Protein AF-A0A2P6VZ41-F1 (afdb_monomer_lite)

Foldseek 3Di:
DDDDPDDDDDDDDDDDDDDDPDPPVQPPPVPDDPVVSVVPPPPVPVCFPLFPDQADLPDDPLRRLLSNLVSQCQLQVFAQDDFDFDADDWLLRLLVVLCVVVVFDDDPVLVVVSVVRRVDDPLLTVLNRQLSSLLVSLLVLFLVQCVQADPVQQPQCVVVVVVPDDQPPPDDDFDALSNDDHFSLVVRVGHCNSNSNSLSSNVVSLVSNLVSQDPDDDDDDDDWSDGPQRETDDSHQDAEEACGHYQEYEHNHHAYEAQYQQQFFDNDPDDLDPDPDSNGGGHEYRYSYAEEYEWADPVDGGQAGHQQEYRSGGGYYEHAHYQYEHDHEHNRENQEYASTGGHYEYEEHAYEHDYYANYEHQEYENQEGGGYEAEDHAYEHDAEHLYEYQKYERLIEGGYEHQDHAYEAYAEHNYEYQEYENSIHGGYEYNAHAYEADAEAAYEYQKYALYGGGYEHAYYAYEHEAYQAYEYQEYEDDSHHAMGGGYEYEEHAYEAEYENAYEYQEYEPAHGGGYEYEYHAYEHEAYQAYEYQEYANYGGGYEYEDHQYEAEYHNAYEYFKYHQLTEGGYEAAYHAYEHEYPDNYDYKYYPNNIEGEYEYHDHFYWYYDPQQHTDTQDADPDSDPHIGYGYDDDDDD

pLDDT: mean 80.28, std 20.93, range [20.62, 98.81]

Secondary structure (DSSP, 8-state):
------PPP--------------------TTS-HHHHHHH---TTSS-TTSS-SS-TTS-HHHHHHHHHHHHHHHHTPPP---PPP--SSHHHHHHHHHHHTT----TTHHHHHHHHTTS-HHHHHHHHHHHHHHHHHHHHHHHHTTT--TTT---THHHHTT-----TTS-S--BGGG--S-HHHHTT---HHHHHHHHHHHHHHHHHHHHS-S----S----EEETTTEEE--S----EE-S--SEEEE--SS-EE-S-TT-S--STT-----SSS--EEEEEEE---S--EES-SSS--SBS-TT-EESEEEEEE---BS-EEEE-TB--BS-EESSB--EE--SB--EEEE-TT-EES-EETT-EEEEE--SS--EEEE-TT-EES-EETT-EEEEE--SS--EEEE-TT-EES-EETT-B--EEE--SS-EEEE-TT-EES-EESSB--EEE--SS-EEEE-TT-EES-EE-BTTBB-B--EEE-SS--EEEE-TT-EESEEETT-B--EE--SS--EEEE-TT-EES--BEEEEEEE--SSS-EEEE-TT-EES--BTT-EEEEEE-SS--EEEE-TT-EESS-BTT-EEEEEE-SS--EEEETTT--EES------SSS-EEEE------

Structure (mmCIF, N/CA/C/O backbone):
data_AF-A0A2P6VZ41-F1
#
_entry.id   AF-A0A2P6VZ41-F1
#
loop_
_atom_site.group_PDB
_atom_site.id
_atom_site.type_symbol
_atom_site.label_atom_id
_atom_site.label_alt_id
_atom_site.label_comp_id
_atom_site.label_asym_id
_atom_site.label_entity_id
_atom_site.label_seq_id
_atom_site.pdbx_PDB_ins_code
_atom_site.Cartn_x
_atom_site.Cartn_y
_atom_site.Cartn_z
_atom_site.occupancy
_atom_site.B_iso_or_equiv
_atom_site.auth_seq_id
_atom_site.auth_comp_id
_atom_site.auth_asym_id
_atom_site.auth_atom_id
_atom_site.pdbx_PDB_model_num
ATOM 1 N N . MET A 1 1 ? -0.426 -27.200 -3.753 1.00 22.00 1 MET A N 1
ATOM 2 C CA . MET A 1 1 ? 1.022 -26.926 -3.793 1.00 22.00 1 MET A CA 1
ATOM 3 C C . MET A 1 1 ? 1.469 -27.034 -5.249 1.00 22.00 1 MET A C 1
ATOM 5 O O . MET A 1 1 ? 1.393 -28.131 -5.791 1.00 22.00 1 MET A O 1
ATOM 9 N N . ALA A 1 2 ? 1.851 -25.884 -5.820 1.00 20.62 2 ALA A N 1
ATOM 10 C CA . ALA A 1 2 ? 2.373 -25.595 -7.168 1.00 20.62 2 ALA A CA 1
ATOM 11 C C . ALA A 1 2 ? 1.381 -25.418 -8.353 1.00 20.62 2 ALA A C 1
ATOM 13 O O . ALA A 1 2 ? 0.825 -26.390 -8.861 1.00 20.62 2 ALA A O 1
ATOM 14 N N . LEU A 1 3 ? 1.277 -24.141 -8.765 1.00 21.11 3 LEU A N 1
ATOM 15 C CA . LEU A 1 3 ? 1.010 -23.532 -10.083 1.00 21.11 3 LEU A CA 1
ATOM 16 C C . LEU A 1 3 ? -0.203 -23.993 -10.914 1.00 21.11 3 LEU A C 1
ATOM 18 O O . LEU A 1 3 ? -0.190 -25.045 -11.555 1.00 21.11 3 LEU A O 1
ATOM 22 N N . VAL A 1 4 ? -1.203 -23.111 -11.013 1.00 21.39 4 VAL A N 1
ATOM 23 C CA . VAL A 1 4 ? -2.194 -23.103 -12.097 1.00 21.39 4 VAL A CA 1
ATOM 24 C C . VAL A 1 4 ? -1.628 -22.254 -13.237 1.00 21.39 4 VAL A C 1
ATOM 26 O O . VAL A 1 4 ? -1.678 -21.036 -13.196 1.00 21.39 4 VAL A O 1
ATOM 29 N N . LEU A 1 5 ? -1.082 -22.916 -14.256 1.00 24.11 5 LEU A N 1
ATOM 30 C CA . LEU A 1 5 ? -0.966 -22.368 -15.609 1.00 24.11 5 LEU A CA 1
ATOM 31 C C . LEU A 1 5 ? -2.324 -22.585 -16.290 1.00 24.11 5 LEU A C 1
ATOM 33 O O . LEU A 1 5 ? -2.692 -23.727 -16.589 1.00 24.11 5 LEU A O 1
ATOM 37 N N . LEU A 1 6 ? -3.091 -21.516 -16.499 1.00 23.27 6 LEU A N 1
ATOM 38 C CA . LEU A 1 6 ? -4.327 -21.560 -17.279 1.00 23.27 6 LEU A CA 1
ATOM 39 C C . LEU A 1 6 ? -3.984 -21.747 -18.763 1.00 23.27 6 LEU A C 1
ATOM 41 O O . LEU A 1 6 ? -3.571 -20.834 -19.465 1.00 23.27 6 LEU A O 1
ATOM 45 N N . GLY A 1 7 ? -4.145 -22.982 -19.240 1.00 22.44 7 GLY A N 1
ATOM 46 C CA . GLY A 1 7 ? -4.075 -23.318 -20.656 1.00 22.44 7 GLY A CA 1
ATOM 47 C C . GLY A 1 7 ? -5.407 -23.065 -21.358 1.00 22.44 7 GLY A C 1
ATOM 48 O O . GLY A 1 7 ? -6.432 -23.638 -20.978 1.00 22.44 7 GLY A O 1
ATOM 49 N N . LEU A 1 8 ? -5.387 -22.285 -22.439 1.00 24.70 8 LEU A N 1
ATOM 50 C CA . LEU A 1 8 ? -6.488 -22.238 -23.398 1.00 24.70 8 LEU A CA 1
ATOM 51 C C . LEU A 1 8 ? -6.411 -23.427 -24.367 1.00 24.70 8 LEU A C 1
ATOM 53 O O . LEU A 1 8 ? -5.391 -23.733 -24.983 1.00 24.70 8 LEU A O 1
ATOM 57 N N . ALA A 1 9 ? -7.534 -24.131 -24.459 1.00 24.11 9 ALA A N 1
ATOM 58 C CA . ALA A 1 9 ? -7.715 -25.362 -25.205 1.00 24.11 9 ALA A CA 1
ATOM 59 C C . ALA A 1 9 ? -7.843 -25.137 -26.720 1.00 24.11 9 ALA A C 1
ATOM 61 O O . ALA A 1 9 ? -8.661 -24.336 -27.161 1.00 24.11 9 ALA A O 1
ATOM 62 N N . THR A 1 10 ? -7.204 -25.996 -27.522 1.00 24.64 10 THR A N 1
ATOM 63 C CA . THR A 1 10 ? -7.790 -26.450 -28.794 1.00 24.64 10 THR A CA 1
ATOM 64 C C . THR A 1 10 ? -7.644 -27.965 -28.962 1.00 24.64 10 THR A C 1
ATOM 66 O O . THR A 1 10 ? -6.672 -28.603 -28.570 1.00 24.64 10 THR A O 1
ATOM 69 N N . SER A 1 11 ? -8.710 -28.562 -29.482 1.00 26.11 11 SER A N 1
ATOM 70 C CA . SER A 1 11 ? -8.984 -29.993 -29.573 1.00 26.11 11 SER A CA 1
ATOM 71 C C . SER A 1 11 ? -8.235 -30.706 -30.706 1.00 26.11 11 SER A C 1
ATOM 73 O O . SER A 1 11 ? -8.417 -30.333 -31.862 1.00 26.11 11 SER A O 1
ATOM 75 N N . ALA A 1 12 ? -7.571 -31.832 -30.420 1.00 23.84 12 ALA A N 1
ATOM 76 C CA . ALA A 1 12 ? -7.463 -32.967 -31.346 1.00 23.84 12 ALA A CA 1
ATOM 77 C C . ALA A 1 12 ? -7.068 -34.266 -30.615 1.00 23.84 12 ALA A C 1
ATOM 79 O O . ALA A 1 12 ? -6.361 -34.278 -29.616 1.00 23.84 12 ALA A O 1
ATOM 80 N N . THR A 1 13 ? -7.597 -35.377 -31.110 1.00 23.34 13 THR A N 1
ATOM 81 C CA . THR A 1 13 ? -7.748 -36.681 -30.456 1.00 23.34 13 THR A CA 1
ATOM 82 C C . THR A 1 13 ? -6.485 -37.554 -30.378 1.00 23.34 13 THR A C 1
ATOM 84 O O . THR A 1 13 ? -5.859 -37.829 -31.394 1.00 23.34 13 THR A O 1
ATOM 87 N N . ALA A 1 14 ? -6.239 -38.086 -29.176 1.00 23.92 14 ALA A N 1
ATOM 88 C CA . ALA A 1 14 ? -5.703 -39.404 -28.797 1.00 23.92 14 ALA A CA 1
ATOM 89 C C . ALA A 1 14 ? -4.764 -40.187 -29.749 1.00 23.92 14 ALA A C 1
ATOM 91 O O . ALA A 1 14 ? -5.222 -40.840 -30.686 1.00 23.92 14 ALA A O 1
ATOM 92 N N . ALA A 1 15 ? -3.502 -40.337 -29.322 1.00 22.28 15 ALA A N 1
ATOM 93 C CA . ALA A 1 15 ? -2.833 -41.637 -29.159 1.00 22.28 15 ALA A CA 1
ATOM 94 C C . ALA A 1 15 ? -1.600 -41.498 -28.236 1.00 22.28 15 ALA A C 1
ATOM 96 O O . ALA A 1 15 ? -0.722 -40.681 -28.484 1.00 22.28 15 ALA A O 1
ATOM 97 N N . SER A 1 16 ? -1.519 -42.317 -27.186 1.00 23.31 16 SER A N 1
ATOM 98 C CA . SER A 1 16 ? -0.306 -42.579 -26.388 1.00 23.31 16 SER A CA 1
ATOM 99 C C . SER A 1 16 ? 0.030 -44.083 -26.491 1.00 23.31 16 SER A C 1
ATOM 101 O O . SER A 1 16 ? -0.808 -44.819 -27.031 1.00 23.31 16 SER A O 1
ATOM 103 N N . PRO A 1 17 ? 1.156 -44.613 -25.953 1.00 33.91 17 PRO A N 1
ATOM 104 C CA . PRO A 1 17 ? 2.268 -43.953 -25.244 1.00 33.91 17 PRO A CA 1
ATOM 105 C C . PRO A 1 17 ? 3.685 -44.469 -25.629 1.00 33.91 17 PRO A C 1
ATOM 107 O O . PRO A 1 17 ? 3.837 -45.632 -25.987 1.00 33.91 17 PRO A O 1
ATOM 110 N N . SER A 1 18 ? 4.740 -43.663 -25.426 1.00 22.84 18 SER A N 1
ATOM 111 C CA . SER A 1 18 ? 5.984 -44.090 -24.736 1.00 22.84 18 SER A CA 1
ATOM 112 C C . SER A 1 18 ? 7.062 -42.993 -24.712 1.00 22.84 18 SER A C 1
ATOM 114 O O . SER A 1 18 ? 7.512 -42.580 -25.772 1.00 22.84 18 SER A O 1
ATOM 116 N N . ALA A 1 19 ? 7.500 -42.642 -23.495 1.00 24.67 19 ALA A N 1
ATOM 117 C CA . ALA A 1 19 ? 8.823 -42.126 -23.107 1.00 24.67 19 ALA A CA 1
ATOM 118 C C . ALA A 1 19 ? 9.407 -40.920 -23.876 1.00 24.67 19 ALA A C 1
ATOM 120 O O . ALA A 1 19 ? 10.057 -41.094 -24.896 1.00 24.67 19 ALA A O 1
ATOM 121 N N . ASP A 1 20 ? 9.253 -39.710 -23.333 1.00 25.11 20 ASP A N 1
ATOM 122 C CA . ASP A 1 20 ? 10.321 -39.038 -22.569 1.00 25.11 20 ASP A CA 1
ATOM 123 C C . ASP A 1 20 ? 9.783 -37.711 -22.009 1.00 25.11 20 ASP A C 1
ATOM 125 O O . ASP A 1 20 ? 9.464 -36.777 -22.738 1.00 25.11 20 ASP A O 1
ATOM 129 N N . ALA A 1 21 ? 9.635 -37.651 -20.686 1.00 24.62 21 ALA A N 1
ATOM 130 C CA . ALA A 1 21 ? 9.297 -36.438 -19.957 1.00 24.62 21 ALA A CA 1
ATOM 131 C C . ALA A 1 21 ? 10.607 -35.727 -19.596 1.00 24.62 21 ALA A C 1
ATOM 133 O O . ALA A 1 21 ? 11.247 -36.077 -18.610 1.00 24.62 21 ALA A O 1
ATOM 134 N N . ASN A 1 22 ? 11.030 -34.794 -20.447 1.00 25.83 22 ASN A N 1
ATOM 135 C CA . ASN A 1 22 ? 12.050 -33.777 -20.180 1.00 25.83 22 ASN A CA 1
ATOM 136 C C . ASN A 1 22 ? 11.987 -32.733 -21.305 1.00 25.83 22 ASN A C 1
ATOM 138 O O . ASN A 1 22 ? 12.908 -32.607 -22.105 1.00 25.83 22 ASN A O 1
ATOM 142 N N . VAL A 1 23 ? 10.885 -31.990 -21.381 1.00 23.14 23 VAL A N 1
ATOM 143 C CA . VAL A 1 23 ? 10.858 -30.728 -22.130 1.00 23.14 23 VAL A CA 1
ATOM 144 C C . VAL A 1 23 ? 11.062 -29.627 -21.099 1.00 23.14 23 VAL A C 1
ATOM 146 O O . VAL A 1 23 ? 10.125 -29.059 -20.553 1.00 23.14 23 VAL A O 1
ATOM 149 N N . ARG A 1 24 ? 12.331 -29.446 -20.727 1.00 24.80 24 ARG A N 1
ATOM 150 C CA . ARG A 1 24 ? 12.834 -28.142 -20.309 1.00 24.80 24 ARG A CA 1
ATOM 151 C C . ARG A 1 24 ? 13.013 -27.391 -21.620 1.00 24.80 24 ARG A C 1
ATOM 153 O O . ARG A 1 24 ? 13.926 -27.755 -22.362 1.00 24.80 24 ARG A O 1
ATOM 160 N N . ASP A 1 25 ? 12.152 -26.425 -21.913 1.00 27.52 25 ASP A N 1
ATOM 161 C CA . ASP A 1 25 ? 12.386 -25.475 -22.999 1.00 27.52 25 ASP A CA 1
ATOM 162 C C . ASP A 1 25 ? 13.619 -24.648 -22.628 1.00 27.52 25 ASP A C 1
ATOM 164 O O . ASP A 1 25 ? 13.561 -23.623 -21.960 1.00 27.52 25 ASP A O 1
ATOM 168 N N . ARG A 1 26 ? 14.788 -25.188 -22.970 1.00 30.33 26 ARG A N 1
ATOM 169 C CA . ARG A 1 26 ? 16.042 -24.453 -23.013 1.00 30.33 26 ARG A CA 1
ATOM 170 C C . ARG A 1 26 ? 16.114 -23.867 -24.410 1.00 30.33 26 ARG A C 1
ATOM 172 O O . ARG A 1 26 ? 16.152 -24.640 -25.367 1.00 30.33 26 ARG A O 1
ATOM 179 N N . LEU A 1 27 ? 16.186 -22.542 -24.519 1.00 30.03 27 LEU A N 1
ATOM 180 C CA . LEU A 1 27 ? 16.717 -21.893 -25.713 1.00 30.03 27 LEU A CA 1
ATOM 181 C C . LEU A 1 27 ? 18.088 -22.540 -25.983 1.00 30.03 27 LEU A C 1
ATOM 183 O O . LEU A 1 27 ? 19.050 -22.344 -25.235 1.00 30.03 27 LEU A O 1
ATOM 187 N N . HIS A 1 28 ? 18.179 -23.419 -26.981 1.00 30.61 28 HIS A N 1
ATOM 188 C CA . HIS A 1 28 ? 19.470 -23.914 -27.433 1.00 30.61 28 HIS A CA 1
ATOM 189 C C . HIS A 1 28 ? 20.095 -22.775 -28.239 1.00 30.61 28 HIS A C 1
ATOM 191 O O . HIS A 1 28 ? 19.812 -22.634 -29.419 1.00 30.61 28 HIS A O 1
ATOM 197 N N . LEU A 1 29 ? 20.920 -21.963 -27.569 1.00 36.03 29 LEU A N 1
ATOM 198 C CA . LEU A 1 29 ? 21.710 -20.861 -28.128 1.00 36.03 29 LEU A CA 1
ATOM 199 C C . LEU A 1 29 ? 23.154 -21.341 -28.404 1.00 36.03 29 LEU A C 1
ATOM 201 O O . LEU A 1 29 ? 24.048 -21.087 -27.596 1.00 36.03 29 LEU A O 1
ATOM 205 N N . PRO A 1 30 ? 23.439 -22.071 -29.504 1.00 30.53 30 PRO A N 1
ATOM 206 C CA . PRO A 1 30 ? 24.760 -22.654 -29.774 1.00 30.53 30 PRO A CA 1
ATOM 207 C C . PRO A 1 30 ? 25.860 -21.628 -30.113 1.00 30.53 30 PRO A C 1
ATOM 209 O O . PRO A 1 30 ? 26.983 -22.032 -30.418 1.00 30.53 30 PRO A O 1
ATOM 212 N N . LEU A 1 31 ? 25.561 -20.326 -30.080 1.00 35.97 31 LEU A N 1
ATOM 213 C CA . LEU A 1 31 ? 26.479 -19.247 -30.463 1.00 35.97 31 LEU A CA 1
ATOM 214 C C . LEU A 1 31 ? 26.951 -18.373 -29.292 1.00 35.97 31 LEU A C 1
ATOM 216 O O . LEU A 1 31 ? 27.826 -17.531 -29.492 1.00 35.97 31 LEU A O 1
ATOM 220 N N . LEU A 1 32 ? 26.436 -18.581 -28.076 1.00 35.75 32 LEU A N 1
ATOM 221 C CA . LEU A 1 32 ? 26.846 -17.800 -26.910 1.00 35.75 32 LEU A CA 1
ATOM 222 C C . LEU A 1 32 ? 27.984 -18.488 -26.139 1.00 35.75 32 LEU A C 1
ATOM 224 O O . LEU A 1 32 ? 27.971 -19.709 -25.980 1.00 35.75 32 LEU A O 1
ATOM 228 N N . PRO A 1 33 ? 28.976 -17.737 -25.626 1.00 39.44 33 PRO A N 1
ATOM 229 C CA . PRO A 1 33 ? 29.939 -18.273 -24.669 1.00 39.44 33 PRO A CA 1
ATOM 230 C C . PRO A 1 33 ? 29.212 -18.862 -23.446 1.00 39.44 33 PRO A C 1
ATOM 232 O O . PRO A 1 33 ? 28.296 -18.227 -22.927 1.00 39.44 33 PRO A O 1
ATOM 235 N N . ASP A 1 34 ? 29.654 -20.021 -22.940 1.00 41.50 34 ASP A N 1
ATOM 236 C CA . ASP A 1 34 ? 29.060 -20.707 -21.770 1.00 41.50 34 ASP A CA 1
ATOM 237 C C . ASP A 1 34 ? 28.720 -19.791 -20.562 1.00 41.50 34 ASP A C 1
ATOM 239 O O . ASP A 1 34 ? 27.680 -20.016 -19.940 1.00 41.50 34 ASP A O 1
ATOM 243 N N . PRO A 1 35 ? 29.512 -18.747 -20.217 1.00 36.78 35 PRO A N 1
ATOM 244 C CA . PRO A 1 35 ? 29.160 -17.818 -19.137 1.00 36.78 35 PRO A CA 1
ATOM 245 C C . PRO A 1 35 ? 27.918 -16.960 -19.423 1.00 36.78 35 PRO A C 1
ATOM 247 O O . PRO A 1 35 ? 27.158 -16.674 -18.508 1.00 36.78 35 PRO A O 1
ATOM 250 N N . VAL A 1 36 ? 27.695 -16.567 -20.681 1.00 35.88 36 VAL A N 1
ATOM 251 C CA . VAL A 1 36 ? 26.550 -15.741 -21.108 1.00 35.88 36 VAL A CA 1
ATOM 252 C C . VAL A 1 36 ? 25.282 -16.595 -21.163 1.00 35.88 36 VAL A C 1
ATOM 254 O O . VAL A 1 36 ? 24.234 -16.186 -20.677 1.00 35.88 36 VAL A O 1
ATOM 257 N N . ALA A 1 37 ? 25.389 -17.836 -21.649 1.00 37.56 37 ALA A N 1
ATOM 258 C CA . ALA A 1 37 ? 24.275 -18.787 -21.666 1.00 37.56 37 ALA A CA 1
ATOM 259 C C . ALA A 1 37 ? 23.811 -19.219 -20.256 1.00 37.56 37 ALA A C 1
ATOM 261 O O . ALA A 1 37 ? 22.632 -19.503 -20.068 1.00 37.56 37 ALA A O 1
ATOM 262 N N . GLN A 1 38 ? 24.713 -19.261 -19.263 1.00 39.38 38 GLN A N 1
ATOM 263 C CA . GLN A 1 38 ? 24.351 -19.483 -17.851 1.00 39.38 38 GLN A CA 1
ATOM 264 C C . GLN A 1 38 ? 23.681 -18.270 -17.191 1.00 39.38 38 GLN A C 1
ATOM 266 O O . GLN A 1 38 ? 22.933 -18.453 -16.238 1.00 39.38 38 GLN A O 1
ATOM 271 N N . ARG A 1 39 ? 23.949 -17.051 -17.672 1.00 41.09 39 ARG A N 1
ATOM 272 C CA . ARG A 1 39 ? 23.350 -15.810 -17.151 1.00 41.09 39 ARG A CA 1
ATOM 273 C C . ARG A 1 39 ? 21.993 -15.493 -17.783 1.00 41.09 39 ARG A C 1
ATOM 275 O O . ARG A 1 39 ? 21.122 -14.968 -17.112 1.00 41.09 39 ARG A O 1
ATOM 282 N N . LEU A 1 40 ? 21.787 -15.915 -19.031 1.00 36.03 40 LEU A N 1
ATOM 283 C CA . LEU A 1 40 ? 20.493 -15.878 -19.727 1.00 36.03 40 LEU A CA 1
ATOM 284 C C . LEU A 1 40 ? 19.536 -17.001 -19.315 1.00 36.03 40 LEU A C 1
ATOM 286 O O . LEU A 1 40 ? 18.345 -16.936 -19.614 1.00 36.03 40 LEU A O 1
ATOM 290 N N . SER A 1 41 ? 20.027 -18.069 -18.675 1.00 33.62 41 SER A N 1
ATOM 291 C CA . SER A 1 41 ? 19.122 -19.063 -18.109 1.00 33.62 41 SER A CA 1
ATOM 292 C C . SER A 1 41 ? 18.441 -18.456 -16.892 1.00 33.62 41 SER A C 1
ATOM 294 O O . SER A 1 41 ? 19.015 -18.451 -15.805 1.00 33.62 41 SER A O 1
ATOM 296 N N . VAL A 1 42 ? 17.216 -17.969 -17.089 1.00 34.41 42 VAL A N 1
ATOM 297 C CA . VAL A 1 42 ? 16.283 -17.654 -16.009 1.00 34.41 42 VAL A CA 1
ATOM 298 C C . VAL A 1 42 ? 15.980 -18.969 -15.295 1.00 34.41 42 VAL A C 1
ATOM 300 O O . VAL A 1 42 ? 15.092 -19.730 -15.682 1.00 34.41 42 VAL A O 1
ATOM 303 N N . ASP A 1 43 ? 16.794 -19.319 -14.301 1.00 31.17 43 ASP A N 1
ATOM 304 C CA . ASP A 1 43 ? 16.409 -20.360 -13.362 1.00 31.17 43 ASP A CA 1
ATOM 305 C C . ASP A 1 43 ? 15.286 -19.735 -12.541 1.00 31.17 43 ASP A C 1
ATOM 307 O O . ASP A 1 43 ? 15.506 -18.750 -11.843 1.00 31.17 43 ASP A O 1
ATOM 311 N N . ALA A 1 44 ? 14.072 -20.276 -12.625 1.00 29.88 44 ALA A N 1
ATOM 312 C CA . ALA A 1 44 ? 12.946 -19.806 -11.815 1.00 29.88 44 ALA A CA 1
ATOM 313 C C . ALA A 1 44 ? 13.259 -19.843 -10.300 1.00 29.88 44 ALA A C 1
ATOM 315 O O . ALA A 1 44 ? 12.548 -19.243 -9.511 1.00 29.88 44 ALA A O 1
ATOM 316 N N . SER A 1 45 ? 14.341 -20.520 -9.889 1.00 29.72 45 SER A N 1
ATOM 317 C CA . SER A 1 45 ? 14.889 -20.493 -8.530 1.00 29.72 45 SER A CA 1
ATOM 318 C C . SER A 1 45 ? 15.739 -19.261 -8.178 1.00 29.72 45 SER A C 1
ATOM 320 O O . SER A 1 45 ? 16.166 -19.157 -7.032 1.00 29.72 45 SER A O 1
ATOM 322 N N . ALA A 1 46 ? 16.069 -18.394 -9.142 1.00 29.66 46 ALA A N 1
ATOM 323 C CA . ALA A 1 46 ? 16.764 -17.119 -8.921 1.00 29.66 46 ALA A CA 1
ATOM 324 C C . ALA A 1 46 ? 15.795 -15.987 -8.530 1.00 29.66 46 ALA A C 1
ATOM 326 O O . ALA A 1 46 ? 16.223 -14.984 -7.973 1.00 29.66 46 ALA A O 1
ATOM 327 N N . ILE A 1 47 ? 14.494 -16.185 -8.765 1.00 36.16 47 ILE A N 1
ATOM 328 C CA . ILE A 1 47 ? 13.408 -15.446 -8.121 1.00 36.16 47 ILE A CA 1
ATOM 329 C C . ILE A 1 47 ? 13.332 -16.031 -6.704 1.00 36.16 47 ILE A C 1
ATOM 331 O O . ILE A 1 47 ? 12.884 -17.163 -6.511 1.00 36.16 47 ILE A O 1
ATOM 335 N N . GLY A 1 48 ? 13.940 -15.352 -5.730 1.00 37.00 48 GLY A N 1
ATOM 336 C CA . GLY A 1 48 ? 13.955 -15.812 -4.342 1.00 37.00 48 GLY A CA 1
ATOM 337 C C . GLY A 1 48 ? 12.535 -16.014 -3.798 1.00 37.00 48 GLY A C 1
ATOM 338 O O . GLY A 1 48 ? 11.572 -15.441 -4.284 1.00 37.00 48 GLY A O 1
ATOM 339 N N . SER A 1 49 ? 12.372 -16.779 -2.718 1.00 40.25 49 SER A N 1
ATOM 340 C CA . SER A 1 49 ? 11.051 -17.021 -2.102 1.00 40.25 49 SER A CA 1
ATOM 341 C C . SER A 1 49 ? 10.342 -15.761 -1.567 1.00 40.25 49 SER A C 1
ATOM 343 O O . SER A 1 49 ? 9.239 -15.861 -1.036 1.00 40.25 49 SER A O 1
ATOM 345 N N . ARG A 1 50 ? 10.993 -14.591 -1.631 1.00 45.34 50 ARG A N 1
ATOM 346 C CA . ARG A 1 50 ? 10.441 -13.281 -1.257 1.00 45.34 50 ARG A CA 1
ATOM 347 C C . ARG A 1 50 ? 9.931 -12.461 -2.449 1.00 45.34 50 ARG A C 1
ATOM 349 O O . ARG A 1 50 ? 9.363 -11.405 -2.220 1.00 45.34 50 ARG A O 1
ATOM 356 N N . THR A 1 51 ? 10.113 -12.945 -3.677 1.00 47.91 51 THR A N 1
ATOM 357 C CA . THR A 1 51 ? 9.687 -12.288 -4.924 1.00 47.91 51 THR A CA 1
ATOM 358 C C . THR A 1 51 ? 8.593 -13.076 -5.662 1.00 47.91 51 THR A C 1
ATOM 360 O O . THR A 1 51 ? 8.354 -12.858 -6.844 1.00 47.91 51 THR A O 1
ATOM 363 N N . GLU A 1 52 ? 7.915 -14.008 -4.976 1.00 55.25 52 GLU A N 1
ATOM 364 C CA . GLU A 1 52 ? 6.678 -14.629 -5.472 1.00 55.25 52 GLU A CA 1
ATOM 365 C C . GLU A 1 52 ? 5.471 -13.736 -5.144 1.00 55.25 52 GLU A C 1
ATOM 367 O O . GLU A 1 52 ? 5.401 -13.178 -4.043 1.00 55.25 52 GLU A O 1
ATOM 372 N N . ALA A 1 53 ? 4.510 -13.649 -6.072 1.00 58.44 53 ALA A N 1
ATOM 373 C CA . ALA A 1 53 ? 3.272 -12.899 -5.875 1.00 58.44 53 ALA A CA 1
ATOM 374 C C . ALA A 1 53 ? 2.573 -13.330 -4.563 1.00 58.44 53 ALA A C 1
ATOM 376 O O . ALA A 1 53 ? 2.361 -14.531 -4.349 1.00 58.44 53 ALA A O 1
ATOM 377 N N . PRO A 1 54 ? 2.223 -12.384 -3.669 1.00 57.03 54 PRO A N 1
ATOM 378 C CA . PRO A 1 54 ? 1.759 -12.697 -2.319 1.00 57.03 54 PRO A CA 1
ATOM 379 C C . PRO A 1 54 ? 0.390 -13.382 -2.270 1.00 57.03 54 PRO A C 1
ATOM 381 O O . PRO A 1 54 ? 0.110 -14.112 -1.316 1.00 57.03 54 PRO A O 1
ATOM 384 N N . VAL A 1 55 ? -0.469 -13.165 -3.270 1.00 66.94 55 VAL A N 1
ATOM 385 C CA . VAL A 1 55 ? -1.856 -13.651 -3.289 1.00 66.94 55 VAL A CA 1
ATOM 386 C C . VAL A 1 55 ? -2.330 -13.971 -4.714 1.00 66.94 55 VAL A C 1
ATOM 388 O O . VAL A 1 55 ? -1.701 -13.592 -5.694 1.00 66.94 55 VAL A O 1
ATOM 391 N N . THR A 1 56 ? -3.455 -14.682 -4.829 1.00 71.50 56 THR A N 1
ATOM 392 C CA . THR A 1 56 ? -4.185 -14.878 -6.098 1.00 71.50 56 THR A CA 1
ATOM 393 C C . THR A 1 56 ? -5.321 -13.854 -6.218 1.00 71.50 56 THR A C 1
ATOM 395 O O . THR A 1 56 ? -6.223 -13.881 -5.377 1.00 71.50 56 THR A O 1
ATOM 398 N N . LEU A 1 57 ? -5.314 -13.020 -7.265 1.00 67.19 57 LEU A N 1
ATOM 399 C CA . LEU A 1 57 ? -6.224 -11.871 -7.472 1.00 67.19 57 LEU A CA 1
ATOM 400 C C . LEU A 1 57 ? -7.721 -12.248 -7.630 1.00 67.19 57 LEU A C 1
ATOM 402 O O . LEU A 1 57 ? -8.628 -11.485 -7.292 1.00 67.19 57 LEU A O 1
ATOM 406 N N . GLU A 1 58 ? -8.009 -13.492 -8.020 1.00 66.50 58 GLU A N 1
ATOM 407 C CA . GLU A 1 58 ? -9.371 -14.042 -8.185 1.00 66.50 58 GLU A CA 1
ATOM 408 C C . GLU A 1 58 ? -10.060 -14.490 -6.874 1.00 66.50 58 GLU A C 1
ATOM 410 O O . GLU A 1 58 ? -11.168 -15.037 -6.884 1.00 66.50 58 GLU A O 1
ATOM 415 N N . ALA A 1 59 ? -9.406 -14.338 -5.723 1.00 72.44 59 ALA A N 1
ATOM 416 C CA . ALA A 1 59 ? -9.926 -14.830 -4.451 1.00 72.44 59 ALA A CA 1
ATOM 417 C C . ALA A 1 59 ? -10.961 -13.877 -3.813 1.00 72.44 59 ALA A C 1
ATOM 419 O O . ALA A 1 59 ? -10.923 -12.666 -4.003 1.00 72.44 59 ALA A O 1
ATOM 420 N N . ASP A 1 60 ? -11.888 -14.417 -3.009 1.00 85.25 60 ASP A N 1
ATOM 421 C CA . ASP A 1 60 ? -12.767 -13.580 -2.179 1.00 85.25 60 ASP A CA 1
ATOM 422 C C . ASP A 1 60 ? -11.972 -12.845 -1.084 1.00 85.25 60 ASP A C 1
ATOM 424 O O . ASP A 1 60 ? -10.908 -13.313 -0.673 1.00 85.25 60 ASP A O 1
ATOM 428 N N . ARG A 1 61 ? -12.510 -11.737 -0.558 1.00 86.12 61 ARG A N 1
ATOM 429 C CA . ARG A 1 61 ? -11.855 -10.892 0.462 1.00 86.12 61 ARG A CA 1
ATOM 430 C C . ARG A 1 61 ? -11.297 -11.649 1.668 1.00 86.12 61 ARG A C 1
ATOM 432 O O . ARG A 1 61 ? -10.167 -11.411 2.080 1.00 86.12 61 ARG A O 1
ATOM 439 N N . VAL A 1 62 ? -12.019 -12.639 2.200 1.00 87.25 62 VAL A N 1
ATOM 440 C CA . VAL A 1 62 ? -11.538 -13.427 3.350 1.00 87.25 62 VAL A CA 1
ATOM 441 C C . VAL A 1 62 ? -10.371 -14.325 2.938 1.00 87.25 62 VAL A C 1
ATOM 443 O O . VAL A 1 62 ? -9.438 -14.547 3.716 1.00 87.25 62 VAL A O 1
ATOM 446 N N . SER A 1 63 ? -10.419 -14.876 1.728 1.00 86.25 63 SER A N 1
ATOM 447 C CA . SER A 1 63 ? -9.325 -15.659 1.164 1.00 86.25 63 SER A CA 1
ATOM 448 C C . SER A 1 63 ? -8.106 -14.795 0.819 1.00 86.25 63 SER A C 1
ATOM 450 O O . SER A 1 63 ? -6.984 -15.241 1.061 1.00 86.25 63 SER A O 1
ATOM 452 N N . LEU A 1 64 ? -8.289 -13.575 0.309 1.00 84.19 64 LEU A N 1
ATOM 453 C CA . LEU A 1 64 ? -7.207 -12.611 0.072 1.00 84.19 64 LEU A CA 1
ATOM 454 C C . LEU A 1 64 ? -6.503 -12.248 1.382 1.00 84.19 64 LEU A C 1
ATOM 456 O O . LEU A 1 64 ? -5.297 -12.447 1.503 1.00 84.19 64 LEU A O 1
ATOM 460 N N . THR A 1 65 ? -7.247 -11.856 2.418 1.00 87.12 65 THR A N 1
ATOM 461 C CA . THR A 1 65 ? -6.670 -11.510 3.729 1.00 87.12 65 THR A CA 1
ATOM 462 C C . THR A 1 65 ? -5.943 -12.677 4.399 1.00 87.12 65 THR A C 1
ATOM 464 O O . THR A 1 65 ? -4.958 -12.467 5.114 1.00 87.12 65 THR A O 1
ATOM 467 N N . ARG A 1 66 ? -6.387 -13.920 4.167 1.00 88.12 66 ARG A N 1
ATOM 468 C CA . ARG A 1 66 ? -5.664 -15.107 4.644 1.00 88.12 66 ARG A CA 1
ATOM 469 C C . ARG A 1 66 ? -4.338 -15.290 3.911 1.00 88.12 66 ARG A C 1
ATOM 471 O O . ARG A 1 66 ? -3.327 -15.496 4.569 1.00 88.12 66 ARG A O 1
ATOM 478 N N . GLN A 1 67 ? -4.338 -15.211 2.581 1.00 86.00 67 GLN A N 1
ATOM 479 C CA . GLN A 1 67 ? -3.108 -15.329 1.789 1.00 86.00 67 GLN A CA 1
ATOM 480 C C . GLN A 1 67 ? -2.115 -14.216 2.157 1.00 86.00 67 GLN A C 1
ATOM 482 O O . GLN A 1 67 ? -0.943 -14.491 2.392 1.00 86.00 67 GLN A O 1
ATOM 487 N N . ALA A 1 68 ? -2.611 -12.993 2.356 1.00 85.50 68 ALA A N 1
ATOM 488 C CA . ALA A 1 68 ? -1.843 -11.872 2.884 1.00 85.50 68 ALA A CA 1
ATOM 489 C C . ALA A 1 68 ? -1.181 -12.188 4.236 1.00 85.50 68 ALA A C 1
ATOM 491 O O . ALA A 1 68 ? 0.010 -11.950 4.423 1.00 85.50 68 ALA A O 1
ATOM 492 N N . ALA A 1 69 ? -1.941 -12.760 5.178 1.00 89.94 69 ALA A N 1
ATOM 493 C CA . ALA A 1 69 ? -1.421 -13.172 6.481 1.00 89.94 69 ALA A CA 1
ATOM 494 C C . ALA A 1 69 ? -0.346 -14.263 6.355 1.00 89.94 69 ALA A C 1
ATOM 496 O O . ALA A 1 69 ? 0.669 -14.206 7.046 1.00 89.94 69 ALA A O 1
ATOM 497 N N . GLU A 1 70 ? -0.554 -15.245 5.476 1.00 88.00 70 GLU A N 1
ATOM 498 C CA . GLU A 1 70 ? 0.403 -16.326 5.215 1.00 88.00 70 GLU A CA 1
ATOM 499 C C . GLU A 1 70 ? 1.707 -15.792 4.612 1.00 88.00 70 GLU A C 1
ATOM 501 O O . GLU A 1 70 ? 2.792 -16.170 5.064 1.00 88.00 70 GLU A O 1
ATOM 506 N N . TRP A 1 71 ? 1.616 -14.878 3.644 1.00 85.50 71 TRP A N 1
ATOM 507 C CA . TRP A 1 71 ? 2.783 -14.250 3.036 1.00 85.50 71 TRP A CA 1
ATOM 508 C C . TRP A 1 71 ? 3.547 -13.388 4.045 1.00 85.50 71 TRP A C 1
ATOM 510 O O . TRP A 1 71 ? 4.741 -13.614 4.236 1.00 85.50 71 TRP A O 1
ATOM 520 N N . GLN A 1 72 ? 2.873 -12.486 4.770 1.00 87.12 72 GLN A N 1
ATOM 521 C CA . GLN A 1 72 ? 3.501 -11.653 5.808 1.00 87.12 72 GLN A CA 1
ATOM 522 C C . GLN A 1 72 ? 4.172 -12.517 6.888 1.00 87.12 72 GLN A C 1
ATOM 524 O O . GLN A 1 72 ? 5.323 -12.275 7.254 1.00 87.12 72 GLN A O 1
ATOM 529 N N . ALA A 1 73 ? 3.505 -13.575 7.362 1.00 85.94 73 ALA A N 1
ATOM 530 C CA . ALA A 1 73 ? 4.085 -14.494 8.338 1.00 85.94 73 ALA A CA 1
ATOM 531 C C . ALA A 1 73 ? 5.362 -15.163 7.804 1.00 85.94 73 ALA A C 1
ATOM 533 O O . ALA A 1 73 ? 6.372 -15.198 8.509 1.00 85.94 73 ALA A O 1
ATOM 534 N N . ASN A 1 74 ? 5.359 -15.616 6.545 1.00 83.19 74 ASN A N 1
ATOM 535 C CA . ASN A 1 74 ? 6.545 -16.171 5.891 1.00 83.19 74 ASN A CA 1
ATOM 536 C C . ASN A 1 74 ? 7.683 -15.138 5.811 1.00 83.19 74 ASN A C 1
ATOM 538 O O . ASN A 1 74 ? 8.803 -15.434 6.232 1.00 83.19 74 ASN A O 1
ATOM 542 N N . GLN A 1 75 ? 7.391 -13.903 5.384 1.00 79.19 75 GLN A N 1
ATOM 543 C CA . GLN A 1 75 ? 8.393 -12.834 5.311 1.00 79.19 75 GLN A CA 1
ATOM 544 C C . GLN A 1 75 ? 9.025 -12.524 6.672 1.00 79.19 75 GLN A C 1
ATOM 546 O O . GLN A 1 75 ? 10.229 -12.260 6.744 1.00 79.19 75 GLN A O 1
ATOM 551 N N . HIS A 1 76 ? 8.243 -12.596 7.751 1.00 79.44 76 HIS A N 1
ATOM 552 C CA . HIS A 1 76 ? 8.722 -12.357 9.111 1.00 79.44 76 HIS A CA 1
ATOM 553 C C . HIS A 1 76 ? 9.353 -13.580 9.788 1.00 79.44 76 HIS A C 1
ATOM 555 O O . HIS A 1 76 ? 10.014 -13.420 10.819 1.00 79.44 76 HIS A O 1
ATOM 561 N N . GLY A 1 77 ? 9.205 -14.779 9.213 1.00 79.19 77 GLY A N 1
ATOM 562 C CA . GLY A 1 77 ? 9.566 -16.039 9.863 1.00 79.19 77 GLY A CA 1
ATOM 563 C C . GLY A 1 77 ? 8.663 -16.377 11.056 1.00 79.19 77 GLY A C 1
ATOM 564 O O . GLY A 1 77 ? 9.107 -17.053 11.984 1.00 79.19 77 GLY A O 1
ATOM 565 N N . ALA A 1 78 ? 7.427 -15.875 11.052 1.00 85.00 78 ALA A N 1
ATOM 566 C CA . ALA A 1 78 ? 6.410 -16.133 12.062 1.00 85.00 78 ALA A CA 1
ATOM 567 C C . ALA A 1 78 ? 5.552 -17.350 11.682 1.00 85.00 78 ALA A C 1
ATOM 569 O O . ALA A 1 78 ? 5.346 -17.651 10.505 1.00 85.00 78 ALA A O 1
ATOM 570 N N . GLU A 1 79 ? 5.012 -18.038 12.686 1.00 88.06 79 GLU A N 1
ATOM 571 C CA . GLU A 1 79 ? 4.010 -19.084 12.478 1.00 88.06 79 GLU A CA 1
ATOM 572 C C . GLU A 1 79 ? 2.622 -18.524 12.789 1.00 88.06 79 GLU A C 1
ATOM 574 O O . GLU A 1 79 ? 2.394 -17.940 13.849 1.00 88.06 79 GLU A O 1
ATOM 579 N N . LEU A 1 80 ? 1.668 -18.734 11.882 1.00 90.50 80 LEU A N 1
ATOM 580 C CA . LEU A 1 80 ? 0.269 -18.452 12.182 1.00 90.50 80 LEU A CA 1
ATOM 581 C C . LEU A 1 80 ? -0.213 -19.436 13.255 1.00 90.50 80 LEU A C 1
ATOM 583 O O . LEU A 1 80 ? -0.200 -20.653 13.056 1.00 90.50 80 LEU A O 1
ATOM 587 N N . ALA A 1 81 ? -0.629 -18.901 14.399 1.00 83.12 81 ALA A N 1
ATOM 588 C CA . ALA A 1 81 ? -1.118 -19.673 15.534 1.00 83.12 81 ALA A CA 1
ATOM 589 C C . ALA A 1 81 ? -2.632 -19.513 15.684 1.00 83.12 81 ALA A C 1
ATOM 591 O O . ALA A 1 81 ? -3.166 -18.439 15.410 1.00 83.12 81 ALA A O 1
ATOM 592 N N . ASP A 1 82 ? -3.311 -20.551 16.176 1.00 88.38 82 ASP A N 1
ATOM 593 C CA . ASP A 1 82 ? -4.726 -20.461 16.539 1.00 88.38 82 ASP A CA 1
ATOM 594 C C . ASP A 1 82 ? -4.921 -19.430 17.661 1.00 88.38 82 ASP A C 1
ATOM 596 O O . ASP A 1 82 ? -4.265 -19.490 18.707 1.00 88.38 82 ASP A O 1
ATOM 600 N N . VAL A 1 83 ? -5.863 -18.507 17.465 1.00 94.31 83 VAL A N 1
ATOM 601 C CA . VAL A 1 83 ? -6.255 -17.520 18.474 1.00 94.31 83 VAL A CA 1
ATOM 602 C C . VAL A 1 83 ? -7.668 -17.831 18.949 1.00 94.31 83 VAL A C 1
ATOM 604 O O . VAL A 1 83 ? -8.611 -17.877 18.165 1.00 94.31 83 VAL A O 1
ATOM 607 N N . GLU A 1 84 ? -7.825 -18.052 20.254 1.00 96.12 84 GLU A N 1
ATOM 608 C CA . GLU A 1 84 ? -9.141 -18.277 20.849 1.00 96.12 84 GLU A CA 1
ATOM 609 C C . GLU A 1 84 ? -9.945 -16.972 20.863 1.00 96.12 84 GLU A C 1
ATOM 611 O O . GLU A 1 84 ? -9.511 -15.963 21.422 1.00 96.12 84 GLU A O 1
ATOM 616 N N . VAL A 1 85 ? -11.130 -17.015 20.255 1.00 97.88 85 VAL A N 1
ATOM 617 C CA . VAL A 1 85 ? -12.086 -15.908 20.255 1.00 97.88 85 VAL A CA 1
ATOM 618 C C . VAL A 1 85 ? -13.034 -16.088 21.445 1.00 97.88 85 VAL A C 1
ATOM 620 O O . VAL A 1 85 ? -13.640 -17.157 21.568 1.00 97.88 85 VAL A O 1
ATOM 623 N N . PRO A 1 86 ? -13.177 -15.091 22.341 1.00 97.94 86 PRO A N 1
ATOM 624 C CA . PRO A 1 86 ? -14.138 -15.165 23.433 1.00 97.94 86 PRO A CA 1
ATOM 625 C C . PRO A 1 86 ? -15.573 -15.281 22.902 1.00 97.94 86 PRO A C 1
ATOM 627 O O . PRO A 1 86 ? -15.861 -15.032 21.734 1.00 97.94 86 PRO A O 1
ATOM 630 N N . HIS A 1 87 ? -16.489 -15.698 23.772 1.00 97.31 87 HIS A N 1
ATOM 631 C CA . HIS A 1 87 ? -17.892 -15.873 23.414 1.00 97.31 87 HIS A CA 1
ATOM 632 C C . HIS A 1 87 ? -18.790 -15.244 24.472 1.00 97.31 87 HIS A C 1
ATOM 634 O O . HIS A 1 87 ? -19.120 -15.887 25.475 1.00 97.31 87 HIS A O 1
ATOM 640 N N . HIS A 1 88 ? -19.199 -14.001 24.235 1.00 98.50 88 HIS A N 1
ATOM 641 C CA . HIS A 1 88 ? -20.168 -13.315 25.086 1.00 98.50 88 HIS A CA 1
ATOM 642 C C . HIS A 1 88 ? -21.613 -13.620 24.667 1.00 98.50 88 HIS A C 1
ATOM 644 O O . HIS A 1 88 ? -21.883 -14.178 23.600 1.00 98.50 88 HIS A O 1
ATOM 650 N N . GLY A 1 89 ? -22.550 -13.331 25.575 1.00 97.88 89 GLY A N 1
ATOM 651 C CA . GLY A 1 89 ? -23.973 -13.603 25.379 1.00 97.88 89 GLY A CA 1
ATOM 652 C C . GLY A 1 89 ? -24.730 -12.489 24.661 1.00 97.88 89 GLY A C 1
ATOM 653 O O . GLY A 1 89 ? -25.796 -12.769 24.116 1.00 97.88 89 GLY A O 1
ATOM 654 N N . SER A 1 90 ? -24.204 -11.263 24.675 1.00 98.38 90 SER A N 1
ATOM 655 C CA . SER A 1 90 ? -24.830 -10.081 24.082 1.00 98.38 90 SER A CA 1
ATOM 656 C C . SER A 1 90 ? -23.806 -8.987 23.747 1.00 98.38 90 SER A C 1
ATOM 658 O O . SER A 1 90 ? -22.675 -9.039 24.254 1.00 98.38 90 SER A O 1
ATOM 660 N N . PRO A 1 91 ? -24.193 -7.967 22.952 1.00 98.19 91 PRO A N 1
ATOM 661 C CA . PRO A 1 91 ? -23.326 -6.833 22.660 1.00 98.19 91 PRO A CA 1
ATOM 662 C C . PRO A 1 91 ? -22.895 -6.081 23.921 1.00 98.19 91 PRO A C 1
ATOM 664 O O . PRO A 1 91 ? -21.721 -5.741 24.059 1.00 98.19 91 PRO A O 1
ATOM 667 N N . SER A 1 92 ? -23.812 -5.847 24.869 1.00 97.88 92 SER A N 1
ATOM 668 C CA . SER A 1 92 ? -23.486 -5.089 26.082 1.00 97.88 92 SER A CA 1
ATOM 669 C C . SER A 1 92 ? -22.490 -5.819 26.990 1.00 97.88 92 SER A C 1
ATOM 671 O O . SER A 1 92 ? -21.616 -5.172 27.572 1.00 97.88 92 SER A O 1
ATOM 673 N N . ASP A 1 93 ? -22.564 -7.153 27.067 1.00 98.00 93 ASP A N 1
ATOM 674 C CA . ASP A 1 93 ? -21.605 -7.980 27.805 1.00 98.00 93 ASP A CA 1
ATOM 675 C C . ASP A 1 93 ? -20.203 -7.882 27.178 1.00 98.00 93 ASP A C 1
ATOM 677 O O . ASP A 1 93 ? -19.222 -7.651 27.889 1.00 98.00 93 ASP A O 1
ATOM 681 N N . ALA A 1 94 ? -20.104 -7.999 25.848 1.00 98.50 94 ALA A N 1
ATOM 682 C CA . ALA A 1 94 ? -18.832 -7.909 25.127 1.00 98.50 94 ALA A CA 1
ATOM 683 C C . ALA A 1 94 ? -18.198 -6.509 25.245 1.00 98.50 94 ALA A C 1
ATOM 685 O O . ALA A 1 94 ? -17.017 -6.383 25.579 1.00 98.50 94 ALA A O 1
ATOM 686 N N . LEU A 1 95 ? -18.992 -5.448 25.054 1.00 98.38 95 LEU A N 1
ATOM 687 C CA . LEU A 1 95 ? -18.544 -4.057 25.197 1.00 98.38 95 LEU A CA 1
ATOM 688 C C . LEU A 1 95 ? -18.167 -3.714 26.644 1.00 98.38 95 LEU A C 1
ATOM 690 O O . LEU A 1 95 ? -17.272 -2.904 26.871 1.00 98.38 95 LEU A O 1
ATOM 694 N N . THR A 1 96 ? -18.797 -4.348 27.638 1.00 97.69 96 THR A N 1
ATOM 695 C CA . THR A 1 96 ? -18.385 -4.202 29.043 1.00 97.69 96 THR A CA 1
ATOM 696 C C . THR A 1 96 ? -17.004 -4.796 29.280 1.00 97.69 96 THR A C 1
ATOM 698 O O . THR A 1 96 ? -16.159 -4.133 29.881 1.00 97.69 96 THR A O 1
ATOM 701 N N . THR A 1 97 ? -16.733 -5.989 28.745 1.00 97.88 97 THR A N 1
ATOM 702 C CA . THR A 1 97 ? -15.388 -6.580 28.777 1.00 97.88 97 THR A CA 1
ATOM 703 C C . THR A 1 97 ? -14.364 -5.673 28.090 1.00 97.88 97 THR A C 1
ATOM 705 O O . THR A 1 97 ? -13.260 -5.505 28.608 1.00 97.88 97 THR A O 1
ATOM 708 N N . LEU A 1 98 ? -14.721 -5.047 26.964 1.00 96.50 98 LEU A N 1
ATOM 709 C CA . LEU A 1 98 ? -13.855 -4.081 26.284 1.00 96.50 98 LEU A CA 1
ATOM 710 C C . LEU A 1 98 ? -13.575 -2.848 27.161 1.00 96.50 98 LEU A C 1
ATOM 712 O O . LEU A 1 98 ? -12.416 -2.505 27.382 1.00 96.50 98 LEU A O 1
ATOM 716 N N . MET A 1 99 ? -14.603 -2.224 27.741 1.00 96.44 99 MET A N 1
ATOM 717 C CA . MET A 1 99 ? -14.431 -1.086 28.657 1.00 96.44 99 MET A CA 1
ATOM 718 C C . MET A 1 99 ? -13.532 -1.421 29.853 1.00 96.44 99 MET A C 1
ATOM 720 O O . MET A 1 99 ? -12.683 -0.606 30.221 1.00 96.44 99 MET A O 1
ATOM 724 N N . ASP A 1 100 ? -13.677 -2.617 30.431 1.00 95.38 100 ASP A N 1
ATOM 725 C CA . ASP A 1 100 ? -12.839 -3.080 31.540 1.00 95.38 100 ASP A CA 1
ATOM 726 C C . ASP A 1 100 ? -11.360 -3.188 31.128 1.00 95.38 100 ASP A C 1
ATOM 728 O O . ASP A 1 100 ? -10.480 -2.796 31.897 1.00 95.38 100 ASP A O 1
ATOM 732 N N . ARG A 1 101 ? -11.067 -3.659 29.905 1.00 91.25 101 ARG A N 1
ATOM 733 C CA . ARG A 1 101 ? -9.693 -3.720 29.366 1.00 91.25 101 ARG A CA 1
ATOM 734 C C . ARG A 1 101 ? -9.081 -2.337 29.168 1.00 91.25 101 ARG A C 1
ATOM 736 O O . ARG A 1 101 ? -7.901 -2.154 29.452 1.00 91.25 101 ARG A O 1
ATOM 743 N N . HIS A 1 102 ? -9.893 -1.365 28.761 1.00 89.56 102 HIS A N 1
ATOM 744 C CA . HIS A 1 102 ? -9.479 0.027 28.574 1.00 89.56 102 HIS A CA 1
ATOM 745 C C . HIS A 1 102 ? -9.696 0.897 29.825 1.00 89.56 102 HIS A C 1
ATOM 747 O O . HIS A 1 102 ? -9.700 2.124 29.734 1.00 89.56 102 HIS A O 1
ATOM 753 N N . ASN A 1 103 ? -9.881 0.291 31.008 1.00 91.44 103 ASN A N 1
ATOM 754 C CA . ASN A 1 103 ? -10.044 0.978 32.297 1.00 91.44 103 ASN A CA 1
ATOM 755 C C . ASN A 1 103 ? -11.087 2.117 32.282 1.00 91.44 103 ASN A C 1
ATOM 757 O O . ASN A 1 103 ? -10.925 3.138 32.957 1.00 91.44 103 ASN A O 1
ATOM 761 N N . THR A 1 104 ? -12.165 1.943 31.521 1.00 91.50 104 THR A N 1
ATOM 762 C CA . THR A 1 104 ? -13.177 2.977 31.281 1.00 91.50 104 THR A CA 1
ATOM 763 C C . THR A 1 104 ? -14.480 2.624 31.982 1.00 91.50 104 THR A C 1
ATOM 765 O O . THR A 1 104 ? -14.874 1.466 32.062 1.00 91.50 104 THR A O 1
ATOM 768 N N . THR A 1 105 ? -15.160 3.623 32.552 1.00 92.06 105 THR A N 1
ATOM 769 C CA . THR A 1 105 ? -16.438 3.417 33.249 1.00 92.06 105 THR A CA 1
ATOM 770 C C . THR A 1 105 ? -17.548 4.210 32.564 1.00 92.06 105 THR A C 1
ATOM 772 O O . THR A 1 105 ? -17.461 5.438 32.535 1.00 92.06 105 THR A O 1
ATOM 775 N N . PRO A 1 106 ? -18.632 3.556 32.109 1.00 94.06 106 PRO A N 1
ATOM 776 C CA . PRO A 1 106 ? -19.714 4.237 31.412 1.00 94.06 106 PRO A CA 1
ATOM 777 C C . PRO A 1 106 ? -20.535 5.130 32.351 1.00 94.06 106 PRO A C 1
ATOM 779 O O . PRO A 1 106 ? -20.780 4.816 33.536 1.00 94.06 106 PRO A O 1
ATOM 782 N N . SER A 1 107 ? -21.043 6.224 31.792 1.00 95.50 107 SER A N 1
ATOM 783 C CA . SER A 1 107 ? -22.024 7.102 32.413 1.00 95.50 107 SER A CA 1
ATOM 784 C C . SER A 1 107 ? -23.351 6.364 32.670 1.00 95.50 107 SER A C 1
ATOM 786 O O . SER A 1 107 ? -23.554 5.195 32.334 1.00 95.50 107 SER A O 1
ATOM 788 N N . SER A 1 108 ? -24.289 7.023 33.358 1.00 94.75 108 SER A N 1
ATOM 789 C CA . SER A 1 108 ? -25.617 6.419 33.569 1.00 94.75 108 SER A CA 1
ATOM 790 C C . SER A 1 108 ? -26.497 6.451 32.322 1.00 94.75 108 SER A C 1
ATOM 792 O O . SER A 1 108 ? -27.494 5.732 32.287 1.00 94.75 108 SER A O 1
ATOM 794 N N . GLU A 1 109 ? -26.158 7.296 31.356 1.00 93.88 109 GLU A N 1
ATOM 795 C CA . GLU A 1 109 ? -26.808 7.381 30.054 1.00 93.88 109 GLU A CA 1
ATOM 796 C C . GLU A 1 109 ? -26.270 6.288 29.132 1.00 93.88 109 GLU A C 1
ATOM 798 O O . GLU A 1 109 ? -27.058 5.467 28.669 1.00 93.88 109 GLU A O 1
ATOM 803 N N . ASP A 1 110 ? -24.947 6.144 29.048 1.00 94.50 110 ASP A N 1
ATOM 804 C CA . ASP A 1 110 ? -24.273 5.116 28.246 1.00 94.50 110 ASP A CA 1
ATOM 805 C C . ASP A 1 110 ? -24.708 3.715 28.687 1.00 94.50 110 ASP A C 1
ATOM 807 O O . ASP A 1 110 ? -25.031 2.863 27.869 1.00 94.50 110 ASP A O 1
ATOM 811 N N . ARG A 1 111 ? -24.850 3.479 30.002 1.00 94.56 111 ARG A N 1
ATOM 812 C CA . ARG A 1 111 ? -25.393 2.210 30.525 1.00 94.56 111 ARG A CA 1
ATOM 813 C C . ARG A 1 111 ? -26.807 1.896 30.042 1.00 94.56 111 ARG A C 1
ATOM 815 O O . ARG A 1 111 ? -27.167 0.725 29.978 1.00 94.56 111 ARG A O 1
ATOM 822 N N . ARG A 1 112 ? -27.635 2.907 29.769 1.00 93.88 112 ARG A N 1
ATOM 823 C CA . ARG A 1 112 ? -28.973 2.692 29.195 1.00 93.88 112 ARG A CA 1
ATOM 824 C C . ARG A 1 112 ? -28.883 2.444 27.698 1.00 93.88 112 ARG A C 1
ATOM 826 O O . ARG A 1 112 ? -29.589 1.567 27.224 1.00 93.88 112 ARG A O 1
ATOM 833 N N . ALA A 1 113 ? -28.031 3.180 26.989 1.00 92.69 113 ALA A N 1
ATOM 834 C CA . ALA A 1 113 ? -27.807 2.988 25.560 1.00 92.69 113 ALA A CA 1
ATOM 835 C C . ALA A 1 113 ? -27.226 1.594 25.254 1.00 92.69 113 ALA A C 1
ATOM 837 O O . ALA A 1 113 ? -27.747 0.896 24.393 1.00 92.69 113 ALA A O 1
ATOM 838 N N . LEU A 1 114 ? -26.273 1.110 26.058 1.00 94.75 114 LEU A N 1
ATOM 839 C CA . LEU A 1 114 ? -25.749 -0.260 25.985 1.00 94.75 114 LEU A CA 1
ATOM 840 C C . LEU A 1 114 ? -26.854 -1.323 26.075 1.00 94.75 114 LEU A C 1
ATOM 842 O O . LEU A 1 114 ? -26.854 -2.285 25.318 1.00 94.75 114 LEU A O 1
ATOM 846 N N . GLN A 1 115 ? -27.836 -1.135 26.961 1.00 94.00 115 GLN A N 1
ATOM 847 C CA . GLN A 1 115 ? -28.968 -2.063 27.090 1.00 94.00 115 GLN A CA 1
ATOM 848 C C . GLN A 1 115 ? -29.896 -2.053 25.870 1.00 94.00 115 GLN A C 1
ATOM 850 O O . GLN A 1 115 ? -30.629 -3.018 25.664 1.00 94.00 115 GLN A O 1
ATOM 855 N N . VAL A 1 116 ? -29.902 -0.978 25.076 1.00 93.94 116 VAL A N 1
ATOM 856 C CA . VAL A 1 116 ? -30.671 -0.924 23.826 1.00 93.94 116 VAL A CA 1
ATOM 857 C C . VAL A 1 116 ? -30.044 -1.846 22.777 1.00 93.94 116 VAL A C 1
ATOM 859 O O . VAL A 1 116 ? -30.794 -2.512 22.064 1.00 93.94 116 VAL A O 1
ATOM 862 N N . LEU A 1 117 ? -28.713 -1.978 22.738 1.00 94.81 117 LEU A N 1
ATOM 863 C CA . LEU A 1 117 ? -28.024 -2.893 21.815 1.00 94.81 117 LEU A CA 1
ATOM 864 C C . LEU A 1 117 ? -28.432 -4.361 22.032 1.00 94.81 117 LEU A C 1
ATOM 866 O O . LEU A 1 117 ? -28.607 -5.109 21.074 1.00 94.81 117 LEU A O 1
ATOM 870 N N . ASP A 1 118 ? -28.712 -4.770 23.271 1.00 97.00 118 ASP A N 1
ATOM 871 C CA . ASP A 1 118 ? -29.203 -6.128 23.568 1.00 97.00 118 ASP A CA 1
ATOM 872 C C . ASP A 1 118 ? -30.631 -6.391 23.047 1.00 97.00 118 ASP A C 1
ATOM 874 O O . ASP A 1 118 ? -31.120 -7.521 23.079 1.00 97.00 118 ASP A O 1
ATOM 878 N N . THR A 1 119 ? -31.333 -5.349 22.590 1.00 96.06 119 THR A N 1
ATOM 879 C CA . THR A 1 119 ? -32.682 -5.459 22.012 1.00 96.06 119 THR A CA 1
ATOM 880 C C . THR A 1 119 ? -32.690 -5.508 20.488 1.00 96.06 119 THR A C 1
ATOM 882 O O . THR A 1 119 ? -33.771 -5.606 19.898 1.00 96.06 119 THR A O 1
ATOM 885 N N . LEU A 1 120 ? -31.511 -5.463 19.856 1.00 94.81 120 LEU A N 1
ATOM 886 C CA . LEU A 1 120 ? -31.366 -5.608 18.413 1.00 94.81 120 LEU A CA 1
ATOM 887 C C . LEU A 1 120 ? -32.005 -6.923 17.913 1.00 94.81 120 LEU A C 1
ATOM 889 O O . LEU A 1 120 ? -32.072 -7.919 18.646 1.00 94.81 120 LEU A O 1
ATOM 893 N N . PRO A 1 121 ? -32.482 -6.957 16.655 1.00 95.75 121 PRO A N 1
ATOM 894 C CA . PRO A 1 121 ? -32.838 -8.193 15.966 1.00 95.75 121 PRO A CA 1
ATOM 895 C C . PRO A 1 121 ? -31.757 -9.268 16.122 1.00 95.75 121 PRO A C 1
ATOM 897 O O . PRO A 1 121 ? -30.574 -8.959 16.134 1.00 95.75 121 PRO A O 1
ATOM 900 N N . ALA A 1 122 ? -32.156 -10.541 16.205 1.00 96.38 122 ALA A N 1
ATOM 901 C CA . ALA A 1 122 ? -31.251 -11.639 16.569 1.00 96.38 122 ALA A CA 1
ATOM 902 C C . ALA A 1 122 ? -29.982 -11.737 15.698 1.00 96.38 122 ALA A C 1
ATOM 904 O O . ALA A 1 122 ? -28.924 -12.082 16.214 1.00 96.38 122 ALA A O 1
ATOM 905 N N . GLU A 1 123 ? -30.095 -11.433 14.405 1.00 96.19 123 GLU A N 1
ATOM 906 C CA . GLU A 1 123 ? -28.974 -11.426 13.459 1.00 96.19 123 GLU A CA 1
ATOM 907 C C . GLU A 1 123 ? -27.998 -10.274 13.737 1.00 96.19 123 GLU A C 1
ATOM 909 O O . GLU A 1 123 ? -26.824 -10.525 13.977 1.00 96.19 123 GLU A O 1
ATOM 914 N N . GLN A 1 124 ? -28.501 -9.039 13.839 1.00 96.50 124 GLN A N 1
ATOM 915 C CA . GLN A 1 124 ? -27.734 -7.843 14.223 1.00 96.50 124 GLN A CA 1
ATOM 916 C C . GLN A 1 124 ? -27.086 -7.976 15.605 1.00 96.50 124 GLN A C 1
ATOM 918 O O . GLN A 1 124 ? -25.926 -7.624 15.804 1.00 96.50 124 GLN A O 1
ATOM 923 N N . HIS A 1 125 ? -27.832 -8.534 16.558 1.00 97.25 125 HIS A N 1
ATOM 924 C CA . HIS A 1 125 ? -27.363 -8.816 17.905 1.00 97.25 125 HIS A CA 1
ATOM 925 C C . HIS A 1 125 ? -26.184 -9.800 17.897 1.00 97.25 125 HIS A C 1
ATOM 927 O O . HIS A 1 125 ? -25.169 -9.541 18.545 1.00 97.25 125 HIS A O 1
ATOM 933 N N . ASP A 1 126 ? -26.305 -10.944 17.210 1.00 98.31 126 ASP A N 1
ATOM 934 C CA . ASP A 1 126 ? -25.202 -11.911 17.115 1.00 98.31 126 ASP A CA 1
ATOM 935 C C . ASP A 1 126 ? -24.017 -11.304 16.360 1.00 98.31 126 ASP A C 1
ATOM 937 O O . ASP A 1 126 ? -22.907 -11.351 16.879 1.00 98.31 126 ASP A O 1
ATOM 941 N N . ALA A 1 127 ? -24.241 -10.649 15.217 1.00 98.19 127 ALA A N 1
ATOM 942 C CA . ALA A 1 127 ? -23.178 -10.050 14.414 1.00 98.19 127 ALA A CA 1
ATOM 943 C C . ALA A 1 127 ? -22.339 -9.033 15.207 1.00 98.19 127 ALA A C 1
ATOM 945 O O . ALA A 1 127 ? -21.119 -9.185 15.282 1.00 98.19 127 ALA A O 1
ATOM 946 N N . LEU A 1 128 ? -22.980 -8.079 15.894 1.00 98.44 128 LEU A N 1
ATOM 947 C CA . LEU A 1 128 ? -22.278 -7.097 16.727 1.00 98.44 128 LEU A CA 1
ATOM 948 C C . LEU A 1 128 ? -21.543 -7.761 17.901 1.00 98.44 128 LEU A C 1
ATOM 950 O O . LEU A 1 128 ? -20.396 -7.422 18.183 1.00 98.44 128 LEU A O 1
ATOM 954 N N . THR A 1 129 ? -22.157 -8.757 18.553 1.00 98.69 129 THR A N 1
ATOM 955 C CA . THR A 1 129 ? -21.491 -9.517 19.630 1.00 98.69 129 THR A CA 1
ATOM 956 C C . THR A 1 129 ? -20.233 -10.216 19.113 1.00 98.69 129 THR A C 1
ATOM 958 O O . THR A 1 129 ? -19.179 -10.144 19.742 1.00 98.69 129 THR A O 1
ATOM 961 N N . ARG A 1 130 ? -20.323 -10.881 17.953 1.00 98.62 130 ARG A N 1
ATOM 962 C CA . ARG A 1 130 ? -19.204 -11.617 17.347 1.00 98.62 130 ARG A CA 1
ATOM 963 C C . ARG A 1 130 ? -18.096 -10.710 16.852 1.00 98.62 130 ARG A C 1
ATOM 965 O O . ARG A 1 130 ? -16.938 -11.112 16.933 1.00 98.62 130 ARG A O 1
ATOM 972 N N . PHE A 1 131 ? -18.434 -9.524 16.367 1.00 98.69 131 PHE A N 1
ATOM 973 C CA . PHE A 1 131 ? -17.446 -8.528 15.988 1.00 98.69 131 PHE A CA 1
ATOM 974 C C . PHE A 1 131 ? -16.631 -8.060 17.198 1.00 98.69 131 PHE A C 1
ATOM 976 O O . PHE A 1 131 ? -15.406 -8.171 17.183 1.00 98.69 131 PHE A O 1
ATOM 983 N N . VAL A 1 132 ? -17.291 -7.663 18.292 1.00 98.75 132 VAL A N 1
ATOM 984 C CA . VAL A 1 132 ? -16.584 -7.251 19.519 1.00 98.75 132 VAL A CA 1
ATOM 985 C C . VAL A 1 132 ? -15.783 -8.415 20.119 1.00 98.75 132 VAL A C 1
ATOM 987 O O . VAL A 1 132 ? -14.653 -8.217 20.558 1.00 98.75 132 VAL A O 1
ATOM 990 N N . ASP A 1 133 ? -16.310 -9.645 20.090 1.00 98.81 133 ASP A N 1
ATOM 991 C CA . ASP A 1 133 ? -15.568 -10.852 20.486 1.00 98.81 133 ASP A CA 1
ATOM 992 C C . ASP A 1 133 ? -14.281 -11.034 19.658 1.00 98.81 133 ASP A C 1
ATOM 994 O O . ASP A 1 133 ? -13.209 -11.286 20.217 1.00 98.81 133 ASP A O 1
ATOM 998 N N . ALA A 1 134 ? -14.370 -10.904 18.331 1.00 98.75 134 ALA A N 1
ATOM 999 C CA . ALA A 1 134 ? -13.221 -11.016 17.437 1.00 98.75 134 ALA A CA 1
ATOM 1000 C C . ALA A 1 134 ? -12.188 -9.911 17.702 1.00 98.75 134 ALA A C 1
ATOM 1002 O O . ALA A 1 134 ? -10.993 -10.203 17.776 1.00 98.75 134 ALA A O 1
ATOM 1003 N N . PHE A 1 135 ? -12.638 -8.676 17.937 1.00 98.62 135 PHE A N 1
ATOM 1004 C CA . PHE A 1 135 ? -11.754 -7.579 18.322 1.00 98.62 135 PHE A CA 1
ATOM 1005 C C . PHE A 1 135 ? -11.062 -7.834 19.669 1.00 98.62 135 PHE A C 1
ATOM 1007 O O . PHE A 1 135 ? -9.856 -7.652 19.785 1.00 98.62 135 PHE A O 1
ATOM 1014 N N . LEU A 1 136 ? -11.772 -8.332 20.686 1.00 98.56 136 LEU A N 1
ATOM 1015 C CA . LEU A 1 136 ? -11.158 -8.687 21.975 1.00 98.56 136 LEU A CA 1
ATOM 1016 C C . LEU A 1 136 ? -10.048 -9.741 21.817 1.00 98.56 136 LEU A C 1
ATOM 1018 O O . LEU A 1 136 ? -9.060 -9.720 22.557 1.00 98.56 136 LEU A O 1
ATOM 1022 N N . ALA A 1 137 ? -10.196 -10.659 20.858 1.00 98.38 137 ALA A N 1
ATOM 1023 C CA . ALA A 1 137 ? -9.158 -11.622 20.507 1.00 98.38 137 ALA A CA 1
ATOM 1024 C C . ALA A 1 137 ? -7.955 -10.953 19.822 1.00 98.38 137 ALA A C 1
ATOM 1026 O O . ALA A 1 137 ? -6.816 -11.290 20.153 1.00 98.38 137 ALA A O 1
ATOM 1027 N N . PHE A 1 138 ? -8.208 -10.002 18.917 1.00 97.88 138 PHE A N 1
ATOM 1028 C CA . PHE A 1 138 ? -7.201 -9.185 18.231 1.00 97.88 138 PHE A CA 1
ATOM 1029 C C . PHE A 1 138 ? -6.403 -8.306 19.198 1.00 97.88 138 PHE A C 1
ATOM 1031 O O . PHE A 1 138 ? -5.171 -8.329 19.188 1.00 97.88 138 PHE A O 1
ATOM 1038 N N . ASP A 1 139 ? -7.075 -7.638 20.133 1.00 96.00 139 ASP A N 1
ATOM 1039 C CA . ASP A 1 139 ? -6.424 -6.851 21.177 1.00 96.00 139 ASP A CA 1
ATOM 1040 C C . ASP A 1 139 ? -5.571 -7.737 22.095 1.00 96.00 139 ASP A C 1
ATOM 1042 O O . ASP A 1 139 ? -4.397 -7.463 22.345 1.00 96.00 139 ASP A O 1
ATOM 1046 N N . ALA A 1 140 ? -6.106 -8.878 22.541 1.00 95.25 140 ALA A N 1
ATOM 1047 C CA . ALA A 1 140 ? -5.336 -9.819 23.350 1.00 95.25 140 ALA A CA 1
ATOM 1048 C C . ALA A 1 140 ? -4.143 -10.428 22.588 1.00 95.25 140 ALA A C 1
ATOM 1050 O O . ALA A 1 140 ? -3.115 -10.714 23.204 1.00 95.25 140 ALA A O 1
ATOM 1051 N N . ALA A 1 141 ? -4.273 -10.655 21.279 1.00 95.94 141 ALA A N 1
ATOM 1052 C CA . ALA A 1 141 ? -3.181 -11.106 20.423 1.00 95.94 141 ALA A CA 1
ATOM 1053 C C . ALA A 1 141 ? -2.099 -10.033 20.282 1.00 95.94 141 ALA A C 1
ATOM 1055 O O . ALA A 1 141 ? -0.921 -10.361 20.408 1.00 95.94 141 ALA A O 1
ATOM 1056 N N . THR A 1 142 ? -2.499 -8.771 20.128 1.00 94.19 142 THR A N 1
ATOM 1057 C CA . THR A 1 142 ? -1.590 -7.622 20.071 1.00 94.19 142 THR A CA 1
ATOM 1058 C C . THR A 1 142 ? -0.780 -7.500 21.353 1.00 94.19 142 THR A C 1
ATOM 1060 O O . THR A 1 142 ? 0.442 -7.464 21.292 1.00 94.19 142 THR A O 1
ATOM 1063 N N . GLN A 1 143 ? -1.409 -7.563 22.532 1.00 91.19 143 GLN A N 1
ATOM 1064 C CA . GLN A 1 143 ? -0.648 -7.527 23.790 1.00 91.19 143 GLN A CA 1
ATOM 1065 C C . GLN A 1 143 ? 0.391 -8.656 23.865 1.00 91.19 143 GLN A C 1
ATOM 1067 O O . GLN A 1 143 ? 1.545 -8.409 24.211 1.00 91.19 143 GLN A O 1
ATOM 1072 N N . ARG A 1 144 ? -0.004 -9.887 23.501 1.00 91.50 144 ARG A N 1
ATOM 1073 C CA . ARG A 1 144 ? 0.882 -11.063 23.531 1.00 91.50 144 ARG A CA 1
ATOM 1074 C C . ARG A 1 144 ? 2.056 -10.941 22.569 1.00 91.50 144 ARG A C 1
ATOM 1076 O O . ARG A 1 144 ? 3.167 -11.304 22.947 1.00 91.50 144 ARG A O 1
ATOM 1083 N N . ALA A 1 145 ? 1.814 -10.431 21.363 1.00 90.94 145 ALA A N 1
ATOM 1084 C CA . ALA A 1 145 ? 2.828 -10.267 20.327 1.00 90.94 145 ALA A CA 1
ATOM 1085 C C . ALA A 1 145 ? 4.031 -9.452 20.815 1.00 90.94 145 ALA A C 1
ATOM 1087 O O . ALA A 1 145 ? 5.157 -9.745 20.431 1.00 90.94 145 ALA A O 1
ATOM 1088 N N . TYR A 1 146 ? 3.805 -8.487 21.710 1.00 88.19 146 TYR A N 1
ATOM 1089 C CA . TYR A 1 146 ? 4.836 -7.584 22.218 1.00 88.19 146 TYR A CA 1
ATOM 1090 C C . TYR A 1 146 ? 5.248 -7.850 23.678 1.00 88.19 146 TYR A C 1
ATOM 1092 O O . TYR A 1 146 ? 6.053 -7.103 24.235 1.00 88.19 146 TYR A O 1
ATOM 1100 N N . GLU A 1 147 ? 4.774 -8.921 24.330 1.00 87.00 147 GLU A N 1
ATOM 1101 C CA . GLU A 1 147 ? 5.140 -9.236 25.727 1.00 87.00 147 GLU A CA 1
ATOM 1102 C C . GLU A 1 147 ? 6.662 -9.372 25.935 1.00 87.00 147 GLU A C 1
ATOM 1104 O O . GLU A 1 147 ? 7.187 -9.043 27.009 1.00 87.00 147 GLU A O 1
ATOM 1109 N N . GLY A 1 148 ? 7.359 -9.876 24.911 1.00 80.62 148 GLY A N 1
ATOM 1110 C CA . GLY A 1 148 ? 8.808 -10.068 24.877 1.00 80.62 148 GLY A CA 1
ATOM 1111 C C . GLY A 1 148 ? 9.599 -8.900 24.289 1.00 80.62 148 GLY A C 1
ATOM 1112 O O . GLY A 1 148 ? 10.828 -8.955 24.327 1.00 80.62 148 GLY A O 1
ATOM 1113 N N . TYR A 1 149 ? 8.925 -7.864 23.781 1.00 84.69 149 TYR A N 1
ATOM 1114 C CA . TYR A 1 149 ? 9.567 -6.769 23.063 1.00 84.69 149 TYR A CA 1
ATOM 1115 C C . TYR A 1 149 ? 10.496 -5.963 23.985 1.00 84.69 149 TYR A C 1
ATOM 1117 O O . TYR A 1 149 ? 10.095 -5.491 25.056 1.00 84.69 149 TYR A O 1
ATOM 1125 N N . ASP A 1 150 ? 11.754 -5.805 23.567 1.00 75.75 150 ASP A N 1
ATOM 1126 C CA . ASP A 1 150 ? 12.727 -4.909 24.197 1.00 75.75 150 ASP A CA 1
ATOM 1127 C C . ASP A 1 150 ? 13.029 -3.734 23.251 1.00 75.75 150 ASP A C 1
ATOM 1129 O O . ASP A 1 150 ? 13.842 -3.891 22.330 1.00 75.75 150 ASP A O 1
ATOM 1133 N N . PRO A 1 151 ? 12.461 -2.536 23.502 1.00 68.19 151 PRO A N 1
ATOM 1134 C CA . PRO A 1 151 ? 12.708 -1.347 22.684 1.00 68.19 151 PRO A CA 1
ATOM 1135 C C . PRO A 1 151 ? 14.192 -0.957 22.586 1.00 68.19 151 PRO A C 1
ATOM 1137 O O . PRO A 1 151 ? 14.580 -0.205 21.698 1.00 68.19 151 PRO A O 1
ATOM 1140 N N . GLY A 1 152 ? 15.049 -1.442 23.496 1.00 63.81 152 GLY A N 1
ATOM 1141 C CA . GLY A 1 152 ? 16.493 -1.206 23.460 1.00 63.81 152 GLY A CA 1
ATOM 1142 C C . GLY A 1 152 ? 17.264 -2.087 22.469 1.00 63.81 152 GLY A C 1
ATOM 1143 O O . GLY A 1 152 ? 18.436 -1.804 22.201 1.00 63.81 152 GLY A O 1
ATOM 1144 N N . THR A 1 153 ? 16.642 -3.149 21.944 1.00 65.38 153 THR A N 1
ATOM 1145 C CA . THR A 1 153 ? 17.254 -4.064 20.961 1.00 65.38 153 THR A CA 1
ATOM 1146 C C . THR A 1 153 ? 17.019 -3.614 19.526 1.00 65.38 153 THR A C 1
ATOM 1148 O O . THR A 1 153 ? 17.902 -3.791 18.684 1.00 65.38 153 THR A O 1
ATOM 1151 N N . VAL A 1 154 ? 15.903 -2.929 19.273 1.00 62.00 154 VAL A N 1
ATOM 1152 C CA . VAL A 1 154 ? 15.664 -2.214 18.021 1.00 62.00 154 VAL A CA 1
ATOM 1153 C C . VAL A 1 154 ? 16.517 -0.957 18.040 1.00 62.00 154 VAL A C 1
ATOM 1155 O O . VAL A 1 154 ? 16.182 0.055 18.647 1.00 62.00 154 VAL A O 1
ATOM 1158 N N . ARG A 1 155 ? 17.674 -1.008 17.379 1.00 52.25 155 ARG A N 1
ATOM 1159 C CA . ARG A 1 155 ? 18.308 0.232 16.930 1.00 52.25 155 ARG A CA 1
ATOM 1160 C C . ARG A 1 155 ? 17.487 0.698 15.737 1.00 52.25 155 ARG A C 1
ATOM 1162 O O . ARG A 1 155 ? 17.502 -0.021 14.740 1.00 52.25 155 ARG A O 1
ATOM 1169 N N . PRO A 1 156 ? 16.808 1.856 15.791 1.00 48.66 156 PRO A N 1
ATOM 1170 C CA . PRO A 1 156 ? 16.157 2.381 14.606 1.00 48.66 156 PRO A CA 1
ATOM 1171 C C . PRO A 1 156 ? 17.241 2.550 13.545 1.00 48.66 156 PRO A C 1
ATOM 1173 O O . PRO A 1 156 ? 18.162 3.356 13.719 1.00 48.66 156 PRO A O 1
ATOM 1176 N N . GLN A 1 157 ? 17.163 1.790 12.455 1.00 43.66 157 GLN A N 1
ATOM 1177 C CA . GLN A 1 157 ? 17.992 2.066 11.283 1.00 43.66 157 GLN A CA 1
ATOM 1178 C C . GLN A 1 157 ? 17.652 3.441 10.685 1.00 43.66 157 GLN A C 1
ATOM 1180 O O . GLN A 1 157 ? 18.478 4.019 9.985 1.00 43.66 157 GLN A O 1
ATOM 1185 N N . ALA A 1 158 ? 16.541 4.059 11.106 1.00 37.72 158 ALA A N 1
ATOM 1186 C CA . ALA A 1 158 ? 16.258 5.484 10.947 1.00 37.72 158 ALA A CA 1
ATOM 1187 C C . ALA A 1 158 ? 17.417 6.412 11.394 1.00 37.72 158 ALA A C 1
ATOM 1189 O O . ALA A 1 158 ? 17.580 7.506 10.853 1.00 37.72 158 ALA A O 1
ATOM 1190 N N . ALA A 1 159 ? 18.285 5.989 12.329 1.00 33.72 159 ALA A N 1
ATOM 1191 C CA . ALA A 1 159 ? 19.503 6.735 12.672 1.00 33.72 159 ALA A CA 1
ATOM 1192 C C . ALA A 1 159 ? 20.573 6.724 11.555 1.00 33.72 159 ALA A C 1
ATOM 1194 O O . ALA A 1 159 ? 21.443 7.595 11.548 1.00 33.72 159 ALA A O 1
ATOM 1195 N N . MET A 1 160 ? 20.516 5.773 10.615 1.00 39.31 160 MET A N 1
ATOM 1196 C CA . MET A 1 160 ? 21.382 5.709 9.431 1.00 39.31 160 MET A CA 1
ATOM 1197 C C . MET A 1 160 ? 20.790 6.477 8.241 1.00 39.31 160 MET A C 1
ATOM 1199 O O . MET A 1 160 ? 21.549 7.181 7.573 1.00 39.31 160 MET A O 1
ATOM 1203 N N . ALA A 1 161 ? 19.461 6.466 8.061 1.00 37.62 161 ALA A N 1
ATOM 1204 C CA . ALA A 1 161 ? 18.761 7.308 7.079 1.00 37.62 161 ALA A CA 1
ATOM 1205 C C . ALA A 1 161 ? 19.044 8.811 7.289 1.00 37.62 161 ALA A C 1
ATOM 1207 O O . ALA A 1 161 ? 19.239 9.562 6.338 1.00 37.62 161 ALA A O 1
ATOM 1208 N N . ALA A 1 162 ? 19.188 9.249 8.546 1.00 34.19 162 ALA A N 1
ATOM 1209 C CA . ALA A 1 162 ? 19.554 10.628 8.882 1.00 34.19 162 ALA A CA 1
ATOM 1210 C C . ALA A 1 162 ? 21.033 10.990 8.617 1.00 34.19 162 ALA A C 1
ATOM 1212 O O . ALA A 1 162 ? 21.404 12.159 8.747 1.00 34.19 162 ALA A O 1
ATOM 1213 N N . SER A 1 163 ? 21.898 10.013 8.314 1.00 34.31 163 SER A N 1
ATOM 1214 C CA . SER A 1 163 ? 23.354 10.215 8.291 1.00 34.31 163 SER A CA 1
ATOM 1215 C C . SER A 1 163 ? 23.960 10.390 6.901 1.00 34.31 163 SER A C 1
ATOM 1217 O O . SER A 1 163 ? 25.058 10.932 6.824 1.00 34.31 163 SER A O 1
ATOM 1219 N N . GLY A 1 164 ? 23.268 9.996 5.825 1.00 36.94 164 GLY A N 1
ATOM 1220 C CA . GLY A 1 164 ? 23.633 10.271 4.426 1.00 36.94 164 GLY A CA 1
ATOM 1221 C C . GLY A 1 164 ? 25.007 9.789 3.929 1.00 36.94 164 GLY A C 1
ATOM 1222 O O . GLY A 1 164 ? 25.231 9.787 2.728 1.00 36.94 164 GLY A O 1
ATOM 1223 N N . THR A 1 165 ? 25.942 9.392 4.790 1.00 33.91 165 THR A N 1
ATOM 1224 C CA . THR A 1 165 ? 27.329 9.087 4.430 1.00 33.91 165 THR A CA 1
ATOM 1225 C C . THR A 1 165 ? 28.019 8.368 5.595 1.00 33.91 165 THR A C 1
ATOM 1227 O O . THR A 1 165 ? 28.559 9.025 6.481 1.00 33.91 165 THR A O 1
ATOM 1230 N N . ASP A 1 166 ? 28.031 7.039 5.620 1.00 32.44 166 ASP A N 1
ATOM 1231 C CA . ASP A 1 166 ? 29.192 6.301 6.142 1.00 32.44 166 ASP A CA 1
ATOM 1232 C C . ASP A 1 166 ? 29.118 4.847 5.664 1.00 32.44 166 ASP A C 1
ATOM 1234 O O . ASP A 1 166 ? 28.509 3.974 6.285 1.00 32.44 166 ASP A O 1
ATOM 1238 N N . VAL A 1 167 ? 29.725 4.616 4.501 1.00 37.00 167 VAL A N 1
ATOM 1239 C CA . VAL A 1 167 ? 30.054 3.283 3.998 1.00 37.00 167 VAL A CA 1
ATOM 1240 C C . VAL A 1 167 ? 31.199 2.761 4.867 1.00 37.00 167 VAL A C 1
ATOM 1242 O O . VAL A 1 167 ? 32.271 3.364 4.889 1.00 37.00 167 VAL A O 1
ATOM 1245 N N . ASP A 1 168 ? 30.980 1.677 5.611 1.00 36.66 168 ASP A N 1
ATOM 1246 C CA . ASP A 1 168 ? 32.033 0.975 6.355 1.00 36.66 168 ASP A CA 1
ATOM 1247 C C . ASP A 1 168 ? 32.859 0.128 5.364 1.00 36.66 168 ASP A C 1
ATOM 1249 O O . ASP A 1 168 ? 32.357 -0.887 4.878 1.00 36.66 168 ASP A O 1
ATOM 1253 N N . PRO A 1 169 ? 34.107 0.513 5.030 1.00 36.00 169 PRO A N 1
ATOM 1254 C CA . PRO A 1 169 ? 34.869 -0.109 3.946 1.00 36.00 169 PRO A CA 1
ATOM 1255 C C . PRO A 1 169 ? 35.412 -1.510 4.282 1.00 36.00 169 PRO A C 1
ATOM 1257 O O . PRO A 1 169 ? 35.985 -2.154 3.405 1.00 36.00 169 PRO A O 1
ATOM 1260 N N . ASP A 1 170 ? 35.265 -1.982 5.527 1.00 36.28 170 ASP A N 1
ATOM 1261 C CA . ASP A 1 170 ? 35.816 -3.262 5.999 1.00 36.28 170 ASP A CA 1
ATOM 1262 C C . ASP A 1 170 ? 34.739 -4.357 6.226 1.00 36.28 170 ASP A C 1
ATOM 1264 O O . ASP A 1 170 ? 35.058 -5.437 6.743 1.00 36.28 170 ASP A O 1
ATOM 1268 N N . ARG A 1 171 ? 33.464 -4.131 5.855 1.00 40.47 171 ARG A N 1
ATOM 1269 C CA . ARG A 1 171 ? 32.393 -5.146 5.986 1.00 40.47 171 ARG A CA 1
ATOM 1270 C C . ARG A 1 171 ? 32.367 -6.138 4.811 1.00 40.47 171 ARG A C 1
ATOM 1272 O O . ARG A 1 171 ? 32.619 -5.749 3.676 1.00 40.47 171 ARG A O 1
ATOM 1279 N N . PRO A 1 172 ? 32.085 -7.435 5.063 1.00 32.56 172 PRO A N 1
ATOM 1280 C CA . PRO A 1 172 ? 32.024 -8.443 4.008 1.00 32.56 172 PRO A CA 1
ATOM 1281 C C . PRO A 1 172 ? 30.896 -8.134 3.013 1.00 32.56 172 PRO A C 1
ATOM 1283 O O . PRO A 1 172 ? 29.834 -7.673 3.415 1.00 32.56 172 PRO A O 1
ATOM 1286 N N . SER A 1 173 ? 31.160 -8.419 1.736 1.00 36.34 173 SER A N 1
ATOM 1287 C CA . SER A 1 173 ? 30.311 -8.173 0.563 1.00 36.34 173 SER A CA 1
ATOM 1288 C C . SER A 1 173 ? 28.818 -8.466 0.769 1.00 36.34 173 SER A C 1
ATOM 1290 O O . SER A 1 173 ? 28.481 -9.575 1.191 1.00 36.34 173 SER A O 1
ATOM 1292 N N . HIS A 1 174 ? 27.993 -7.476 0.407 1.00 45.91 174 HIS A N 1
ATOM 1293 C CA . HIS A 1 174 ? 26.712 -7.580 -0.304 1.00 45.91 174 HIS A CA 1
ATOM 1294 C C . HIS A 1 174 ? 25.860 -8.820 0.025 1.00 45.91 174 HIS A C 1
ATOM 1296 O O . HIS A 1 174 ? 26.096 -9.917 -0.485 1.00 45.91 174 HIS A O 1
ATOM 1302 N N . GLN A 1 175 ? 24.879 -8.656 0.918 1.00 44.47 175 GLN A N 1
ATOM 1303 C CA . GLN A 1 175 ? 23.801 -9.629 1.115 1.00 44.47 175 GLN A CA 1
ATOM 1304 C C . GLN A 1 175 ? 22.516 -9.025 0.560 1.00 44.47 175 GLN A C 1
ATOM 1306 O O . GLN A 1 175 ? 22.168 -7.907 0.944 1.00 44.47 175 GLN A O 1
ATOM 1311 N N . SER A 1 176 ? 21.795 -9.771 -0.278 1.00 48.28 176 SER A N 1
ATOM 1312 C CA . SER A 1 176 ? 20.451 -9.370 -0.682 1.00 48.28 176 SER A CA 1
ATOM 1313 C C . SER A 1 176 ? 19.536 -9.299 0.545 1.00 48.28 176 SER A C 1
ATOM 1315 O O . SER A 1 176 ? 19.659 -10.105 1.481 1.00 48.28 176 SER A O 1
ATOM 1317 N N . ALA A 1 177 ? 18.600 -8.344 0.558 1.00 49.38 177 ALA A N 1
ATOM 1318 C CA . ALA A 1 177 ? 17.553 -8.295 1.583 1.00 49.38 177 ALA A CA 1
ATOM 1319 C C . ALA A 1 177 ? 16.764 -9.623 1.623 1.00 49.38 177 ALA A C 1
ATOM 1321 O O . ALA A 1 177 ? 16.406 -10.113 2.699 1.00 49.38 177 ALA A O 1
ATOM 1322 N N . SER A 1 178 ? 16.628 -10.280 0.464 1.00 47.03 178 SER A N 1
ATOM 1323 C CA . SER A 1 178 ? 16.008 -11.594 0.296 1.00 47.03 178 SER A CA 1
ATOM 1324 C C . SER A 1 178 ? 16.751 -12.759 0.970 1.00 47.03 178 SER A C 1
ATOM 1326 O O . SER A 1 178 ? 16.115 -13.741 1.362 1.00 47.03 178 SER A O 1
ATOM 1328 N N . ALA A 1 179 ? 18.067 -12.647 1.195 1.00 41.31 179 ALA A N 1
ATOM 1329 C CA . ALA A 1 179 ? 18.898 -13.690 1.803 1.00 41.31 179 ALA A CA 1
ATOM 1330 C C . ALA A 1 179 ? 18.893 -13.702 3.345 1.00 41.31 179 ALA A C 1
ATOM 1332 O O . ALA A 1 179 ? 19.471 -14.612 3.955 1.00 41.31 179 ALA A O 1
ATOM 1333 N N . ARG A 1 180 ? 18.258 -12.722 4.004 1.00 50.94 180 ARG A N 1
ATOM 1334 C CA . ARG A 1 180 ? 18.118 -12.723 5.470 1.00 50.94 180 ARG A CA 1
ATOM 1335 C C . ARG A 1 180 ? 17.018 -13.690 5.914 1.00 50.94 180 ARG A C 1
ATOM 1337 O O . ARG A 1 180 ? 15.957 -13.774 5.302 1.00 50.94 180 ARG A O 1
ATOM 1344 N N . GLY A 1 181 ? 17.294 -14.429 6.991 1.00 53.88 181 GLY A N 1
ATOM 1345 C CA . GLY A 1 181 ? 16.360 -15.3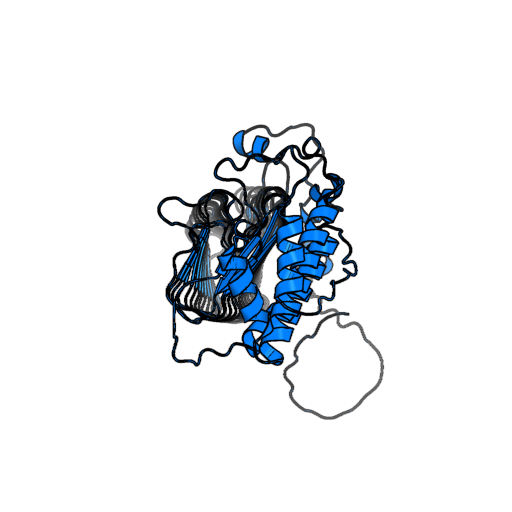60 7.634 1.00 53.88 181 GLY A CA 1
ATOM 1346 C C . GLY A 1 181 ? 15.251 -14.642 8.414 1.00 53.88 181 GLY A C 1
ATOM 1347 O O . GLY A 1 181 ? 14.416 -13.969 7.821 1.00 53.88 181 GLY A O 1
ATOM 1348 N N . ALA A 1 182 ? 15.221 -14.799 9.743 1.00 47.97 182 ALA A N 1
ATOM 1349 C CA . ALA A 1 182 ? 14.258 -14.096 10.596 1.00 47.97 182 ALA A CA 1
ATOM 1350 C C . ALA A 1 182 ? 14.404 -12.569 10.457 1.00 47.97 182 ALA A C 1
ATOM 1352 O O . ALA A 1 182 ? 15.520 -12.059 10.342 1.00 47.97 182 ALA A O 1
ATOM 1353 N N . THR A 1 183 ? 13.281 -11.845 10.470 1.00 62.56 183 THR A N 1
ATOM 1354 C CA . THR A 1 183 ? 13.308 -10.373 10.421 1.00 62.56 183 THR A CA 1
ATOM 1355 C C . THR A 1 183 ? 13.834 -9.786 11.734 1.00 62.56 183 THR A C 1
ATOM 1357 O O . THR A 1 183 ? 13.630 -10.391 12.793 1.00 62.56 183 THR A O 1
ATOM 1360 N N . PRO A 1 184 ? 14.447 -8.587 11.717 1.00 65.69 184 PRO A N 1
ATOM 1361 C CA . PRO A 1 184 ? 14.891 -7.916 12.940 1.00 65.69 184 PRO A CA 1
ATOM 1362 C C . PRO A 1 184 ? 13.768 -7.703 13.974 1.00 65.69 184 PRO A C 1
ATOM 1364 O O . PRO A 1 184 ? 14.052 -7.598 15.164 1.00 65.69 184 PRO A O 1
ATOM 1367 N N . LEU A 1 185 ? 12.494 -7.686 13.551 1.00 72.44 185 LEU A N 1
ATOM 1368 C CA . LEU A 1 185 ? 11.340 -7.598 14.454 1.00 72.44 185 LEU A CA 1
ATOM 1369 C C . LEU A 1 185 ? 11.162 -8.871 15.301 1.00 72.44 185 LEU A C 1
ATOM 1371 O O . LEU A 1 185 ? 10.975 -8.792 16.516 1.00 72.44 185 LEU A O 1
ATOM 1375 N N . ALA A 1 186 ? 11.304 -10.049 14.687 1.00 74.38 186 ALA A N 1
ATOM 1376 C CA . ALA A 1 186 ? 11.292 -11.323 15.405 1.00 74.38 186 ALA A CA 1
ATOM 1377 C C . ALA A 1 186 ? 12.503 -11.444 16.347 1.00 74.38 186 ALA A C 1
ATOM 1379 O O . ALA A 1 186 ? 12.382 -11.927 17.475 1.00 74.38 186 ALA A O 1
ATOM 1380 N N . GLU A 1 187 ? 13.671 -10.945 15.926 1.00 74.00 187 GLU A N 1
ATOM 1381 C CA . GLU A 1 187 ? 14.863 -10.869 16.782 1.00 74.00 187 GLU A CA 1
ATOM 1382 C C . GLU A 1 187 ? 14.681 -9.915 17.975 1.00 74.00 187 GLU A C 1
ATOM 1384 O O . GLU A 1 187 ? 15.224 -10.172 19.052 1.00 74.00 187 GLU A O 1
ATOM 1389 N N . ALA A 1 188 ? 13.879 -8.858 17.812 1.00 74.69 188 ALA A N 1
ATOM 1390 C CA . ALA A 1 188 ? 13.484 -7.942 18.883 1.00 74.69 188 ALA A CA 1
ATOM 1391 C C . ALA A 1 188 ? 12.447 -8.537 19.857 1.00 74.69 188 ALA A C 1
ATOM 1393 O O . ALA A 1 188 ? 12.087 -7.890 20.844 1.00 74.69 188 ALA A O 1
ATOM 1394 N N . GLY A 1 189 ? 11.991 -9.771 19.613 1.00 80.69 189 GLY A N 1
ATOM 1395 C CA . GLY A 1 189 ? 11.074 -10.502 20.484 1.00 80.69 189 GLY A CA 1
ATOM 1396 C C . GLY A 1 189 ? 9.593 -10.250 20.204 1.00 80.69 189 GLY A C 1
ATOM 1397 O O . GLY A 1 189 ? 8.781 -10.523 21.088 1.00 80.69 189 GLY A O 1
ATOM 1398 N N . VAL A 1 190 ? 9.249 -9.736 19.018 1.00 86.88 190 VAL A N 1
ATOM 1399 C CA . VAL A 1 190 ? 7.860 -9.527 18.589 1.00 86.88 190 VAL A CA 1
ATOM 1400 C C . VAL A 1 190 ? 7.387 -10.699 17.726 1.00 86.88 190 VAL A C 1
ATOM 1402 O O . VAL A 1 190 ? 8.021 -11.037 16.728 1.00 86.88 190 VAL A O 1
ATOM 1405 N N . ASP A 1 191 ? 6.260 -11.308 18.098 1.00 89.81 191 ASP A N 1
ATOM 1406 C CA . ASP A 1 191 ? 5.613 -12.393 17.345 1.00 89.81 191 ASP A CA 1
ATOM 1407 C C . ASP A 1 191 ? 4.311 -11.902 16.699 1.00 89.81 191 ASP A C 1
ATOM 1409 O O . ASP A 1 191 ? 3.280 -11.779 17.360 1.00 89.81 191 ASP A O 1
ATOM 1413 N N . LEU A 1 192 ? 4.355 -11.627 15.392 1.00 90.25 192 LEU A N 1
ATOM 1414 C CA . LEU A 1 192 ? 3.203 -11.126 14.636 1.00 90.25 192 LEU A CA 1
ATOM 1415 C C . LEU A 1 192 ? 2.154 -12.205 14.319 1.00 90.25 192 LEU A C 1
ATOM 1417 O O . LEU A 1 192 ? 1.027 -11.860 13.960 1.00 90.25 192 LEU A O 1
ATOM 1421 N N . GLY A 1 193 ? 2.479 -13.495 14.462 1.00 92.88 193 GLY A N 1
ATOM 1422 C CA . GLY A 1 193 ? 1.602 -14.604 14.069 1.00 92.88 193 GLY A CA 1
ATOM 1423 C C . GLY A 1 193 ? 0.183 -14.510 14.651 1.00 92.88 193 GLY A C 1
ATOM 1424 O O . GLY A 1 193 ? -0.790 -14.552 13.893 1.00 92.88 193 GLY A O 1
ATOM 1425 N N . PRO A 1 194 ? 0.019 -14.308 15.974 1.00 94.75 194 PRO A N 1
ATOM 1426 C CA . PRO A 1 194 ? -1.293 -14.122 16.592 1.00 94.75 194 PRO A CA 1
ATOM 1427 C C . PRO A 1 194 ? -2.075 -12.908 16.067 1.00 94.75 194 PRO A C 1
ATOM 1429 O O . PRO A 1 194 ? -3.301 -12.986 15.948 1.00 94.75 194 PRO A O 1
ATOM 1432 N N . ILE A 1 195 ? -1.405 -11.792 15.754 1.00 95.44 195 ILE A N 1
ATOM 1433 C CA . ILE A 1 195 ? -2.063 -10.595 15.200 1.00 95.44 195 ILE A CA 1
ATOM 1434 C C . ILE A 1 195 ? -2.618 -10.919 13.809 1.00 95.44 195 ILE A C 1
ATOM 1436 O O . ILE A 1 195 ? -3.797 -10.694 13.542 1.00 95.44 195 ILE A O 1
ATOM 1440 N N . LEU A 1 196 ? -1.801 -11.538 12.954 1.00 94.69 196 LEU A N 1
ATOM 1441 C CA . LEU A 1 196 ? -2.181 -11.906 11.588 1.00 94.69 196 LEU A CA 1
ATOM 1442 C C . LEU A 1 196 ? -3.338 -12.923 11.553 1.00 94.69 196 LEU A C 1
ATOM 1444 O O . LEU A 1 196 ? -4.265 -12.780 10.749 1.00 94.69 196 LEU A O 1
ATOM 1448 N N . THR A 1 197 ? -3.353 -13.909 12.460 1.00 95.44 197 THR A N 1
ATOM 1449 C CA . THR A 1 197 ? -4.497 -14.829 12.592 1.00 95.44 197 THR A CA 1
ATOM 1450 C C . THR A 1 197 ? -5.757 -14.092 13.046 1.00 95.44 197 THR A C 1
ATOM 1452 O O . THR A 1 197 ? -6.819 -14.232 12.436 1.00 95.44 197 THR A O 1
ATOM 1455 N N . SER A 1 198 ? -5.663 -13.306 14.121 1.00 96.88 198 SER A N 1
ATOM 1456 C CA . SER A 1 198 ? -6.832 -12.640 14.708 1.00 96.88 198 SER A CA 1
ATOM 1457 C C . SER A 1 198 ? -7.432 -11.564 13.801 1.00 96.88 198 SER A C 1
ATOM 1459 O O . SER A 1 198 ? -8.655 -11.444 13.763 1.00 96.88 198 SER A O 1
ATOM 1461 N N . ARG A 1 199 ? -6.626 -10.895 12.968 1.00 96.31 199 ARG A N 1
ATOM 1462 C CA . ARG A 1 199 ? -7.097 -10.026 11.876 1.00 96.31 199 ARG A CA 1
ATOM 1463 C C . ARG A 1 199 ? -8.110 -10.725 10.967 1.00 96.31 199 ARG A C 1
ATOM 1465 O O . ARG A 1 199 ? -9.147 -10.160 10.636 1.00 96.31 199 ARG A O 1
ATOM 1472 N N . THR A 1 200 ? -7.851 -11.983 10.606 1.00 94.06 200 THR A N 1
ATOM 1473 C CA . THR A 1 200 ? -8.778 -12.771 9.775 1.00 94.06 200 THR A CA 1
ATOM 1474 C C . THR A 1 200 ? -10.107 -13.023 10.499 1.00 94.06 200 THR A C 1
ATOM 1476 O O . THR A 1 200 ? -11.158 -13.058 9.861 1.00 94.06 200 THR A O 1
ATOM 1479 N N . HIS A 1 201 ? -10.096 -13.176 11.829 1.00 96.06 201 HIS A N 1
ATOM 1480 C CA . HIS A 1 201 ? -11.327 -13.285 12.618 1.00 96.06 201 HIS A CA 1
ATOM 1481 C C . HIS A 1 201 ? -12.107 -11.970 12.660 1.00 96.06 201 HIS A C 1
ATOM 1483 O O . HIS A 1 201 ? -13.333 -12.014 12.548 1.00 96.06 201 HIS A O 1
ATOM 1489 N N . VAL A 1 202 ? -11.416 -10.830 12.789 1.00 98.06 202 VAL A N 1
ATOM 1490 C CA . VAL A 1 202 ? -12.037 -9.496 12.746 1.00 98.06 202 VAL A CA 1
ATOM 1491 C C . VAL A 1 202 ? -12.734 -9.294 11.407 1.00 98.06 202 VAL A C 1
ATOM 1493 O O . VAL A 1 202 ? -13.937 -9.055 11.406 1.00 98.06 202 VAL A O 1
ATOM 1496 N N . LEU A 1 203 ? -12.048 -9.526 10.282 1.00 97.19 203 LEU A N 1
ATOM 1497 C CA . LEU A 1 203 ? -12.656 -9.394 8.954 1.00 97.19 203 LEU A CA 1
ATOM 1498 C C . LEU A 1 203 ? -13.863 -10.325 8.769 1.00 97.19 203 LEU A C 1
ATOM 1500 O O . LEU A 1 203 ? -14.920 -9.894 8.324 1.00 97.19 203 LEU A O 1
ATOM 1504 N N . GLN A 1 204 ? -13.755 -11.597 9.165 1.00 96.25 204 GLN A N 1
ATOM 1505 C CA . GLN A 1 204 ? -14.885 -12.532 9.082 1.00 96.25 204 GLN A CA 1
ATOM 1506 C C . GLN A 1 204 ? -16.097 -12.082 9.902 1.00 96.25 204 GLN A C 1
ATOM 1508 O O . GLN A 1 204 ? -17.234 -12.371 9.524 1.00 96.25 204 GLN A O 1
ATOM 1513 N N . ALA A 1 205 ? -15.871 -11.452 11.054 1.00 97.69 205 ALA A N 1
ATOM 1514 C CA . ALA A 1 205 ? -16.943 -10.923 11.881 1.00 97.69 205 ALA A CA 1
ATOM 1515 C C . ALA A 1 205 ? -17.501 -9.611 11.313 1.00 97.69 205 ALA A C 1
ATOM 1517 O O . ALA A 1 205 ? -18.715 -9.432 11.338 1.00 97.69 205 ALA A O 1
ATOM 1518 N N . ALA A 1 206 ? -16.649 -8.760 10.741 1.00 96.56 206 ALA A N 1
ATOM 1519 C CA . ALA A 1 206 ? -17.039 -7.523 10.079 1.00 96.56 206 ALA A CA 1
ATOM 1520 C C . ALA A 1 206 ? -17.887 -7.778 8.823 1.00 96.56 206 ALA A C 1
ATOM 1522 O O . ALA A 1 206 ? -18.940 -7.176 8.672 1.00 96.56 206 ALA A O 1
ATOM 1523 N N . THR A 1 207 ? -17.545 -8.776 7.999 1.00 94.88 207 THR A N 1
ATOM 1524 C CA . THR A 1 207 ? -18.401 -9.198 6.874 1.00 94.88 207 THR A CA 1
ATOM 1525 C C . THR A 1 207 ? -19.797 -9.631 7.341 1.00 94.88 207 THR A C 1
ATOM 1527 O O . THR A 1 207 ? -20.795 -9.296 6.717 1.00 94.88 207 THR A O 1
ATOM 1530 N N . ARG A 1 208 ? -19.903 -10.346 8.472 1.00 95.12 208 ARG A N 1
ATOM 1531 C CA . ARG A 1 208 ? -21.221 -10.697 9.042 1.00 95.12 208 ARG A CA 1
ATOM 1532 C C . ARG A 1 208 ? -21.958 -9.482 9.592 1.00 95.12 208 ARG A C 1
ATOM 1534 O O . ARG A 1 208 ? -23.184 -9.499 9.638 1.00 95.12 208 ARG A O 1
ATOM 1541 N N . LEU A 1 209 ? -21.220 -8.485 10.073 1.00 94.25 209 LEU A N 1
ATOM 1542 C CA . LEU A 1 209 ? -21.780 -7.226 10.538 1.00 94.25 209 LEU A CA 1
ATOM 1543 C C . LEU A 1 209 ? -22.405 -6.468 9.365 1.00 94.25 209 LEU A C 1
ATOM 1545 O O . LEU A 1 209 ? -23.590 -6.159 9.440 1.00 94.25 209 LEU A O 1
ATOM 1549 N N . GLN A 1 210 ? -21.670 -6.309 8.263 1.00 93.12 210 GLN A N 1
ATOM 1550 C CA . GLN A 1 210 ? -22.171 -5.763 6.997 1.00 93.12 210 GLN A CA 1
ATOM 1551 C C . GLN A 1 210 ? -23.451 -6.478 6.538 1.00 93.12 210 GLN A C 1
ATOM 1553 O O . GLN A 1 210 ? -24.485 -5.839 6.345 1.00 93.12 210 GLN A O 1
ATOM 1558 N N . ASP A 1 211 ? -23.436 -7.814 6.468 1.00 92.56 211 ASP A N 1
ATOM 1559 C CA . ASP A 1 211 ? -24.609 -8.603 6.059 1.00 92.56 211 ASP A CA 1
ATOM 1560 C C . ASP A 1 211 ? -25.845 -8.355 6.958 1.00 92.56 211 ASP A C 1
ATOM 1562 O O . ASP A 1 211 ? -26.988 -8.394 6.493 1.00 92.56 211 ASP A O 1
ATOM 1566 N N . ALA A 1 212 ? -25.632 -8.106 8.256 1.00 93.75 212 ALA A N 1
ATOM 1567 C CA . ALA A 1 212 ? -26.696 -7.920 9.242 1.00 93.75 212 ALA A CA 1
ATOM 1568 C C . ALA A 1 212 ? -27.272 -6.490 9.279 1.00 93.75 212 ALA A C 1
ATOM 1570 O O . ALA A 1 212 ? -28.404 -6.295 9.752 1.00 93.75 212 ALA A O 1
ATOM 1571 N N . PHE A 1 213 ? -26.526 -5.497 8.791 1.00 88.94 213 PHE A N 1
ATOM 1572 C CA . PHE A 1 213 ? -26.891 -4.078 8.797 1.00 88.94 213 PHE A CA 1
ATOM 1573 C C . PHE A 1 213 ? -26.971 -3.504 7.370 1.00 88.94 213 PHE A C 1
ATOM 1575 O O . PHE A 1 213 ? -26.194 -2.631 7.006 1.00 88.94 213 PHE A O 1
ATOM 1582 N N . PRO A 1 214 ? -27.941 -3.941 6.545 1.00 72.12 214 PRO A N 1
ATOM 1583 C CA . PRO A 1 214 ? -28.086 -3.411 5.194 1.00 72.12 214 PRO A CA 1
ATOM 1584 C C . PRO A 1 214 ? -28.550 -1.945 5.209 1.00 72.12 214 PRO A C 1
ATOM 1586 O O . PRO A 1 214 ? -29.480 -1.605 5.947 1.00 72.12 214 PRO A O 1
ATOM 1589 N N . GLN A 1 215 ? -27.979 -1.141 4.303 1.00 65.44 215 GLN A N 1
ATOM 1590 C CA . GLN A 1 215 ? -28.130 0.308 4.033 1.00 65.44 215 GLN A CA 1
ATOM 1591 C C . GLN A 1 215 ? -29.574 0.855 3.808 1.00 65.44 215 GLN A C 1
ATOM 1593 O O . GLN A 1 215 ? -29.817 1.742 2.992 1.00 65.44 215 GLN A O 1
ATOM 1598 N N . SER A 1 216 ? -30.617 0.340 4.474 1.00 52.16 216 SER A N 1
ATOM 1599 C CA . SER A 1 216 ? -32.010 0.747 4.218 1.00 52.16 216 SER A CA 1
ATOM 1600 C C . SER A 1 216 ? -32.857 0.923 5.482 1.00 52.16 216 SER A C 1
ATOM 1602 O O . SER A 1 216 ? -33.535 0.012 5.960 1.00 52.16 216 SER A O 1
ATOM 1604 N N . GLY A 1 217 ? -32.916 2.156 5.992 1.00 51.16 217 GLY A N 1
ATOM 1605 C CA . GLY A 1 217 ? -33.831 2.522 7.072 1.00 51.16 217 GLY A CA 1
ATOM 1606 C C . GLY A 1 217 ? -34.004 4.030 7.238 1.00 51.16 217 GLY A C 1
ATOM 1607 O O . GLY A 1 217 ? -33.058 4.795 7.131 1.00 51.16 217 GLY A O 1
ATOM 1608 N N . ALA A 1 218 ? -35.232 4.478 7.517 1.00 49.00 218 ALA A N 1
ATOM 1609 C CA . ALA A 1 218 ? -35.470 5.856 7.939 1.00 49.00 218 ALA A CA 1
ATOM 1610 C C . ALA A 1 218 ? -34.934 6.051 9.367 1.00 49.00 218 ALA A C 1
ATOM 1612 O O . ALA A 1 218 ? -35.428 5.417 10.303 1.00 49.00 218 ALA A O 1
ATOM 1613 N N . GLN A 1 219 ? -33.945 6.930 9.511 1.00 56.78 219 GLN A N 1
ATOM 1614 C CA . GLN A 1 219 ? -33.257 7.235 10.765 1.00 56.78 219 GLN A CA 1
ATOM 1615 C C . GLN A 1 219 ? -34.154 7.991 11.751 1.00 56.78 219 GLN A C 1
ATOM 1617 O O . GLN A 1 219 ? -35.019 8.781 11.359 1.00 56.78 219 GLN A O 1
ATOM 1622 N N . THR A 1 220 ? -33.932 7.786 13.051 1.00 54.94 220 THR A N 1
ATOM 1623 C CA . THR A 1 220 ? -34.672 8.512 14.099 1.00 54.94 220 THR A CA 1
ATOM 1624 C C . THR A 1 220 ? -33.808 9.376 15.024 1.00 54.94 220 THR A C 1
ATOM 1626 O O . THR A 1 220 ? -34.386 10.218 15.711 1.00 54.94 220 THR A O 1
ATOM 1629 N N . ALA A 1 221 ? -32.474 9.238 15.012 1.00 66.31 221 ALA A N 1
ATOM 1630 C CA . ALA A 1 221 ? -31.510 10.141 15.660 1.00 66.31 221 ALA A CA 1
ATOM 1631 C C . ALA A 1 221 ? -30.070 9.819 15.199 1.00 66.31 221 ALA A C 1
ATOM 1633 O O . ALA A 1 221 ? -29.770 8.638 15.076 1.00 66.31 221 ALA A O 1
ATOM 1634 N N . CYS A 1 222 ? -29.235 10.846 14.997 1.00 76.69 222 CYS A N 1
ATOM 1635 C CA . CYS A 1 222 ? -27.798 10.750 14.693 1.00 76.69 222 CYS A CA 1
ATOM 1636 C C . CYS A 1 222 ? -27.009 11.095 15.965 1.00 76.69 222 CYS A C 1
ATOM 1638 O O . CYS A 1 222 ? -26.818 12.277 16.264 1.00 76.69 222 CYS A O 1
ATOM 1640 N N . ASP A 1 223 ? -26.707 10.097 16.790 1.00 84.69 223 ASP A N 1
ATOM 1641 C CA . ASP A 1 223 ? -25.935 10.273 18.028 1.00 84.69 223 ASP A CA 1
ATOM 1642 C C . ASP A 1 223 ? -25.216 8.951 18.345 1.00 84.69 223 ASP A C 1
ATOM 1644 O O . ASP A 1 223 ? -25.831 8.056 18.944 1.00 84.69 223 ASP A O 1
ATOM 1648 N N . PRO A 1 224 ? -23.956 8.789 17.895 1.00 91.25 224 PRO A N 1
ATOM 1649 C CA . PRO A 1 224 ? -23.166 7.592 18.153 1.00 91.25 224 PRO A CA 1
ATOM 1650 C C . PRO A 1 224 ? -23.046 7.300 19.653 1.00 91.25 224 PRO A C 1
ATOM 1652 O O . PRO A 1 224 ? -22.821 8.195 20.475 1.00 91.25 224 PRO A O 1
ATOM 1655 N N . LEU A 1 225 ? -23.139 6.025 20.042 1.00 95.19 225 LEU A N 1
ATOM 1656 C CA . LEU A 1 225 ? -22.841 5.626 21.415 1.00 95.19 225 LEU A CA 1
ATOM 1657 C C . LEU A 1 225 ? -21.323 5.579 21.617 1.00 95.19 225 LEU A C 1
ATOM 1659 O O . LEU A 1 225 ? -20.696 4.547 21.380 1.00 95.19 225 LEU A O 1
ATOM 1663 N N . THR A 1 226 ? -20.753 6.676 22.111 1.00 95.50 226 THR A N 1
ATOM 1664 C CA . THR A 1 226 ? -19.308 6.805 22.356 1.00 95.50 226 THR A CA 1
ATOM 1665 C C . THR A 1 226 ? -18.954 6.676 23.836 1.00 95.50 226 THR A C 1
ATOM 1667 O O . THR A 1 226 ? -19.483 7.385 24.693 1.00 95.50 226 THR A O 1
ATOM 1670 N N . VAL A 1 227 ? -18.015 5.777 24.141 1.00 96.00 227 VAL A N 1
ATOM 1671 C CA . VAL A 1 227 ? -17.397 5.590 25.460 1.00 96.00 227 VAL A CA 1
ATOM 1672 C C . VAL A 1 227 ? -15.881 5.471 25.275 1.00 96.00 227 VAL A C 1
ATOM 1674 O O . VAL A 1 227 ? -15.310 4.378 25.291 1.00 96.00 227 VAL A O 1
ATOM 1677 N N . ALA A 1 228 ? -15.213 6.605 25.069 1.00 93.00 228 ALA A N 1
ATOM 1678 C CA . ALA A 1 228 ? -13.780 6.646 24.795 1.00 93.00 228 ALA A CA 1
ATOM 1679 C C . ALA A 1 228 ? -12.904 6.311 26.026 1.00 93.00 228 ALA A C 1
ATOM 1681 O O . ALA A 1 228 ? -13.271 6.646 27.160 1.00 93.00 228 ALA A O 1
ATOM 1682 N N . PRO A 1 229 ? -11.726 5.682 25.824 1.00 92.31 229 PRO A N 1
ATOM 1683 C CA . PRO A 1 229 ? -11.172 5.217 24.545 1.00 92.31 229 PRO A CA 1
ATOM 1684 C C . PRO A 1 229 ? -11.612 3.791 24.160 1.00 92.31 229 PRO A C 1
ATOM 1686 O O . PRO A 1 229 ? -10.952 3.141 23.355 1.00 92.31 229 PRO A O 1
ATOM 1689 N N . ALA A 1 230 ? -12.676 3.245 24.758 1.00 94.50 230 ALA A N 1
ATOM 1690 C CA . ALA A 1 230 ? -13.069 1.862 24.505 1.00 94.50 230 ALA A CA 1
ATOM 1691 C C . ALA A 1 230 ? -13.747 1.709 23.138 1.00 94.50 230 ALA A C 1
ATOM 1693 O O . ALA A 1 230 ? -13.281 0.924 22.317 1.00 94.50 230 ALA A O 1
ATOM 1694 N N . PHE A 1 231 ? -14.834 2.439 22.883 1.00 97.00 231 PHE A N 1
ATOM 1695 C CA . PHE A 1 231 ? -15.568 2.280 21.630 1.00 97.00 231 PHE A CA 1
ATOM 1696 C C . PHE A 1 231 ? -16.419 3.491 21.236 1.00 97.00 231 PHE A C 1
ATOM 1698 O O . PHE A 1 231 ? -16.771 4.315 22.083 1.00 97.00 231 PHE A O 1
ATOM 1705 N N . SER A 1 232 ? -16.817 3.531 19.967 1.00 97.31 232 SER A N 1
ATOM 1706 C CA . SER A 1 232 ? -17.937 4.307 19.440 1.00 97.31 232 SER A CA 1
ATOM 1707 C C . SER A 1 232 ? -18.765 3.419 18.506 1.00 97.31 232 SER A C 1
ATOM 1709 O O . SER A 1 232 ? -18.203 2.732 17.661 1.00 97.31 232 SER A O 1
ATOM 1711 N N . ILE A 1 233 ? -20.079 3.347 18.723 1.00 96.88 233 ILE A N 1
ATOM 1712 C CA . ILE A 1 233 ? -20.992 2.535 17.906 1.00 96.88 233 ILE A CA 1
ATOM 1713 C C . ILE A 1 233 ? -22.099 3.439 17.368 1.00 96.88 233 ILE A C 1
ATOM 1715 O O . ILE A 1 233 ? -22.993 3.836 18.128 1.00 96.88 233 ILE A O 1
ATOM 1719 N N . ASP A 1 234 ? -22.057 3.710 16.069 1.00 93.88 234 ASP A N 1
ATOM 1720 C CA . ASP A 1 234 ? -23.184 4.180 15.275 1.00 93.88 234 ASP A CA 1
ATOM 1721 C C . ASP A 1 234 ? -23.665 3.040 14.366 1.00 93.88 234 ASP A C 1
ATOM 1723 O O . ASP A 1 234 ? -22.891 2.262 13.824 1.00 93.88 234 ASP A O 1
ATOM 1727 N N . LEU A 1 235 ? -24.980 2.879 14.271 1.00 91.81 235 LEU A N 1
ATOM 1728 C CA . LEU A 1 235 ? -25.630 1.887 13.404 1.00 91.81 235 LEU A CA 1
ATOM 1729 C C . LEU A 1 235 ? -26.619 2.580 12.454 1.00 91.81 235 LEU A C 1
ATOM 1731 O O . LEU A 1 235 ? -27.567 1.961 11.959 1.00 91.81 235 LEU A O 1
ATOM 1735 N N . THR A 1 236 ? -26.469 3.894 12.293 1.00 88.50 236 THR A N 1
ATOM 1736 C CA . THR A 1 236 ? -27.245 4.762 11.413 1.00 88.50 236 THR A CA 1
ATOM 1737 C C . THR A 1 236 ? -26.359 5.271 10.285 1.00 88.50 236 THR A C 1
ATOM 1739 O O . THR A 1 236 ? -25.151 5.265 10.422 1.00 88.50 236 THR A O 1
ATOM 1742 N N . SER A 1 237 ? -26.971 5.686 9.176 1.00 88.31 237 SER A N 1
ATOM 1743 C CA . SER A 1 237 ? -26.241 6.174 7.998 1.00 88.31 237 SER A CA 1
ATOM 1744 C C . SER A 1 237 ? -26.075 7.712 8.009 1.00 88.31 237 SER A C 1
ATOM 1746 O O . SER A 1 237 ? -26.519 8.390 7.073 1.00 88.31 237 SER A O 1
ATOM 1748 N N . CYS A 1 238 ? -25.727 8.283 9.164 1.00 89.75 238 CYS A N 1
ATOM 1749 C CA . CYS A 1 238 ? -25.691 9.731 9.374 1.00 89.75 238 CYS A CA 1
ATOM 1750 C C . CYS A 1 238 ? -24.275 10.266 9.200 1.00 89.75 238 CYS A C 1
ATOM 1752 O O . CYS A 1 238 ? -23.389 9.773 9.868 1.00 89.75 238 CYS A O 1
ATOM 1754 N N . ASP A 1 239 ? -24.125 11.396 8.507 1.00 93.81 239 ASP A N 1
ATOM 1755 C CA . ASP A 1 239 ? -22.852 12.121 8.472 1.00 93.81 239 ASP A CA 1
ATOM 1756 C C . ASP A 1 239 ? -22.416 12.545 9.893 1.00 93.81 239 ASP A C 1
ATOM 1758 O O . ASP A 1 239 ? -23.036 13.424 10.525 1.00 93.81 239 ASP A O 1
ATOM 1762 N N . ASN A 1 240 ? -21.325 11.972 10.392 1.00 93.31 240 ASN A N 1
ATOM 1763 C CA . ASN A 1 240 ? -20.741 12.270 11.693 1.00 93.31 240 ASN A CA 1
ATOM 1764 C C . ASN A 1 240 ? -19.328 12.877 11.584 1.00 93.31 240 ASN A C 1
ATOM 1766 O O . ASN A 1 240 ? -18.701 13.046 10.536 1.00 93.31 240 ASN A O 1
ATOM 1770 N N . LEU A 1 241 ? -18.837 13.321 12.742 1.00 94.88 241 LEU A N 1
ATOM 1771 C CA . LEU A 1 241 ? -17.466 13.773 12.933 1.00 94.88 241 LEU A CA 1
ATOM 1772 C C . LEU A 1 241 ? -16.883 13.023 14.129 1.00 94.88 241 LEU A C 1
ATOM 1774 O O . LEU A 1 241 ? -17.291 13.254 15.270 1.00 94.88 241 LEU A O 1
ATOM 1778 N N . TYR A 1 242 ? -15.888 12.186 13.867 1.00 93.69 242 TYR A N 1
ATOM 1779 C CA . TYR A 1 242 ? -15.209 11.376 14.868 1.00 93.69 242 TYR A CA 1
ATOM 1780 C C . TYR A 1 242 ? -13.873 12.016 15.258 1.00 93.69 242 TYR A C 1
ATOM 1782 O O . TYR A 1 242 ? -12.907 11.985 14.496 1.00 93.69 242 TYR A O 1
ATOM 1790 N N . GLU A 1 243 ? -13.807 12.620 16.450 1.00 91.81 243 GLU A N 1
ATOM 1791 C CA . GLU A 1 243 ? -12.589 13.279 16.965 1.00 91.81 243 GLU A CA 1
ATOM 1792 C C . GLU A 1 243 ? -11.906 12.495 18.097 1.00 91.81 243 GLU A C 1
ATOM 1794 O O . GLU A 1 243 ? -10.706 12.655 18.309 1.00 91.81 243 GLU A O 1
ATOM 1799 N N . GLU A 1 244 ? -12.644 11.648 18.822 1.00 90.00 244 GLU A N 1
ATOM 1800 C CA . GLU A 1 244 ? -12.099 10.864 19.934 1.00 90.00 244 GLU A CA 1
ATOM 1801 C C . GLU A 1 244 ? -11.519 9.528 19.452 1.00 90.00 244 GLU A C 1
ATOM 1803 O O . GLU A 1 244 ? -12.146 8.798 18.680 1.00 90.00 244 GLU A O 1
ATOM 1808 N N . ASP A 1 245 ? -10.328 9.196 19.952 1.00 90.31 245 ASP A N 1
ATOM 1809 C CA . ASP A 1 245 ? -9.695 7.903 19.708 1.00 90.31 245 ASP A CA 1
ATOM 1810 C C . ASP A 1 245 ? -10.388 6.799 20.492 1.00 90.31 245 ASP A C 1
ATOM 1812 O O . ASP A 1 245 ? -10.582 6.895 21.709 1.00 90.31 245 ASP A O 1
ATOM 1816 N N . VAL A 1 246 ? -10.718 5.722 19.787 1.00 93.81 246 VAL A N 1
ATOM 1817 C CA . VAL A 1 246 ? -11.368 4.544 20.353 1.00 93.81 246 VAL A CA 1
ATOM 1818 C C . VAL A 1 246 ? -10.716 3.266 19.833 1.00 93.81 246 VAL A C 1
ATOM 1820 O O . VAL A 1 246 ? -10.149 3.240 18.741 1.00 93.81 246 VAL A O 1
ATOM 1823 N N . ALA A 1 247 ? -10.790 2.198 20.626 1.00 95.88 247 ALA A N 1
ATOM 1824 C CA . ALA A 1 247 ? -10.308 0.882 20.224 1.00 95.88 247 ALA A CA 1
ATOM 1825 C C . ALA A 1 247 ? -11.253 0.217 19.210 1.00 95.88 247 ALA A C 1
ATOM 1827 O O . ALA A 1 247 ? -10.796 -0.466 18.303 1.00 95.88 247 ALA A O 1
ATOM 1828 N N . VAL A 1 248 ? -12.564 0.435 19.325 1.00 97.75 248 VAL A N 1
ATOM 1829 C CA . VAL A 1 248 ? -13.550 -0.069 18.357 1.00 97.75 248 VAL A CA 1
ATOM 1830 C C . VAL A 1 248 ? -14.438 1.059 17.866 1.00 97.75 248 VAL A C 1
ATOM 1832 O O . VAL A 1 248 ? -15.112 1.696 18.670 1.00 97.75 248 VAL A O 1
ATOM 1835 N N . LEU A 1 249 ? -14.494 1.259 16.557 1.00 98.06 249 LEU A N 1
ATOM 1836 C CA . LEU A 1 249 ? -15.466 2.121 15.905 1.00 98.06 249 LEU A CA 1
ATOM 1837 C C . LEU A 1 249 ? -16.283 1.283 14.920 1.00 98.06 249 LEU A C 1
ATOM 1839 O O . LEU A 1 249 ? -15.715 0.545 14.117 1.00 98.06 249 LEU A O 1
ATOM 1843 N N . VAL A 1 250 ? -17.605 1.363 15.029 1.00 97.75 250 VAL A N 1
ATOM 1844 C CA . VAL A 1 250 ? -18.532 0.874 14.003 1.00 97.75 250 VAL A CA 1
ATOM 1845 C C . VAL A 1 250 ? -19.358 2.066 13.572 1.00 97.75 250 VAL A C 1
ATOM 1847 O O . VAL A 1 250 ? -19.979 2.688 14.440 1.00 97.75 250 VAL A O 1
ATOM 1850 N N . ASP A 1 251 ? -19.341 2.354 12.281 1.00 95.88 251 ASP A N 1
ATOM 1851 C CA . ASP A 1 251 ? -20.185 3.355 11.652 1.00 95.88 251 ASP A CA 1
ATOM 1852 C C . ASP A 1 251 ? -21.184 2.684 10.698 1.00 95.88 251 ASP A C 1
ATOM 1854 O O . ASP A 1 251 ? -20.931 1.604 10.159 1.00 95.88 251 ASP A O 1
ATOM 1858 N N . GLY A 1 252 ? -22.385 3.252 10.588 1.00 93.00 252 GLY A N 1
ATOM 1859 C CA . GLY A 1 252 ? -23.449 2.699 9.747 1.00 93.00 252 GLY A CA 1
ATOM 1860 C C . GLY A 1 252 ? -23.483 3.288 8.334 1.00 93.00 252 GLY A C 1
ATOM 1861 O O . GLY A 1 252 ? -24.381 2.919 7.565 1.00 93.00 252 GLY A O 1
ATOM 1862 N N . GLY A 1 253 ? -22.569 4.203 8.019 1.00 90.12 253 GLY A N 1
ATOM 1863 C CA . GLY A 1 253 ? -22.432 4.985 6.800 1.00 90.12 253 GLY A CA 1
ATOM 1864 C C . GLY A 1 253 ? -22.831 6.451 6.979 1.00 90.12 253 GLY A C 1
ATOM 1865 O O . GLY A 1 253 ? -23.295 6.874 8.035 1.00 90.12 253 GLY A O 1
ATOM 1866 N N . GLY A 1 254 ? -22.846 7.180 5.868 1.00 92.12 254 GLY A N 1
ATOM 1867 C CA . GLY A 1 254 ? -22.979 8.640 5.868 1.00 92.12 254 GLY A CA 1
ATOM 1868 C C . GLY A 1 254 ? -21.757 9.236 5.182 1.00 92.12 254 GLY A C 1
ATOM 1869 O O . GLY A 1 254 ? -20.873 8.484 4.811 1.00 92.12 254 GLY A O 1
ATOM 1870 N N . ASP A 1 255 ? -21.742 10.550 4.947 1.00 95.44 255 ASP A N 1
ATOM 1871 C CA . ASP A 1 255 ? -20.530 11.227 4.458 1.00 95.44 255 ASP A CA 1
ATOM 1872 C C . ASP A 1 255 ? -19.721 11.731 5.671 1.00 95.44 255 ASP A C 1
ATOM 1874 O O . ASP A 1 255 ? -19.917 12.851 6.182 1.00 95.44 255 ASP A O 1
ATOM 1878 N N . ASP A 1 256 ? -18.827 10.890 6.164 1.00 95.75 256 ASP A N 1
ATOM 1879 C CA . ASP A 1 256 ? -18.216 10.961 7.477 1.00 95.75 256 ASP A CA 1
ATOM 1880 C C . ASP A 1 256 ? -16.822 11.593 7.488 1.00 95.75 256 ASP A C 1
ATOM 1882 O O . ASP A 1 256 ? -16.105 11.774 6.497 1.00 95.75 256 ASP A O 1
ATOM 1886 N N . ARG A 1 257 ? -16.422 12.045 8.681 1.00 96.00 257 ARG A N 1
ATOM 1887 C CA . ARG A 1 257 ? -15.091 12.622 8.902 1.00 96.00 257 ARG A CA 1
ATOM 1888 C C . ARG A 1 257 ? -14.420 12.001 10.104 1.00 96.00 257 ARG A C 1
ATOM 1890 O O . ARG A 1 257 ? -14.738 12.327 11.250 1.00 96.00 257 ARG A O 1
ATOM 1897 N N . TYR A 1 258 ? -13.375 11.236 9.837 1.00 94.75 258 TYR A N 1
ATOM 1898 C CA . TYR A 1 258 ? -12.563 10.568 10.839 1.00 94.75 258 TYR A CA 1
ATOM 1899 C C . TYR A 1 258 ? -11.295 11.378 11.123 1.00 94.75 258 TYR A C 1
ATOM 1901 O O . TYR A 1 258 ? -10.271 11.255 10.455 1.00 94.75 258 TYR A O 1
ATOM 1909 N N . ARG A 1 259 ? -11.349 12.250 12.136 1.00 91.69 259 ARG A N 1
ATOM 1910 C CA . ARG A 1 259 ? -10.175 13.000 12.639 1.00 91.69 259 ARG A CA 1
ATOM 1911 C C . ARG A 1 259 ? -9.429 12.277 13.759 1.00 91.69 259 ARG A C 1
ATOM 1913 O O . ARG A 1 259 ? -8.346 12.703 14.177 1.00 91.69 259 ARG A O 1
ATOM 1920 N N . ASN A 1 260 ? -10.022 11.206 14.265 1.00 90.06 260 ASN A N 1
ATOM 1921 C CA . ASN A 1 260 ? -9.394 10.303 15.206 1.00 90.06 260 ASN A CA 1
ATOM 1922 C C . ASN A 1 260 ? -8.347 9.408 14.504 1.00 90.06 260 ASN A C 1
ATOM 1924 O O . ASN A 1 260 ? -7.860 9.704 13.413 1.00 90.06 260 ASN A O 1
ATOM 1928 N N . ASN A 1 261 ? -7.926 8.341 15.170 1.00 87.75 261 ASN A N 1
ATOM 1929 C CA . ASN A 1 261 ? -7.019 7.326 14.644 1.00 87.75 261 ASN A CA 1
ATOM 1930 C C . ASN A 1 261 ? -7.595 6.497 13.482 1.00 87.75 261 ASN A C 1
ATOM 1932 O O . ASN A 1 261 ? -6.809 5.819 12.823 1.00 87.75 261 ASN A O 1
ATOM 1936 N N . ALA A 1 262 ? -8.912 6.512 13.247 1.00 93.81 262 ALA A N 1
ATOM 1937 C CA . ALA A 1 262 ? -9.590 5.745 12.200 1.00 93.81 262 ALA A CA 1
ATOM 1938 C C . ALA A 1 262 ? -9.137 4.271 12.156 1.00 93.81 262 ALA A C 1
ATOM 1940 O O . ALA A 1 262 ? -8.538 3.803 11.191 1.00 93.81 262 ALA A O 1
ATOM 1941 N N . GLY A 1 263 ? -9.294 3.553 13.273 1.00 94.75 263 GLY A N 1
ATOM 1942 C CA . GLY A 1 263 ? -8.872 2.149 13.372 1.00 94.75 263 GLY A CA 1
ATOM 1943 C C . GLY A 1 263 ? -7.354 1.925 13.444 1.00 94.75 263 GLY A C 1
ATOM 1944 O O . GLY A 1 263 ? -6.904 0.783 13.460 1.00 94.75 263 GLY A O 1
ATOM 1945 N N . GLY A 1 264 ? -6.537 2.978 13.515 1.00 92.75 264 GLY A N 1
ATOM 1946 C CA . GLY A 1 264 ? -5.091 2.868 13.716 1.00 92.75 264 GLY A CA 1
ATOM 1947 C C . GLY A 1 264 ? -4.678 2.721 15.189 1.00 92.75 264 GLY A C 1
ATOM 1948 O O . GLY A 1 264 ? -5.351 3.205 16.096 1.00 92.75 264 GLY A O 1
ATOM 1949 N N . SER A 1 265 ? -3.550 2.072 15.480 1.00 89.31 265 SER A N 1
ATOM 1950 C CA . SER A 1 265 ? -3.171 1.737 16.866 1.00 89.31 265 SER A CA 1
ATOM 1951 C C . SER A 1 265 ? -2.590 2.895 17.689 1.00 89.31 265 SER A C 1
ATOM 1953 O O . SER A 1 265 ? -2.124 2.679 18.803 1.00 89.31 265 SER A O 1
ATOM 1955 N N . ASN A 1 266 ? -2.574 4.130 17.190 1.00 79.50 266 ASN A N 1
ATOM 1956 C CA . ASN A 1 266 ? -2.027 5.252 17.947 1.00 79.50 266 ASN A CA 1
ATOM 1957 C C . ASN A 1 266 ? -3.095 5.935 18.818 1.00 79.50 266 ASN A C 1
ATOM 1959 O O . ASN A 1 266 ? -3.783 6.844 18.360 1.00 79.50 266 ASN A O 1
ATOM 1963 N N . LEU A 1 267 ? -3.189 5.521 20.087 1.00 64.50 267 LEU A N 1
ATOM 1964 C CA . LEU A 1 267 ? -4.119 6.089 21.080 1.00 64.50 267 LEU A CA 1
ATOM 1965 C C . LEU A 1 267 ? -3.491 7.189 21.969 1.00 64.50 267 LEU A C 1
ATOM 1967 O O . LEU A 1 267 ? -4.144 7.685 22.888 1.00 64.50 267 LEU A O 1
ATOM 1971 N N . ALA A 1 268 ? -2.219 7.557 21.756 1.00 57.66 268 ALA A N 1
ATOM 1972 C CA . ALA A 1 268 ? -1.510 8.564 22.553 1.00 57.66 268 ALA A CA 1
ATOM 1973 C C . ALA A 1 268 ? -1.044 9.734 21.668 1.00 57.66 268 ALA A C 1
ATOM 1975 O O . ALA A 1 268 ? -0.055 9.634 20.942 1.00 57.66 268 ALA A O 1
ATOM 1976 N N . GLU A 1 269 ? -1.751 10.866 21.748 1.00 54.03 269 GLU A N 1
ATOM 1977 C CA . GLU A 1 269 ? -1.562 12.018 20.858 1.00 54.03 269 GLU A CA 1
ATOM 1978 C C . GLU A 1 269 ? -0.090 12.461 20.672 1.00 54.03 269 GLU A C 1
ATOM 1980 O O . GLU A 1 269 ? 0.633 12.817 21.609 1.00 54.03 269 GLU A O 1
ATOM 1985 N N . GLY A 1 270 ? 0.319 12.538 19.402 1.00 55.75 270 GLY A N 1
ATOM 1986 C CA . GLY A 1 270 ? 1.184 13.608 18.899 1.00 55.75 270 GLY A CA 1
ATOM 1987 C C . GLY A 1 270 ? 2.701 13.480 19.051 1.00 55.75 270 GLY A C 1
ATOM 1988 O O . GLY A 1 270 ? 3.398 14.402 18.629 1.00 55.75 270 GLY A O 1
ATOM 1989 N N . THR A 1 271 ? 3.259 12.400 19.613 1.00 58.72 271 THR A N 1
ATOM 1990 C CA . THR A 1 271 ? 4.732 12.317 19.763 1.00 58.72 271 THR A CA 1
ATOM 1991 C C . THR A 1 271 ? 5.436 11.243 18.945 1.00 58.72 271 THR A C 1
ATOM 1993 O O . THR A 1 271 ? 6.649 11.376 18.783 1.00 58.72 271 THR A O 1
ATOM 1996 N N . CYS A 1 272 ? 4.728 10.236 18.409 1.00 71.31 272 CYS A N 1
ATOM 1997 C CA . CYS A 1 272 ? 5.323 9.058 17.743 1.00 71.31 272 CYS A CA 1
ATOM 1998 C C . CYS A 1 272 ? 6.615 8.607 18.440 1.00 71.31 272 CYS A C 1
ATOM 2000 O O . CYS A 1 272 ? 7.654 8.389 17.820 1.00 71.31 272 CYS A O 1
ATOM 2002 N N . GLN A 1 273 ? 6.576 8.619 19.774 1.00 65.06 273 GLN A N 1
ATOM 2003 C CA . GLN A 1 273 ? 7.671 8.170 20.612 1.00 65.06 273 GLN A CA 1
ATOM 2004 C C . GLN A 1 273 ? 7.432 6.701 20.887 1.00 65.06 273 GLN A C 1
ATOM 2006 O O . GLN A 1 273 ? 6.312 6.319 21.219 1.00 65.06 273 GLN A O 1
ATOM 2011 N N . LEU A 1 274 ? 8.489 5.901 20.756 1.00 61.62 274 LEU A N 1
ATOM 2012 C CA . LEU A 1 274 ? 8.463 4.498 21.155 1.00 61.62 274 LEU A CA 1
ATOM 2013 C C . LEU A 1 274 ? 7.910 4.400 22.582 1.00 61.62 274 LEU A C 1
ATOM 2015 O O . LEU A 1 274 ? 8.409 5.067 23.504 1.00 61.62 274 LEU A O 1
ATOM 2019 N N . LEU A 1 275 ? 6.868 3.596 22.752 1.00 59.31 275 LEU A N 1
ATOM 2020 C CA . LEU A 1 275 ? 6.210 3.357 24.017 1.00 59.31 275 LEU A CA 1
ATOM 2021 C C . LEU A 1 275 ? 7.221 2.690 24.953 1.00 59.31 275 LEU A C 1
ATOM 2023 O O . LEU A 1 275 ? 7.653 1.555 24.777 1.00 59.31 275 LEU A O 1
ATOM 2027 N N . GLN A 1 276 ? 7.608 3.413 26.006 1.00 56.56 276 GLN A N 1
ATOM 2028 C CA . GLN A 1 276 ? 8.378 2.831 27.114 1.00 56.56 276 GLN A CA 1
ATOM 2029 C C . GLN A 1 276 ? 7.488 1.999 28.055 1.00 56.56 276 GLN A C 1
ATOM 2031 O O . GLN A 1 276 ? 7.972 1.408 29.024 1.00 56.56 276 GLN A O 1
ATOM 2036 N N . THR A 1 277 ? 6.180 1.994 27.802 1.00 55.34 277 THR A N 1
ATOM 2037 C CA . THR A 1 277 ? 5.149 1.253 28.524 1.00 55.34 277 THR A CA 1
ATOM 2038 C C . THR A 1 277 ? 4.784 -0.013 27.753 1.00 55.34 277 THR A C 1
ATOM 2040 O O . THR A 1 277 ? 4.714 0.008 26.534 1.00 55.34 277 THR A O 1
ATOM 2043 N N . ARG A 1 278 ? 4.501 -1.115 28.459 1.00 55.62 278 ARG A N 1
ATOM 2044 C CA . ARG A 1 278 ? 4.059 -2.393 27.859 1.00 55.62 278 ARG A CA 1
ATOM 2045 C C . ARG A 1 278 ? 2.563 -2.423 27.512 1.00 55.62 278 ARG A C 1
ATOM 2047 O O . ARG A 1 278 ? 1.930 -3.464 27.634 1.00 55.62 278 ARG A O 1
ATOM 2054 N N . GLU A 1 279 ? 1.987 -1.275 27.190 1.00 66.00 279 GLU A N 1
ATOM 2055 C CA . GLU A 1 279 ? 0.586 -1.163 26.781 1.00 66.00 279 GLU A CA 1
ATOM 2056 C C . GLU A 1 279 ? 0.596 -0.811 25.299 1.00 66.00 279 GLU A C 1
ATOM 2058 O O . GLU A 1 279 ? 0.645 0.360 24.935 1.00 66.00 279 GLU A O 1
ATOM 2063 N N . TYR A 1 280 ? 0.659 -1.848 24.465 1.00 75.25 280 TYR A N 1
ATOM 2064 C CA . TYR A 1 280 ? 0.633 -1.729 23.008 1.00 75.25 280 TYR A CA 1
ATOM 2065 C C . TYR A 1 280 ? -0.818 -1.628 22.573 1.00 75.25 280 TYR A C 1
ATOM 2067 O O . TYR A 1 280 ? -1.655 -2.372 23.072 1.00 75.25 280 TYR A O 1
ATOM 2075 N N . ALA A 1 281 ? -1.157 -0.693 21.703 1.00 86.56 281 ALA A N 1
ATOM 2076 C CA . ALA A 1 281 ? -2.554 -0.448 21.383 1.00 86.56 281 ALA A CA 1
ATOM 2077 C C . ALA A 1 281 ? -3.016 -1.289 20.188 1.00 86.56 281 ALA A C 1
ATOM 2079 O O . ALA A 1 281 ? -2.232 -1.685 19.324 1.00 86.56 281 ALA A O 1
ATOM 2080 N N . SER A 1 282 ? -4.314 -1.561 20.151 1.00 94.31 282 SER A N 1
ATOM 2081 C CA . SER A 1 282 ? -4.989 -2.067 18.968 1.00 94.31 282 SER A CA 1
ATOM 2082 C C . SER A 1 282 ? -6.250 -1.252 18.723 1.00 94.31 282 SER A C 1
ATOM 2084 O O . SER A 1 282 ? -6.851 -0.748 19.677 1.00 94.31 282 SER A O 1
ATOM 2086 N N . ALA A 1 283 ? -6.619 -1.084 17.458 1.00 96.12 283 ALA A N 1
ATOM 2087 C CA . ALA A 1 283 ? -7.857 -0.419 17.090 1.00 96.12 283 ALA A CA 1
ATOM 2088 C C . ALA A 1 283 ? -8.466 -1.036 15.828 1.00 96.12 283 ALA A C 1
ATOM 2090 O O . ALA A 1 283 ? -7.759 -1.642 15.024 1.00 96.12 283 ALA A O 1
ATOM 2091 N N . ALA A 1 284 ? -9.783 -0.905 15.692 1.00 98.25 284 ALA A N 1
ATOM 2092 C CA . ALA A 1 284 ? -10.531 -1.305 14.514 1.00 98.25 284 ALA A CA 1
ATOM 2093 C C . ALA A 1 284 ? -11.616 -0.274 14.193 1.00 98.25 284 ALA A C 1
ATOM 2095 O O . ALA A 1 284 ? -12.365 0.120 15.088 1.00 98.25 284 ALA A O 1
ATOM 2096 N N . LEU A 1 285 ? -11.700 0.120 12.926 1.00 98.19 285 LEU A N 1
ATOM 2097 C CA . LEU A 1 285 ? -12.803 0.879 12.345 1.00 98.19 285 LEU A CA 1
ATOM 2098 C C . LEU A 1 285 ? -13.494 0.001 11.304 1.00 98.19 285 LEU A C 1
ATOM 2100 O O . LEU A 1 285 ? -12.814 -0.552 10.441 1.00 98.19 285 LEU A O 1
ATOM 2104 N N . ILE A 1 286 ? -14.811 -0.136 11.426 1.00 98.12 286 ILE A N 1
ATOM 2105 C CA . ILE A 1 286 ? -15.676 -0.727 10.409 1.00 98.12 286 ILE A CA 1
ATOM 2106 C C . ILE A 1 286 ? -16.659 0.346 9.969 1.00 98.12 286 ILE A C 1
ATOM 2108 O O . ILE A 1 286 ? -17.550 0.686 10.752 1.00 98.12 286 ILE A O 1
ATOM 2112 N N . ASP A 1 287 ? -16.489 0.842 8.754 1.00 97.06 287 ASP A N 1
ATOM 2113 C CA . ASP A 1 287 ? -17.546 1.551 8.054 1.00 97.06 287 ASP A CA 1
ATOM 2114 C C . ASP A 1 287 ? -18.406 0.533 7.301 1.00 97.06 287 ASP A C 1
ATOM 2116 O O . ASP A 1 287 ? -17.925 -0.488 6.804 1.00 97.06 287 ASP A O 1
ATOM 2120 N N . LEU A 1 288 ? -19.712 0.747 7.317 1.00 94.81 288 LEU A N 1
ATOM 2121 C CA . LEU A 1 288 ? -20.686 -0.099 6.635 1.00 94.81 288 LEU A CA 1
ATOM 2122 C C . LEU A 1 288 ? -21.360 0.646 5.474 1.00 94.81 288 LEU A C 1
ATOM 2124 O O . LEU A 1 288 ? -22.282 0.079 4.877 1.00 94.81 288 LEU A O 1
ATOM 2128 N N . GLY A 1 289 ? -20.987 1.912 5.262 1.00 89.69 289 GLY A N 1
ATOM 2129 C CA . GLY A 1 289 ? -21.504 2.894 4.321 1.00 89.69 289 GLY A CA 1
ATOM 2130 C C . GLY A 1 289 ? -20.976 2.797 2.900 1.00 89.69 289 GLY A C 1
ATOM 2131 O O . GLY A 1 289 ? -19.991 2.142 2.630 1.00 89.69 289 GLY A O 1
ATOM 2132 N N . HIS A 1 290 ? -21.676 3.501 2.009 1.00 91.12 290 HIS A N 1
ATOM 2133 C CA . HIS A 1 290 ? -21.188 3.850 0.671 1.00 91.12 290 HIS A CA 1
ATOM 2134 C C . HIS A 1 290 ? -21.089 5.384 0.530 1.00 91.12 290 HIS A C 1
ATOM 2136 O O . HIS A 1 290 ? -21.517 5.940 -0.491 1.00 91.12 290 HIS A O 1
ATOM 2142 N N . GLY A 1 291 ? -20.793 6.081 1.628 1.00 93.44 291 GLY A N 1
ATOM 2143 C CA . GLY A 1 291 ? -20.768 7.544 1.655 1.00 93.44 291 GLY A CA 1
ATOM 2144 C C . GLY A 1 291 ? -19.402 8.082 1.257 1.00 93.44 291 GLY A C 1
ATOM 2145 O O . GLY A 1 291 ? -18.480 7.313 1.080 1.00 93.44 291 GLY A O 1
ATOM 2146 N N . GLU A 1 292 ? -19.289 9.389 1.026 1.00 96.94 292 GLU A N 1
ATOM 2147 C CA . GLU A 1 292 ? -17.995 10.005 0.691 1.00 96.94 292 GLU A CA 1
ATOM 2148 C C . GLU A 1 292 ? -17.262 10.447 1.968 1.00 96.94 292 GLU A C 1
ATOM 2150 O O . GLU A 1 292 ? -17.539 11.521 2.531 1.00 96.94 292 GLU A O 1
ATOM 2155 N N . ASP A 1 293 ? -16.266 9.669 2.372 1.00 97.31 293 ASP A N 1
ATOM 2156 C CA . ASP A 1 293 ? -15.608 9.781 3.662 1.00 97.31 293 ASP A CA 1
ATOM 2157 C C . ASP A 1 293 ? -14.228 10.437 3.607 1.00 97.31 293 ASP A C 1
ATOM 2159 O O . ASP A 1 293 ? -13.486 10.476 2.617 1.00 97.31 293 ASP A O 1
ATOM 2163 N N . ALA A 1 294 ? -13.851 11.021 4.744 1.00 96.62 294 ALA A N 1
ATOM 2164 C CA . ALA A 1 294 ? -12.529 11.597 4.936 1.00 96.62 294 ALA A CA 1
ATOM 2165 C C . ALA A 1 294 ? -11.828 10.989 6.151 1.00 96.62 294 ALA A C 1
ATOM 2167 O O . ALA A 1 294 ? -12.105 11.365 7.297 1.00 96.62 294 ALA A O 1
ATOM 2168 N N . PHE A 1 295 ? -10.830 10.147 5.886 1.00 95.56 295 PHE A N 1
ATOM 2169 C CA . PHE A 1 295 ? -9.997 9.497 6.891 1.00 95.56 295 PHE A CA 1
ATOM 2170 C C . PHE A 1 295 ? -8.686 10.254 7.122 1.00 95.56 295 PHE A C 1
ATOM 2172 O O . PHE A 1 295 ? -7.836 10.398 6.239 1.00 95.56 295 PHE A O 1
ATOM 2179 N N . GLY A 1 296 ? -8.492 10.730 8.349 1.00 88.62 296 GLY A N 1
ATOM 2180 C CA . GLY A 1 296 ? -7.351 11.544 8.752 1.00 88.62 296 GLY A CA 1
ATOM 2181 C C . GLY A 1 296 ? -7.539 13.038 8.457 1.00 88.62 296 GLY A C 1
ATOM 2182 O O . GLY A 1 296 ? -8.010 13.466 7.400 1.00 88.62 296 GLY A O 1
ATOM 2183 N N . ASP A 1 297 ? -7.141 13.890 9.407 1.00 81.88 297 ASP A N 1
ATOM 2184 C CA . ASP A 1 297 ? -7.261 15.341 9.241 1.00 81.88 297 ASP A CA 1
ATOM 2185 C C . ASP A 1 297 ? -6.210 15.877 8.254 1.00 81.88 297 ASP A C 1
ATOM 2187 O O . ASP A 1 297 ? -5.023 15.952 8.558 1.00 81.88 297 ASP A O 1
ATOM 2191 N N . ARG A 1 298 ? -6.640 16.333 7.071 1.00 77.50 298 ARG A N 1
ATOM 2192 C CA . ARG A 1 298 ? -5.742 16.944 6.068 1.00 77.50 298 ARG A CA 1
ATOM 2193 C C . ARG A 1 298 ? -5.043 18.221 6.546 1.00 77.50 298 ARG A C 1
ATOM 2195 O O . ARG A 1 298 ? -4.051 18.642 5.951 1.00 77.50 298 ARG A O 1
ATOM 2202 N N . THR A 1 299 ? -5.597 18.899 7.547 1.00 80.44 299 THR A N 1
ATOM 2203 C CA . THR A 1 299 ? -5.074 20.163 8.081 1.00 80.44 299 THR A CA 1
ATOM 2204 C C . THR A 1 299 ? -4.183 19.979 9.302 1.00 80.44 299 THR A C 1
ATOM 2206 O O . THR A 1 299 ? -3.351 20.850 9.562 1.00 80.44 299 THR A O 1
ATOM 2209 N N . ASP A 1 300 ? -4.320 18.854 10.001 1.00 78.38 300 ASP A N 1
ATOM 2210 C CA . ASP A 1 300 ? -3.488 18.475 11.145 1.00 78.38 300 ASP A CA 1
ATOM 2211 C C . ASP A 1 300 ? -3.251 16.954 11.167 1.00 78.38 300 ASP A C 1
ATOM 2213 O O . ASP A 1 300 ? -3.786 16.237 12.017 1.00 78.38 300 ASP A O 1
ATOM 2217 N N . PRO A 1 301 ? -2.504 16.421 10.185 1.00 74.25 301 PRO A N 1
ATOM 2218 C CA . PRO A 1 301 ? -2.464 14.989 9.971 1.00 74.25 301 PRO A CA 1
ATOM 2219 C C . PRO A 1 301 ? -1.665 14.269 11.049 1.00 74.25 301 PRO A C 1
ATOM 2221 O O . PRO A 1 301 ? -0.558 14.667 11.441 1.00 74.25 301 PRO A O 1
ATOM 2224 N N . ARG A 1 302 ? -2.214 13.139 11.495 1.00 76.81 302 ARG A N 1
ATOM 2225 C CA . ARG A 1 302 ? -1.565 12.273 12.477 1.00 76.81 302 ARG A CA 1
ATOM 2226 C C . ARG A 1 302 ? -0.265 11.722 11.919 1.00 76.81 302 ARG A C 1
ATOM 2228 O O . ARG A 1 302 ? -0.191 11.264 10.785 1.00 76.81 302 ARG A O 1
ATOM 2235 N N . SER A 1 303 ? 0.763 11.753 12.760 1.00 78.56 303 SER A N 1
ATOM 2236 C CA . SER A 1 303 ? 2.114 11.347 12.370 1.00 78.56 303 SER A CA 1
ATOM 2237 C C . SER A 1 303 ? 2.419 9.858 12.584 1.00 78.56 303 SER A C 1
ATOM 2239 O O . SER A 1 303 ? 3.513 9.439 12.218 1.00 78.56 303 SER A O 1
ATOM 2241 N N . CYS A 1 304 ? 1.521 9.092 13.216 1.00 84.00 304 CYS A N 1
ATOM 2242 C CA . CYS A 1 304 ? 1.685 7.665 13.533 1.00 84.00 304 CYS A CA 1
ATOM 2243 C C . CYS A 1 304 ? 0.326 6.964 13.645 1.00 84.00 304 CYS A C 1
ATOM 2245 O O . CYS A 1 304 ? -0.598 7.551 14.211 1.00 84.00 304 CYS A O 1
ATOM 2247 N N . GLY A 1 305 ? 0.258 5.713 13.163 1.00 84.81 305 GLY A N 1
ATOM 2248 C CA . GLY A 1 305 ? -0.825 4.749 13.410 1.00 84.81 305 GLY A CA 1
ATOM 2249 C C . GLY A 1 305 ? -2.233 5.290 13.161 1.00 84.81 305 GLY A C 1
ATOM 2250 O O . GLY A 1 305 ? -3.023 5.358 14.101 1.00 84.81 305 GLY A O 1
ATOM 2251 N N . ALA A 1 306 ? -2.511 5.714 11.928 1.00 89.94 306 ALA A N 1
ATOM 2252 C CA . ALA A 1 306 ? -3.804 6.239 11.481 1.00 89.94 306 ALA A CA 1
ATOM 2253 C C . ALA A 1 306 ? -4.369 5.362 10.355 1.00 89.94 306 ALA A C 1
ATOM 2255 O O . ALA A 1 306 ? -3.588 4.657 9.726 1.00 89.94 306 ALA A O 1
ATOM 2256 N N . ASN A 1 307 ? -5.675 5.422 10.092 1.00 94.00 307 ASN A N 1
ATOM 2257 C CA . ASN A 1 307 ? -6.337 4.802 8.933 1.00 94.00 307 ASN A CA 1
ATOM 2258 C C . ASN A 1 307 ? -5.995 3.305 8.796 1.00 94.00 307 ASN A C 1
ATOM 2260 O O . ASN A 1 307 ? -5.336 2.875 7.849 1.00 94.00 307 ASN A O 1
ATOM 2264 N N . GLY A 1 308 ? -6.324 2.524 9.829 1.00 95.31 308 GLY A N 1
ATOM 2265 C CA . GLY A 1 308 ? -5.972 1.100 9.910 1.00 95.31 308 GLY A CA 1
ATOM 2266 C C . GLY A 1 308 ? -4.478 0.812 10.116 1.00 95.31 308 GLY A C 1
ATOM 2267 O O . GLY A 1 308 ? -4.065 -0.347 10.130 1.00 95.31 308 GLY A O 1
ATOM 2268 N N . GLY A 1 309 ? -3.645 1.841 10.293 1.00 93.19 309 GLY A N 1
ATOM 2269 C CA . GLY A 1 309 ? -2.205 1.698 10.470 1.00 93.19 309 GLY A CA 1
ATOM 2270 C C . GLY A 1 309 ? -1.776 1.267 11.877 1.00 93.19 309 GLY A C 1
ATOM 2271 O O . GLY A 1 309 ? -2.278 1.772 12.885 1.00 93.19 309 GLY A O 1
ATOM 2272 N N . GLY A 1 310 ? -0.791 0.372 11.965 1.00 91.25 310 GLY A N 1
ATOM 2273 C CA . GLY A 1 310 ? -0.222 -0.107 13.228 1.00 91.25 310 GLY A CA 1
ATOM 2274 C C . GLY A 1 310 ? 1.086 0.598 13.589 1.00 91.25 310 GLY A C 1
ATOM 2275 O O . GLY A 1 310 ? 2.100 0.358 12.952 1.00 91.25 310 GLY A O 1
ATOM 2276 N N . TYR A 1 311 ? 1.110 1.415 14.639 1.00 88.38 311 TYR A N 1
ATOM 2277 C CA . TYR A 1 311 ? 2.337 1.918 15.269 1.00 88.38 311 TYR A CA 1
ATOM 2278 C C . TYR A 1 311 ? 2.541 1.220 16.618 1.00 88.38 311 TYR A C 1
ATOM 2280 O O . TYR A 1 311 ? 1.723 1.419 17.518 1.00 88.38 311 TYR A O 1
ATOM 2288 N N . GLU A 1 312 ? 3.589 0.395 16.748 1.00 84.88 312 GLU A N 1
ATOM 2289 C CA . GLU A 1 312 ? 3.851 -0.428 17.950 1.00 84.88 312 GLU A CA 1
ATOM 2290 C C . GLU A 1 312 ? 2.576 -1.097 18.497 1.00 84.88 312 GLU A C 1
ATOM 2292 O O . GLU A 1 312 ? 2.166 -0.915 19.645 1.00 84.88 312 GLU A O 1
ATOM 2297 N N . GLY A 1 313 ? 1.886 -1.816 17.621 1.00 91.00 313 GLY A N 1
ATOM 2298 C CA . GLY A 1 313 ? 0.534 -2.286 17.864 1.00 91.00 313 GLY A CA 1
ATOM 2299 C C . GLY A 1 313 ? -0.107 -2.779 16.579 1.00 91.00 313 GLY A C 1
ATOM 2300 O O . GLY A 1 313 ? 0.596 -3.064 15.605 1.00 91.00 313 GLY A O 1
ATOM 2301 N N . ALA A 1 314 ? -1.433 -2.874 16.575 1.00 95.00 314 ALA A N 1
ATOM 2302 C CA . ALA A 1 314 ? -2.169 -3.396 15.431 1.00 95.00 314 ALA A CA 1
ATOM 2303 C C . ALA A 1 314 ? -3.369 -2.519 15.045 1.00 95.00 314 ALA A C 1
ATOM 2305 O O . ALA A 1 314 ? -4.206 -2.207 15.892 1.00 95.00 314 ALA A O 1
ATOM 2306 N N . GLY A 1 315 ? -3.441 -2.115 13.780 1.00 96.44 315 GLY A N 1
ATOM 2307 C CA . GLY A 1 315 ? -4.558 -1.354 13.222 1.00 96.44 315 GLY A CA 1
ATOM 2308 C C . GLY A 1 315 ? -5.405 -2.194 12.267 1.00 96.44 315 GLY A C 1
ATOM 2309 O O . GLY A 1 315 ? -4.917 -3.161 11.674 1.00 96.44 315 GLY A O 1
ATOM 2310 N N . PHE A 1 316 ? -6.679 -1.834 12.149 1.00 97.94 316 PHE A N 1
ATOM 2311 C CA . PHE A 1 316 ? -7.629 -2.449 11.229 1.00 97.94 316 PHE A CA 1
ATOM 2312 C C . PHE A 1 316 ? -8.633 -1.403 10.744 1.00 97.94 316 PHE A C 1
ATOM 2314 O O . PHE A 1 316 ? -9.297 -0.758 11.555 1.00 97.94 316 PHE A O 1
ATOM 2321 N N . LEU A 1 317 ? -8.769 -1.264 9.434 1.00 98.31 317 LEU A N 1
ATOM 2322 C CA . LEU A 1 317 ? -9.834 -0.497 8.802 1.00 98.31 317 LEU A CA 1
ATOM 2323 C C . LEU A 1 317 ? -10.510 -1.388 7.762 1.00 98.31 317 LEU A C 1
ATOM 2325 O O . LEU A 1 317 ? -9.830 -2.073 6.995 1.00 98.31 317 LEU A O 1
ATOM 2329 N N . PHE A 1 318 ? -11.836 -1.414 7.795 1.00 98.06 318 PHE A N 1
ATOM 2330 C CA . PHE A 1 318 ? -12.663 -1.939 6.720 1.00 98.06 318 PHE A CA 1
ATOM 2331 C C . PHE A 1 318 ? -13.673 -0.858 6.361 1.00 98.06 318 PHE A C 1
ATOM 2333 O O . PHE A 1 318 ? -14.472 -0.494 7.224 1.00 98.06 318 PHE A O 1
ATOM 2340 N N . ASP A 1 319 ? -13.577 -0.370 5.134 1.00 97.69 319 ASP A N 1
ATOM 2341 C CA . ASP A 1 319 ? -14.557 0.494 4.502 1.00 97.69 319 ASP A CA 1
ATOM 2342 C C . ASP A 1 319 ? -15.330 -0.291 3.428 1.00 97.69 319 ASP A C 1
ATOM 2344 O O . ASP A 1 319 ? -14.811 -1.241 2.826 1.00 97.69 319 ASP A O 1
ATOM 2348 N N . GLU A 1 320 ? -16.615 0.018 3.286 1.00 95.50 320 GLU A N 1
ATOM 2349 C CA . GLU A 1 320 ? -17.520 -0.698 2.387 1.00 95.50 320 GLU A CA 1
ATOM 2350 C C . GLU A 1 320 ? -17.741 0.012 1.050 1.00 95.50 320 GLU A C 1
ATOM 2352 O O . GLU A 1 320 ? -18.192 -0.626 0.089 1.00 95.50 320 GLU A O 1
ATOM 2357 N N . GLY A 1 321 ? -17.373 1.283 0.976 1.00 93.94 321 GLY A N 1
ATOM 2358 C CA . GLY A 1 321 ? -17.167 2.022 -0.245 1.00 93.94 321 GLY A CA 1
ATOM 2359 C C . GLY A 1 321 ? -17.484 3.502 -0.098 1.00 93.94 321 GLY A C 1
ATOM 2360 O O . GLY A 1 321 ? -18.028 3.965 0.897 1.00 93.94 321 GLY A O 1
ATOM 2361 N N . GLY A 1 322 ? -17.304 4.216 -1.197 1.00 96.12 322 GLY A N 1
ATOM 2362 C CA . GLY A 1 322 ? -17.376 5.669 -1.201 1.00 96.12 322 GLY A CA 1
ATOM 2363 C C . GLY A 1 322 ? -16.495 6.223 -2.304 1.00 96.12 322 GLY A C 1
ATOM 2364 O O . GLY A 1 322 ? -15.851 5.463 -2.997 1.00 96.12 322 GLY A O 1
ATOM 2365 N N . ASP A 1 323 ? -16.486 7.532 -2.538 1.00 98.12 323 ASP A N 1
ATOM 2366 C CA . ASP A 1 323 ? -15.345 8.143 -3.239 1.00 98.12 323 ASP A CA 1
ATOM 2367 C C . ASP A 1 323 ? -14.527 8.865 -2.154 1.00 98.12 323 ASP A C 1
ATOM 2369 O O . ASP A 1 323 ? -14.713 10.063 -1.886 1.00 98.12 323 ASP A O 1
ATOM 2373 N N . ASP A 1 324 ? -13.653 8.121 -1.490 1.00 98.00 324 ASP A N 1
ATOM 2374 C CA . ASP A 1 324 ? -13.083 8.469 -0.199 1.00 98.00 324 ASP A CA 1
ATOM 2375 C C . ASP A 1 324 ? -11.698 9.077 -0.296 1.00 98.00 324 ASP A C 1
ATOM 2377 O O . ASP A 1 324 ? -10.967 9.012 -1.292 1.00 98.00 324 ASP A O 1
ATOM 2381 N N . VAL A 1 325 ? -11.289 9.717 0.800 1.00 96.94 325 VAL A N 1
ATOM 2382 C CA . VAL A 1 325 ? -9.921 10.207 0.917 1.00 96.94 325 VAL A CA 1
ATOM 2383 C C . VAL A 1 325 ? -9.267 9.803 2.220 1.00 96.94 325 VAL A C 1
ATOM 2385 O O . VAL A 1 325 ? -9.605 10.291 3.301 1.00 96.94 325 VAL A O 1
ATOM 2388 N N . TYR A 1 326 ? -8.177 9.063 2.059 1.00 96.00 326 TYR A N 1
ATOM 2389 C CA . TYR A 1 326 ? -7.303 8.586 3.109 1.00 96.00 326 TYR A CA 1
ATOM 2390 C C . TYR A 1 326 ? -6.034 9.427 3.168 1.00 96.00 326 TYR A C 1
ATOM 2392 O O . TYR A 1 326 ? -5.198 9.446 2.259 1.00 96.00 326 TYR A O 1
ATOM 2400 N N . HIS A 1 327 ? -5.850 10.138 4.273 1.00 90.81 327 HIS A N 1
ATOM 2401 C CA . HIS A 1 327 ? -4.688 10.980 4.482 1.00 90.81 327 HIS A CA 1
ATOM 2402 C C . HIS A 1 327 ? -3.917 10.584 5.736 1.00 90.81 327 HIS A C 1
ATOM 2404 O O . HIS A 1 327 ? -4.370 10.791 6.862 1.00 90.81 327 HIS A O 1
ATOM 2410 N N . ALA A 1 328 ? -2.690 10.110 5.532 1.00 86.06 328 ALA A N 1
ATOM 2411 C CA . ALA A 1 328 ? -1.781 9.789 6.614 1.00 86.06 328 ALA A CA 1
ATOM 2412 C C . ALA A 1 328 ? -0.418 10.473 6.418 1.00 86.06 328 ALA A C 1
ATOM 2414 O O . ALA A 1 328 ? 0.023 10.769 5.301 1.00 86.06 328 ALA A O 1
ATOM 2415 N N . HIS A 1 329 ? 0.242 10.814 7.527 1.00 79.88 329 HIS A N 1
ATOM 2416 C CA . HIS A 1 329 ? 1.471 11.601 7.512 1.00 79.88 329 HIS A CA 1
ATOM 2417 C C . HIS A 1 329 ? 2.616 10.896 8.240 1.00 79.88 329 HIS A C 1
ATOM 2419 O O . HIS A 1 329 ? 2.412 10.322 9.305 1.00 79.88 329 HIS A O 1
ATOM 2425 N N . ARG A 1 330 ? 3.854 11.018 7.731 1.00 75.62 330 ARG A N 1
ATOM 2426 C CA . ARG A 1 330 ? 5.047 10.342 8.286 1.00 75.62 330 ARG A CA 1
ATOM 2427 C C . ARG A 1 330 ? 4.773 8.849 8.489 1.00 75.62 330 ARG A C 1
ATOM 2429 O O . ARG A 1 330 ? 4.372 8.206 7.546 1.00 75.62 330 ARG A O 1
ATOM 2436 N N . VAL A 1 331 ? 4.931 8.317 9.702 1.00 70.75 331 VAL A N 1
ATOM 2437 C CA . VAL A 1 331 ? 4.673 6.904 10.030 1.00 70.75 331 VAL A CA 1
ATOM 2438 C C . VAL A 1 331 ? 3.200 6.647 10.394 1.00 70.75 331 VAL A C 1
ATOM 2440 O O . VAL A 1 331 ? 2.846 5.600 10.932 1.00 70.75 331 VAL A O 1
ATOM 2443 N N . GLY A 1 332 ? 2.322 7.630 10.173 1.00 70.25 332 GLY A N 1
ATOM 2444 C CA . GLY A 1 332 ? 0.894 7.422 10.005 1.00 70.25 332 GLY A CA 1
ATOM 2445 C C . GLY A 1 332 ? 0.718 6.869 8.605 1.00 70.25 332 GLY A C 1
ATOM 2446 O O . GLY A 1 332 ? 1.046 7.547 7.636 1.00 70.25 332 GLY A O 1
ATOM 2447 N N . THR A 1 333 ? 0.273 5.628 8.514 1.00 85.62 333 THR A N 1
ATOM 2448 C CA . THR A 1 333 ? 0.306 4.828 7.291 1.00 85.62 333 THR A CA 1
ATOM 2449 C C . THR A 1 333 ? -1.090 4.303 6.993 1.00 85.62 333 THR A C 1
ATOM 2451 O O . THR A 1 333 ? -1.678 3.685 7.876 1.00 85.62 333 THR A O 1
ATOM 2454 N N . ASN A 1 334 ? -1.596 4.473 5.774 1.00 93.12 334 ASN A N 1
ATOM 2455 C CA . ASN A 1 334 ? -2.894 3.916 5.377 1.00 93.12 334 ASN A CA 1
ATOM 2456 C C . ASN A 1 334 ? -2.756 2.393 5.255 1.00 93.12 334 ASN A C 1
ATOM 2458 O O . ASN A 1 334 ? -2.028 1.919 4.387 1.00 93.12 334 ASN A O 1
ATOM 2462 N N . GLY A 1 335 ? -3.335 1.622 6.179 1.00 92.94 335 GLY A N 1
ATOM 2463 C CA . GLY A 1 335 ? -3.173 0.160 6.232 1.00 92.94 335 GLY A CA 1
ATOM 2464 C C . GLY A 1 335 ? -1.734 -0.338 6.436 1.00 92.94 335 GLY A C 1
ATOM 2465 O O . GLY A 1 335 ? -1.470 -1.534 6.328 1.00 92.94 335 GLY A O 1
ATOM 2466 N N . GLY A 1 336 ? -0.783 0.557 6.721 1.00 89.69 336 GLY A N 1
ATOM 2467 C CA . GLY A 1 336 ? 0.628 0.220 6.912 1.00 89.69 336 GLY A CA 1
ATOM 2468 C C . GLY A 1 336 ? 1.025 -0.033 8.368 1.00 89.69 336 GLY A C 1
ATOM 2469 O O . GLY A 1 336 ? 0.243 0.201 9.287 1.00 89.69 336 GLY A O 1
ATOM 2470 N N . GLY A 1 337 ? 2.248 -0.498 8.612 1.00 89.31 337 GLY A N 1
ATOM 2471 C CA . GLY A 1 337 ? 2.717 -0.777 9.973 1.00 89.31 337 GLY A CA 1
ATOM 2472 C C . GLY A 1 337 ? 4.121 -0.268 10.243 1.00 89.31 337 GLY A C 1
ATOM 2473 O O . GLY A 1 337 ? 5.034 -0.614 9.508 1.00 89.31 337 GLY A O 1
ATOM 2474 N N . SER A 1 338 ? 4.312 0.479 11.331 1.00 87.25 338 SER A N 1
ATOM 2475 C CA . SER A 1 338 ? 5.610 0.922 11.848 1.00 87.25 338 SER A CA 1
ATOM 2476 C C . SER A 1 338 ? 5.893 0.268 13.200 1.00 87.25 338 SER A C 1
ATOM 2478 O O . SER A 1 338 ? 5.176 0.515 14.174 1.00 87.25 338 SER A O 1
ATOM 2480 N N . LEU A 1 339 ? 6.874 -0.645 13.259 1.00 84.75 339 LEU A N 1
ATOM 2481 C CA . LEU A 1 339 ? 7.063 -1.567 14.399 1.00 84.75 339 LEU A CA 1
ATOM 2482 C C . LEU A 1 339 ? 5.761 -2.286 14.811 1.00 84.75 339 LEU A C 1
ATOM 2484 O O . LEU A 1 339 ? 5.593 -2.671 15.967 1.00 84.75 339 LEU A O 1
ATOM 2488 N N . GLY A 1 340 ? 4.823 -2.418 13.876 1.00 89.69 340 GLY A N 1
ATOM 2489 C CA . GLY A 1 340 ? 3.401 -2.697 14.068 1.00 89.69 340 GLY A CA 1
ATOM 2490 C C . GLY A 1 340 ? 2.831 -3.495 12.906 1.00 89.69 340 GLY A C 1
ATOM 2491 O O . GLY A 1 340 ? 3.539 -3.754 11.936 1.00 89.69 340 GLY A O 1
ATOM 2492 N N . ALA A 1 341 ? 1.556 -3.860 12.994 1.00 93.44 341 ALA A N 1
ATOM 2493 C CA . ALA A 1 341 ? 0.813 -4.479 11.900 1.00 93.44 341 ALA A CA 1
ATOM 2494 C C . ALA A 1 341 ? -0.381 -3.600 11.502 1.00 93.44 341 ALA A C 1
ATOM 2496 O O . ALA A 1 341 ? -1.247 -3.336 12.333 1.00 93.44 341 ALA A O 1
ATOM 2497 N N . GLY A 1 342 ? -0.430 -3.147 10.253 1.00 95.38 342 GLY A N 1
ATOM 2498 C CA . GLY A 1 342 ? -1.574 -2.425 9.693 1.00 95.38 342 GLY A CA 1
ATOM 2499 C C . GLY A 1 342 ? -2.409 -3.270 8.743 1.00 95.38 342 GLY A C 1
ATOM 2500 O O . GLY A 1 342 ? -1.928 -4.257 8.176 1.00 95.38 342 GLY A O 1
ATOM 2501 N N . PHE A 1 343 ? -3.666 -2.869 8.581 1.00 96.50 343 PHE A N 1
ATOM 2502 C CA . PHE A 1 343 ? -4.575 -3.426 7.589 1.00 96.50 343 PHE A CA 1
ATOM 2503 C C . PHE A 1 343 ? -5.633 -2.400 7.193 1.00 96.50 343 PHE A C 1
ATOM 2505 O O . PHE A 1 343 ? -6.280 -1.823 8.068 1.00 96.50 343 PHE A O 1
ATOM 2512 N N . LEU A 1 344 ? -5.820 -2.227 5.888 1.00 97.75 344 LEU A N 1
ATOM 2513 C CA . LEU A 1 344 ? -6.916 -1.474 5.288 1.00 97.75 344 LEU A CA 1
ATOM 2514 C C . LEU A 1 344 ? -7.538 -2.344 4.192 1.00 97.75 344 LEU A C 1
ATOM 2516 O O . LEU A 1 344 ? -6.807 -2.929 3.389 1.00 97.75 344 LEU A O 1
ATOM 2520 N N . LEU A 1 345 ? -8.860 -2.469 4.216 1.00 97.38 345 LEU A N 1
ATOM 2521 C CA . LEU A 1 345 ? -9.663 -3.021 3.130 1.00 97.38 345 LEU A CA 1
ATOM 2522 C C . LEU A 1 345 ? -10.707 -1.981 2.734 1.00 97.38 345 LEU A C 1
ATOM 2524 O O . LEU A 1 345 ? -11.488 -1.596 3.601 1.00 97.38 345 LEU A O 1
ATOM 2528 N N . ASP A 1 346 ? -10.704 -1.606 1.465 1.00 97.56 346 ASP A N 1
ATOM 2529 C CA . ASP A 1 346 ? -11.751 -0.843 0.789 1.00 97.56 346 ASP A CA 1
ATOM 2530 C C . ASP A 1 346 ? -12.438 -1.773 -0.230 1.00 97.56 346 ASP A C 1
ATOM 2532 O O . ASP A 1 346 ? -11.808 -2.703 -0.758 1.00 97.56 346 ASP A O 1
ATOM 2536 N N . GLU A 1 347 ? -13.748 -1.638 -0.435 1.00 95.44 347 GLU A N 1
ATOM 2537 C CA . GLU A 1 347 ? -14.496 -2.520 -1.339 1.00 95.44 347 GLU A CA 1
ATOM 2538 C C . GLU A 1 347 ? -14.846 -1.892 -2.683 1.00 95.44 347 GLU A C 1
ATOM 2540 O O . GLU A 1 347 ? -14.878 -2.634 -3.675 1.00 95.44 347 GLU A O 1
ATOM 2545 N N . THR A 1 348 ? -15.203 -0.608 -2.720 1.00 95.62 348 THR A N 1
ATOM 2546 C CA . THR A 1 348 ? -15.658 0.052 -3.948 1.00 95.62 348 THR A CA 1
ATOM 2547 C C . THR A 1 348 ? -15.506 1.559 -3.855 1.00 95.62 348 THR A C 1
ATOM 2549 O O . THR A 1 348 ? -16.104 2.149 -2.962 1.00 95.62 348 THR A O 1
ATOM 2552 N N . GLY A 1 349 ? -14.965 2.191 -4.886 1.00 97.19 349 GLY A N 1
ATOM 2553 C CA . GLY A 1 349 ? -14.912 3.642 -4.871 1.00 97.19 349 GLY A CA 1
ATOM 2554 C C . GLY A 1 349 ? -14.165 4.271 -6.016 1.00 97.19 349 GLY A C 1
ATOM 2555 O O . GLY A 1 349 ? -13.998 3.654 -7.055 1.00 97.19 349 GLY A O 1
ATOM 2556 N N . ASN A 1 350 ? -13.823 5.546 -5.899 1.00 98.38 350 ASN A N 1
ATOM 2557 C CA . ASN A 1 350 ? -12.704 6.144 -6.628 1.00 98.38 350 ASN A CA 1
ATOM 2558 C C . ASN A 1 350 ? -11.929 6.961 -5.601 1.00 98.38 350 ASN A C 1
ATOM 2560 O O . ASN A 1 350 ? -12.180 8.156 -5.387 1.00 98.38 350 ASN A O 1
ATOM 2564 N N . ASP A 1 351 ? -11.004 6.289 -4.949 1.00 98.44 351 ASP A N 1
ATOM 2565 C CA . ASP A 1 351 ? -10.440 6.679 -3.682 1.00 98.44 351 ASP A CA 1
ATOM 2566 C C . ASP A 1 351 ? -9.098 7.374 -3.860 1.00 98.44 351 ASP A C 1
ATOM 2568 O O . ASP A 1 351 ? -8.370 7.252 -4.851 1.00 98.44 351 ASP A O 1
ATOM 2572 N N . THR A 1 352 ? -8.746 8.198 -2.879 1.00 97.75 352 THR A N 1
ATOM 2573 C CA . THR A 1 352 ? -7.452 8.877 -2.853 1.00 97.75 352 THR A CA 1
ATOM 2574 C C . THR A 1 352 ? -6.681 8.526 -1.593 1.00 97.75 352 THR A C 1
ATOM 2576 O O . THR A 1 352 ? -6.963 9.028 -0.503 1.00 97.75 352 THR A O 1
ATOM 2579 N N . TYR A 1 353 ? -5.588 7.792 -1.769 1.00 96.88 353 TYR A N 1
ATOM 2580 C CA . TYR A 1 353 ? -4.676 7.378 -0.711 1.00 96.88 353 TYR A CA 1
ATOM 2581 C C . TYR A 1 353 ? -3.404 8.218 -0.722 1.00 96.88 353 TYR A C 1
ATOM 2583 O O . TYR A 1 353 ? -2.512 8.069 -1.556 1.00 96.88 353 TYR A O 1
ATOM 2591 N N . THR A 1 354 ? -3.267 9.114 0.251 1.00 92.94 354 THR A N 1
ATOM 2592 C CA . THR A 1 354 ? -2.061 9.931 0.413 1.00 92.94 354 THR A CA 1
ATOM 2593 C C . THR A 1 354 ? -1.251 9.492 1.623 1.00 92.94 354 THR A C 1
ATOM 2595 O O . THR A 1 354 ? -1.649 9.742 2.765 1.00 92.94 354 THR A O 1
ATOM 2598 N N . ALA A 1 355 ? -0.048 8.986 1.358 1.00 87.06 355 ALA A N 1
ATOM 2599 C CA . ALA A 1 355 ? 1.025 8.838 2.324 1.00 87.06 355 ALA A CA 1
ATOM 2600 C C . ALA A 1 355 ? 2.021 10.003 2.178 1.00 87.06 355 ALA A C 1
ATOM 2602 O O . ALA A 1 355 ? 2.689 10.169 1.153 1.00 87.06 355 ALA A O 1
ATOM 2603 N N . ALA A 1 356 ? 2.128 10.858 3.204 1.00 82.38 356 ALA A N 1
ATOM 2604 C CA . ALA A 1 356 ? 3.128 11.933 3.205 1.00 82.38 356 ALA A CA 1
ATOM 2605 C C . ALA A 1 356 ? 4.566 11.377 3.302 1.00 82.38 356 ALA A C 1
ATOM 2607 O O . ALA A 1 356 ? 4.771 10.174 3.361 1.00 82.38 356 ALA A O 1
ATOM 2608 N N . SER A 1 357 ? 5.584 12.245 3.323 1.00 80.62 357 SER A N 1
ATOM 2609 C CA . SER A 1 357 ? 6.987 11.809 3.248 1.00 80.62 357 SER A CA 1
ATOM 2610 C C . SER A 1 357 ? 7.339 10.770 4.321 1.00 80.62 357 SER A C 1
ATOM 2612 O O . SER A 1 357 ? 7.106 11.028 5.508 1.00 80.62 357 SER A O 1
ATOM 2614 N N . HIS A 1 358 ? 7.976 9.669 3.915 1.00 78.00 358 HIS A N 1
ATOM 2615 C CA . HIS A 1 358 ? 8.260 8.467 4.723 1.00 78.00 358 HIS A CA 1
ATOM 2616 C C . HIS A 1 358 ? 7.027 7.664 5.176 1.00 78.00 358 HIS A C 1
ATOM 2618 O O . HIS A 1 358 ? 7.141 6.833 6.074 1.00 78.00 358 HIS A O 1
ATOM 2624 N N . GLY A 1 359 ? 5.852 7.944 4.619 1.00 82.44 359 GLY A N 1
ATOM 2625 C CA . GLY A 1 359 ? 4.639 7.178 4.868 1.00 82.44 359 GLY A CA 1
ATOM 2626 C C . GLY A 1 359 ? 4.438 6.062 3.868 1.00 82.44 359 GLY A C 1
ATOM 2627 O O . GLY A 1 359 ? 5.096 5.997 2.830 1.00 82.44 359 GLY A O 1
ATOM 2628 N N . THR A 1 360 ? 3.485 5.195 4.188 1.00 90.12 360 THR A N 1
ATOM 2629 C CA . THR A 1 360 ? 3.149 4.050 3.355 1.00 90.12 360 THR A CA 1
ATOM 2630 C C . THR A 1 360 ? 1.640 3.920 3.155 1.00 90.12 360 THR A C 1
ATOM 2632 O O . THR A 1 360 ? 0.855 4.165 4.077 1.00 90.12 360 THR A O 1
ATOM 2635 N N . ASN A 1 361 ? 1.256 3.515 1.946 1.00 94.19 361 ASN A N 1
ATOM 2636 C CA . ASN A 1 361 ? -0.060 2.987 1.599 1.00 94.19 361 ASN A CA 1
ATOM 2637 C C . ASN A 1 361 ? 0.085 1.460 1.490 1.00 94.19 361 ASN A C 1
ATOM 2639 O O . ASN A 1 361 ? 0.804 0.973 0.621 1.00 94.19 361 ASN A O 1
ATOM 2643 N N . GLY A 1 362 ? -0.486 0.706 2.429 1.00 90.81 362 GLY A N 1
ATOM 2644 C CA . GLY A 1 362 ? -0.362 -0.757 2.514 1.00 90.81 362 GLY A CA 1
ATOM 2645 C C . GLY A 1 362 ? 1.026 -1.275 2.895 1.00 90.81 362 GLY A C 1
ATOM 2646 O O . GLY A 1 362 ? 1.278 -2.476 2.852 1.00 90.81 362 GLY A O 1
ATOM 2647 N N . GLY A 1 363 ? 1.944 -0.387 3.280 1.00 85.94 363 GLY A N 1
ATOM 2648 C CA . GLY A 1 363 ? 3.356 -0.721 3.432 1.00 85.94 363 GLY A CA 1
ATOM 2649 C C . GLY A 1 363 ? 3.868 -0.885 4.860 1.00 85.94 363 GLY A C 1
ATOM 2650 O O . GLY A 1 363 ? 3.318 -0.311 5.800 1.00 85.94 363 GLY A O 1
ATOM 2651 N N . GLY A 1 364 ? 4.965 -1.618 5.036 1.00 88.12 364 GLY A N 1
ATOM 2652 C CA . GLY A 1 364 ? 5.695 -1.674 6.308 1.00 88.12 364 GLY A CA 1
ATOM 2653 C C . GLY A 1 364 ? 6.734 -0.555 6.427 1.00 88.12 364 GLY A C 1
ATOM 2654 O O . GLY A 1 364 ? 7.392 -0.225 5.454 1.00 88.12 364 GLY A O 1
ATOM 2655 N N . ASP A 1 365 ? 6.935 -0.006 7.614 1.00 84.62 365 ASP A N 1
ATOM 2656 C CA . ASP A 1 365 ? 8.025 0.909 7.958 1.00 84.62 365 ASP A CA 1
ATOM 2657 C C . ASP A 1 365 ? 8.705 0.422 9.247 1.00 84.62 365 ASP A C 1
ATOM 2659 O O . ASP A 1 365 ? 8.072 -0.233 10.070 1.00 84.62 365 ASP A O 1
ATOM 2663 N N . ASN A 1 366 ? 9.988 0.725 9.456 1.00 81.38 366 ASN A N 1
ATOM 2664 C CA . ASN A 1 366 ? 10.723 0.403 10.689 1.00 81.38 366 ASN A CA 1
ATOM 2665 C C . ASN A 1 366 ? 10.397 -1.005 11.232 1.00 81.38 366 ASN A C 1
ATOM 2667 O O . ASN A 1 366 ? 9.849 -1.154 12.323 1.00 81.38 366 ASN A O 1
ATOM 2671 N N . LEU A 1 367 ? 10.724 -2.047 10.467 1.00 84.19 367 LEU A N 1
ATOM 2672 C CA . LEU A 1 367 ? 10.459 -3.462 10.771 1.00 84.19 367 LEU A CA 1
ATOM 2673 C C . LEU A 1 367 ? 8.979 -3.898 10.798 1.00 84.19 367 LEU A C 1
ATOM 2675 O O . LEU A 1 367 ? 8.713 -5.084 10.996 1.00 84.19 367 LEU A O 1
ATOM 2679 N N . GLY A 1 368 ? 8.024 -2.977 10.675 1.00 87.50 368 GLY A N 1
ATOM 2680 C CA . GLY A 1 368 ? 6.593 -3.265 10.730 1.00 87.50 368 GLY A CA 1
ATOM 2681 C C . GLY A 1 368 ? 6.052 -3.890 9.448 1.00 87.50 368 GLY A C 1
ATOM 2682 O O . GLY A 1 368 ? 6.770 -4.050 8.457 1.00 87.50 368 GLY A O 1
ATOM 2683 N N . THR A 1 369 ? 4.768 -4.246 9.475 1.00 91.50 369 THR A N 1
ATOM 2684 C CA . THR A 1 369 ? 4.076 -4.837 8.335 1.00 91.50 369 THR A CA 1
ATOM 2685 C C . THR A 1 369 ? 2.753 -4.169 8.002 1.00 91.50 369 THR A C 1
ATOM 2687 O O . THR A 1 369 ? 2.009 -3.774 8.896 1.00 91.50 369 THR A O 1
ATOM 2690 N N . GLY A 1 370 ? 2.457 -4.046 6.712 1.00 92.94 370 GLY A N 1
ATOM 2691 C CA . GLY A 1 370 ? 1.246 -3.414 6.201 1.00 92.94 370 GLY A CA 1
ATOM 2692 C C . GLY A 1 370 ? 0.568 -4.229 5.113 1.00 92.94 370 GLY A C 1
ATOM 2693 O O . GLY A 1 370 ? 1.199 -5.082 4.485 1.00 92.94 370 GLY A O 1
ATOM 2694 N N . SER A 1 371 ? -0.716 -3.961 4.905 1.00 93.44 371 SER A N 1
ATOM 2695 C CA . SER A 1 371 ? -1.437 -4.382 3.706 1.00 93.44 371 SER A CA 1
ATOM 2696 C C . SER A 1 371 ? -2.613 -3.453 3.437 1.00 93.44 371 SER A C 1
ATOM 2698 O O . SER A 1 371 ? -3.388 -3.182 4.360 1.00 93.44 371 SER A O 1
ATOM 2700 N N . LEU A 1 372 ? -2.750 -3.029 2.186 1.00 96.50 372 LEU A N 1
ATOM 2701 C CA . LEU A 1 372 ? -3.910 -2.307 1.667 1.00 96.50 372 LEU A CA 1
ATOM 2702 C C . LEU A 1 372 ? -4.534 -3.170 0.574 1.00 96.50 372 LEU A C 1
ATOM 2704 O O . LEU A 1 372 ? -3.819 -3.643 -0.310 1.00 96.50 372 LEU A O 1
ATOM 2708 N N . LEU A 1 373 ? -5.827 -3.437 0.703 1.00 95.69 373 LEU A N 1
ATOM 2709 C CA . LEU A 1 373 ? -6.620 -4.159 -0.281 1.00 95.69 373 LEU A CA 1
ATOM 2710 C C . LEU A 1 373 ? -7.697 -3.206 -0.788 1.00 95.69 373 LEU A C 1
ATOM 2712 O O . LEU A 1 373 ? -8.617 -2.914 -0.032 1.00 95.69 373 LEU A O 1
ATOM 2716 N N . ASP A 1 374 ? -7.570 -2.765 -2.027 1.00 96.50 374 ASP A N 1
ATOM 2717 C CA . ASP A 1 374 ? -8.639 -2.122 -2.778 1.00 96.50 374 ASP A CA 1
ATOM 2718 C C . ASP A 1 374 ? -9.225 -3.148 -3.755 1.00 96.50 374 ASP A C 1
ATOM 2720 O O . ASP A 1 374 ? -8.561 -4.106 -4.179 1.00 96.50 374 ASP A O 1
ATOM 2724 N N . ARG A 1 375 ? -10.522 -3.063 -4.014 1.00 94.25 375 ARG A N 1
ATOM 2725 C CA . ARG A 1 375 ? -11.265 -4.109 -4.716 1.00 94.25 375 ARG A CA 1
ATOM 2726 C C . ARG A 1 375 ? -11.937 -3.646 -5.988 1.00 94.25 375 ARG A C 1
ATOM 2728 O O . ARG A 1 375 ? -12.308 -4.541 -6.772 1.00 94.25 375 ARG A O 1
ATOM 2735 N N . ALA A 1 376 ? -12.141 -2.348 -6.157 1.00 93.94 376 ALA A N 1
ATOM 2736 C CA . ALA A 1 376 ? -12.699 -1.767 -7.361 1.00 93.94 376 ALA A CA 1
ATOM 2737 C C . ALA A 1 376 ? -12.653 -0.243 -7.278 1.00 93.94 376 ALA A C 1
ATOM 2739 O O . ALA A 1 376 ? -13.279 0.316 -6.383 1.00 93.94 376 ALA A O 1
ATOM 2740 N N . GLY A 1 377 ? -12.170 0.399 -8.330 1.00 97.00 377 GLY A N 1
ATOM 2741 C CA . GLY A 1 377 ? -12.317 1.836 -8.434 1.00 97.00 377 GLY A CA 1
ATOM 2742 C C . GLY A 1 377 ? -11.613 2.445 -9.620 1.00 97.00 377 GLY A C 1
ATOM 2743 O O . GLY A 1 377 ? -11.528 1.826 -10.668 1.00 97.00 377 GLY A O 1
ATOM 2744 N N . ASN A 1 378 ? -11.273 3.722 -9.527 1.00 98.44 378 ASN A N 1
ATOM 2745 C CA . ASN A 1 378 ? -10.247 4.352 -10.359 1.00 98.44 378 ASN A CA 1
ATOM 2746 C C . ASN A 1 378 ? -9.484 5.250 -9.395 1.00 98.44 378 ASN A C 1
ATOM 2748 O O . ASN A 1 378 ? -9.833 6.421 -9.183 1.00 98.44 378 ASN A O 1
ATOM 2752 N N . ASP A 1 379 ? -8.490 4.661 -8.766 1.00 98.56 379 ASP A N 1
ATOM 2753 C CA . ASP A 1 379 ? -7.962 5.093 -7.495 1.00 98.56 379 ASP A CA 1
ATOM 2754 C C . ASP A 1 379 ? -6.649 5.840 -7.684 1.00 98.56 379 ASP A C 1
ATOM 2756 O O . ASP A 1 379 ? -5.960 5.786 -8.708 1.00 98.56 379 ASP A O 1
ATOM 2760 N N . THR A 1 380 ? -6.308 6.662 -6.699 1.00 98.44 380 THR A N 1
ATOM 2761 C CA . THR A 1 380 ? -5.077 7.449 -6.722 1.00 98.44 380 THR A CA 1
ATOM 2762 C C . THR A 1 380 ? -4.252 7.187 -5.478 1.00 98.44 380 THR A C 1
ATOM 2764 O O . THR A 1 380 ? -4.593 7.606 -4.371 1.00 98.44 380 THR A O 1
ATOM 2767 N N . TYR A 1 381 ? -3.069 6.621 -5.685 1.00 97.88 381 TYR A N 1
ATOM 2768 C CA . TYR A 1 381 ? -2.104 6.296 -4.647 1.00 97.88 381 TYR A CA 1
ATOM 2769 C C . TYR A 1 381 ? -0.902 7.230 -4.726 1.00 97.88 381 TYR A C 1
ATOM 2771 O O . TYR A 1 381 ? -0.125 7.225 -5.676 1.00 97.88 381 TYR A O 1
ATOM 2779 N N . THR A 1 382 ? -0.711 8.055 -3.701 1.00 94.69 382 THR A N 1
ATOM 2780 C CA . THR A 1 382 ? 0.423 8.979 -3.609 1.00 94.69 382 THR A CA 1
ATOM 2781 C C . THR A 1 382 ? 1.350 8.596 -2.463 1.00 94.69 382 THR A C 1
ATOM 2783 O O . THR A 1 382 ? 1.008 8.779 -1.291 1.00 94.69 382 THR A O 1
ATOM 2786 N N . ALA A 1 383 ? 2.565 8.186 -2.816 1.00 90.38 383 ALA A N 1
ATOM 2787 C CA . ALA A 1 383 ? 3.719 8.072 -1.944 1.00 90.38 383 ALA A CA 1
ATOM 2788 C C . ALA A 1 383 ? 4.635 9.286 -2.155 1.00 90.38 383 ALA A C 1
ATOM 2790 O O . ALA A 1 383 ? 5.260 9.454 -3.202 1.00 90.38 383 ALA A O 1
ATOM 2791 N N . ARG A 1 384 ? 4.723 10.164 -1.151 1.00 89.06 384 ARG A N 1
ATOM 2792 C CA . ARG A 1 384 ? 5.630 11.327 -1.212 1.00 89.06 384 ARG A CA 1
ATOM 2793 C C . ARG A 1 384 ? 7.092 10.937 -0.981 1.00 89.06 384 ARG A C 1
ATOM 2795 O O . ARG A 1 384 ? 7.386 9.761 -0.834 1.00 89.06 384 ARG A O 1
ATOM 2802 N N . LEU A 1 385 ? 7.997 11.920 -0.903 1.00 86.38 385 LEU A N 1
ATOM 2803 C CA . LEU A 1 385 ? 9.440 11.731 -0.658 1.00 86.38 385 LEU A CA 1
ATOM 2804 C C . LEU A 1 385 ? 9.749 10.551 0.290 1.00 86.38 385 LEU A C 1
ATOM 2806 O O . LEU A 1 385 ? 9.355 10.589 1.465 1.00 86.38 385 LEU A O 1
ATOM 2810 N N . SER A 1 386 ? 10.473 9.548 -0.214 1.00 83.62 386 SER A N 1
ATOM 2811 C CA . SER A 1 386 ? 10.848 8.318 0.512 1.00 83.62 386 SER A CA 1
ATOM 2812 C C . SER A 1 386 ? 9.672 7.503 1.079 1.00 83.62 386 SER A C 1
ATOM 2814 O O . SER A 1 386 ? 9.822 6.819 2.091 1.00 83.62 386 SER A O 1
ATOM 2816 N N . GLY A 1 387 ? 8.481 7.632 0.497 1.00 86.44 387 GLY A N 1
ATOM 2817 C CA . GLY A 1 387 ? 7.287 6.863 0.840 1.00 86.44 387 GLY A CA 1
ATOM 2818 C C . GLY A 1 387 ? 7.115 5.620 -0.032 1.00 86.44 387 GLY A C 1
ATOM 2819 O O . GLY A 1 387 ? 7.898 5.367 -0.949 1.00 86.44 387 GLY A O 1
ATOM 2820 N N . ALA A 1 388 ? 6.065 4.845 0.237 1.00 90.75 388 ALA A N 1
ATOM 2821 C CA . ALA A 1 388 ? 5.792 3.626 -0.518 1.00 90.75 388 ALA A CA 1
ATOM 2822 C C . ALA A 1 388 ? 4.297 3.375 -0.775 1.00 90.75 388 ALA A C 1
ATOM 2824 O O . ALA A 1 388 ? 3.491 3.446 0.153 1.00 90.75 388 ALA A O 1
ATOM 2825 N N . ASN A 1 389 ? 3.951 3.004 -2.009 1.00 93.50 389 ASN A N 1
ATOM 2826 C CA . ASN A 1 389 ? 2.660 2.415 -2.383 1.00 93.50 389 ASN A CA 1
ATOM 2827 C C . ASN A 1 389 ? 2.845 0.900 -2.512 1.00 93.50 389 ASN A C 1
ATOM 2829 O O . ASN A 1 389 ? 3.637 0.459 -3.338 1.00 93.50 389 ASN A O 1
ATOM 2833 N N . GLY A 1 390 ? 2.218 0.099 -1.649 1.00 84.00 390 GLY A N 1
ATOM 2834 C CA . GLY A 1 390 ? 2.433 -1.356 -1.594 1.00 84.00 390 GLY A CA 1
ATOM 2835 C C . GLY A 1 390 ? 3.858 -1.789 -1.270 1.00 84.00 390 GLY A C 1
ATOM 2836 O O . GLY A 1 390 ? 4.205 -2.957 -1.379 1.00 84.00 390 GLY A O 1
ATOM 2837 N N . GLY A 1 391 ? 4.711 -0.849 -0.880 1.00 79.62 391 GLY A N 1
ATOM 2838 C CA . GLY A 1 391 ? 6.114 -1.100 -0.611 1.00 79.62 391 GLY A CA 1
ATOM 2839 C C . GLY A 1 391 ? 6.450 -1.142 0.872 1.00 79.62 391 GLY A C 1
ATOM 2840 O O . GLY A 1 391 ? 5.573 -1.106 1.729 1.00 79.62 391 GLY A O 1
ATOM 2841 N N . ALA A 1 392 ? 7.732 -1.180 1.209 1.00 85.19 392 ALA A N 1
ATOM 2842 C CA . ALA A 1 392 ? 8.153 -1.049 2.595 1.00 85.19 392 ALA A CA 1
ATOM 2843 C C . ALA A 1 392 ? 9.468 -0.298 2.760 1.00 85.19 392 ALA A C 1
ATOM 2845 O O . ALA A 1 392 ? 10.311 -0.290 1.872 1.00 85.19 392 ALA A O 1
ATOM 2846 N N . THR A 1 393 ? 9.667 0.296 3.930 1.00 82.25 393 THR A N 1
ATOM 2847 C CA . THR A 1 393 ? 10.847 1.075 4.298 1.00 82.25 393 THR A CA 1
ATOM 2848 C C . THR A 1 393 ? 11.506 0.500 5.556 1.00 82.25 393 THR A C 1
ATOM 2850 O O . THR A 1 393 ? 10.836 -0.024 6.444 1.00 82.25 393 THR A O 1
ATOM 2853 N N . SER A 1 394 ? 12.831 0.617 5.684 1.00 80.44 394 SER A N 1
ATOM 2854 C CA . SER A 1 394 ? 13.581 0.296 6.917 1.00 80.44 394 SER A CA 1
ATOM 2855 C C . SER A 1 394 ? 13.301 -1.116 7.481 1.00 80.44 394 SER A C 1
ATOM 2857 O O . SER A 1 394 ? 12.793 -1.258 8.595 1.00 80.44 394 SER A O 1
ATOM 2859 N N . ASP A 1 395 ? 13.611 -2.154 6.695 1.00 81.12 395 ASP A N 1
ATOM 2860 C CA . ASP A 1 395 ? 13.310 -3.585 6.923 1.00 81.12 395 ASP A CA 1
ATOM 2861 C C . ASP A 1 395 ? 11.811 -3.912 7.152 1.00 81.12 395 ASP A C 1
ATOM 2863 O O . ASP A 1 395 ? 11.479 -4.962 7.711 1.00 81.12 395 ASP A O 1
ATOM 2867 N N . GLY A 1 396 ? 10.891 -3.023 6.769 1.00 84.94 396 GLY A N 1
ATOM 2868 C CA . GLY A 1 396 ? 9.458 -3.311 6.787 1.00 84.94 396 GLY A CA 1
ATOM 2869 C C . GLY A 1 396 ? 9.041 -4.336 5.724 1.00 84.94 396 GLY A C 1
ATOM 2870 O O . GLY A 1 396 ? 9.791 -4.645 4.796 1.00 84.94 396 GLY A O 1
ATOM 2871 N N . VAL A 1 397 ? 7.807 -4.825 5.831 1.00 87.62 397 VAL A N 1
ATOM 2872 C CA . VAL A 1 397 ? 7.189 -5.731 4.848 1.00 87.62 397 VAL A CA 1
ATOM 2873 C C . VAL A 1 397 ? 5.790 -5.243 4.507 1.00 87.62 397 VAL A C 1
ATOM 2875 O O . VAL A 1 397 ? 4.957 -5.109 5.399 1.00 87.62 397 VAL A O 1
ATOM 2878 N N . GLY A 1 398 ? 5.470 -5.035 3.241 1.00 89.19 398 GLY A N 1
ATOM 2879 C CA . GLY A 1 398 ? 4.130 -4.598 2.874 1.00 89.19 398 GLY A CA 1
ATOM 2880 C C . GLY A 1 398 ? 3.719 -5.021 1.487 1.00 89.19 398 GLY A C 1
ATOM 2881 O O . GLY A 1 398 ? 4.552 -5.467 0.700 1.00 89.19 398 GLY A O 1
ATOM 2882 N N . PHE A 1 399 ? 2.423 -4.906 1.229 1.00 89.81 399 PHE A N 1
ATOM 2883 C CA . PHE A 1 399 ? 1.901 -5.028 -0.117 1.00 89.81 399 PHE A CA 1
ATOM 2884 C C . PHE A 1 399 ? 0.619 -4.210 -0.295 1.00 89.81 399 PHE A C 1
ATOM 2886 O O . PHE A 1 399 ? -0.113 -3.941 0.662 1.00 89.81 399 PHE A O 1
ATOM 2893 N N . LEU A 1 400 ? 0.360 -3.827 -1.535 1.00 94.94 400 LEU A N 1
ATOM 2894 C CA . LEU A 1 400 ? -0.885 -3.223 -1.985 1.00 94.94 400 LEU A CA 1
ATOM 2895 C C . LEU A 1 400 ? -1.463 -4.138 -3.051 1.00 94.94 400 LEU A C 1
ATOM 2897 O O . LEU A 1 400 ? -0.726 -4.640 -3.901 1.00 94.94 400 LEU A O 1
ATOM 2901 N N . LEU A 1 401 ? -2.755 -4.399 -2.945 1.00 94.62 401 LEU A N 1
ATOM 2902 C CA . LEU A 1 401 ? -3.516 -5.065 -3.983 1.00 94.62 401 LEU A CA 1
ATOM 2903 C C . LEU A 1 401 ? -4.628 -4.123 -4.396 1.00 94.62 401 LEU A C 1
ATOM 2905 O O . LEU A 1 401 ? -5.467 -3.822 -3.551 1.00 94.62 401 LEU A O 1
ATOM 2909 N N . ASP A 1 402 ? -4.612 -3.729 -5.657 1.00 95.62 402 ASP A N 1
ATOM 2910 C CA . ASP A 1 402 ? -5.771 -3.210 -6.360 1.00 95.62 402 ASP A CA 1
ATOM 2911 C C . ASP A 1 402 ? -6.289 -4.318 -7.277 1.00 95.62 402 ASP A C 1
ATOM 2913 O O . ASP A 1 402 ? -5.530 -5.169 -7.749 1.00 95.62 402 ASP A O 1
ATOM 2917 N N . ARG A 1 403 ? -7.601 -4.419 -7.436 1.00 92.25 403 ARG A N 1
ATOM 2918 C CA . ARG A 1 403 ? -8.216 -5.541 -8.149 1.00 92.25 403 ARG A CA 1
ATOM 2919 C C . ARG A 1 403 ? -8.813 -5.130 -9.483 1.00 92.25 403 ARG A C 1
ATOM 2921 O O . ARG A 1 403 ? -9.076 -6.028 -10.288 1.00 92.25 403 ARG A O 1
ATOM 2928 N N . ALA A 1 404 ? -9.161 -3.866 -9.663 1.00 91.44 404 ALA A N 1
ATOM 2929 C CA . ALA A 1 404 ? -9.781 -3.405 -10.891 1.00 91.44 404 ALA A CA 1
ATOM 2930 C C . ALA A 1 404 ? -9.892 -1.890 -10.872 1.00 91.44 404 ALA A C 1
ATOM 2932 O O . ALA A 1 404 ? -10.555 -1.356 -9.987 1.00 91.44 404 ALA A O 1
ATOM 2933 N N . GLY A 1 405 ? -9.488 -1.263 -11.962 1.00 96.44 405 GLY A N 1
ATOM 2934 C CA . GLY A 1 405 ? -9.710 0.158 -12.121 1.00 96.44 405 GLY A CA 1
ATOM 2935 C C . GLY A 1 405 ? -8.943 0.723 -13.283 1.00 96.44 405 GLY A C 1
ATOM 2936 O O . GLY A 1 405 ? -8.509 -0.017 -14.147 1.00 96.44 405 GLY A O 1
ATOM 2937 N N . ASN A 1 406 ? -8.883 2.043 -13.361 1.00 98.38 406 ASN A N 1
ATOM 2938 C CA . ASN A 1 406 ? -7.872 2.742 -14.135 1.00 98.38 406 ASN A CA 1
ATOM 2939 C C . ASN A 1 406 ? -7.156 3.666 -13.147 1.00 98.38 406 ASN A C 1
ATOM 2941 O O . ASN A 1 406 ? -7.610 4.790 -12.891 1.00 98.38 406 ASN A O 1
ATOM 2945 N N . ASP A 1 407 ? -6.056 3.182 -12.600 1.00 98.56 407 ASP A N 1
ATOM 2946 C CA . ASP A 1 407 ? -5.479 3.637 -11.350 1.00 98.56 407 ASP A CA 1
ATOM 2947 C C . ASP A 1 407 ? -4.203 4.454 -11.572 1.00 98.56 407 ASP A C 1
ATOM 2949 O O . ASP A 1 407 ? -3.518 4.403 -12.601 1.00 98.56 407 ASP A O 1
ATOM 2953 N N . ALA A 1 408 ? -3.889 5.301 -10.595 1.00 98.50 408 ALA A N 1
ATOM 2954 C CA . ALA A 1 408 ? -2.744 6.199 -10.644 1.00 98.50 408 ALA A CA 1
ATOM 2955 C C . ALA A 1 408 ? -1.836 6.012 -9.426 1.00 98.50 408 ALA A C 1
ATOM 2957 O O . ALA A 1 408 ? -2.142 6.452 -8.316 1.00 98.50 408 ALA A O 1
ATOM 2958 N N . TYR A 1 409 ? -0.647 5.464 -9.662 1.00 98.31 409 TYR A N 1
ATOM 2959 C CA . TYR A 1 409 ? 0.385 5.209 -8.663 1.00 98.31 409 TYR A CA 1
ATOM 2960 C C . TYR A 1 409 ? 1.533 6.211 -8.791 1.00 98.31 409 TYR A C 1
ATOM 2962 O O . TYR A 1 409 ? 2.392 6.122 -9.668 1.00 98.31 409 TYR A O 1
ATOM 2970 N N . GLY A 1 410 ? 1.577 7.188 -7.891 1.00 96.25 410 GLY A N 1
ATOM 2971 C CA . GLY A 1 410 ? 2.623 8.205 -7.833 1.00 96.25 410 GLY A CA 1
ATOM 2972 C C . GLY A 1 410 ? 3.605 7.974 -6.688 1.00 96.25 410 GLY A C 1
ATOM 2973 O O . GLY A 1 410 ? 3.205 7.964 -5.524 1.00 96.25 410 GLY A O 1
ATOM 2974 N N . ALA A 1 411 ? 4.890 7.892 -7.016 1.00 92.62 411 ALA A N 1
ATOM 2975 C CA . ALA A 1 411 ? 6.017 7.885 -6.097 1.00 92.62 411 ALA A CA 1
ATOM 2976 C C . ALA A 1 411 ? 6.935 9.088 -6.388 1.00 92.62 411 ALA A C 1
ATOM 2978 O O . ALA A 1 411 ? 7.516 9.198 -7.468 1.00 92.62 411 ALA A O 1
ATOM 2979 N N . GLU A 1 412 ? 7.065 10.003 -5.422 1.00 91.00 412 GLU A N 1
ATOM 2980 C CA . GLU A 1 412 ? 8.004 11.136 -5.505 1.00 91.00 412 GLU A CA 1
ATOM 2981 C C . GLU A 1 412 ? 9.473 10.657 -5.387 1.00 91.00 412 GLU A C 1
ATOM 2983 O O . GLU A 1 412 ? 9.763 9.462 -5.388 1.00 91.00 412 GLU A O 1
ATOM 2988 N N . ASP A 1 413 ? 10.430 11.586 -5.282 1.00 87.25 413 ASP A N 1
ATOM 2989 C CA . ASP A 1 413 ? 11.856 11.263 -5.131 1.00 87.25 413 ASP A CA 1
ATOM 2990 C C . ASP A 1 413 ? 12.117 10.222 -4.019 1.00 87.25 413 ASP A C 1
ATOM 2992 O O . ASP A 1 413 ? 11.571 10.310 -2.913 1.00 87.25 413 ASP A O 1
ATOM 2996 N N . LEU A 1 414 ? 12.943 9.214 -4.325 1.00 84.25 414 LEU A N 1
ATOM 2997 C CA . LEU A 1 414 ? 13.223 8.039 -3.481 1.00 84.25 414 LEU A CA 1
ATOM 2998 C C . LEU A 1 414 ? 11.978 7.234 -3.048 1.00 84.25 414 LEU A C 1
ATOM 3000 O O . LEU A 1 414 ? 12.072 6.391 -2.155 1.00 84.25 414 LEU A O 1
ATOM 3004 N N . GLY A 1 415 ? 10.805 7.528 -3.605 1.00 87.75 415 GLY A N 1
ATOM 3005 C CA . GLY A 1 415 ? 9.575 6.794 -3.360 1.00 87.75 415 GLY A CA 1
ATOM 3006 C C . GLY A 1 415 ? 9.526 5.501 -4.167 1.00 87.75 415 GLY A C 1
ATOM 3007 O O . GLY A 1 415 ? 10.248 5.335 -5.151 1.00 87.75 415 GLY A O 1
ATOM 3008 N N . THR A 1 416 ? 8.649 4.585 -3.765 1.00 91.12 416 THR A N 1
ATOM 3009 C CA . THR A 1 416 ? 8.513 3.297 -4.455 1.00 91.12 416 THR A CA 1
ATOM 3010 C C . THR A 1 416 ? 7.055 2.908 -4.695 1.00 91.12 416 THR A C 1
ATOM 3012 O O . THR A 1 416 ? 6.211 3.067 -3.810 1.00 91.12 416 THR A O 1
ATOM 3015 N N . ASN A 1 417 ? 6.778 2.353 -5.873 1.00 94.69 417 ASN A N 1
ATOM 3016 C CA . ASN A 1 417 ? 5.540 1.647 -6.200 1.00 94.69 417 ASN A CA 1
ATOM 3017 C C . ASN A 1 417 ? 5.846 0.141 -6.221 1.00 94.69 417 ASN A C 1
ATOM 3019 O O . ASN A 1 417 ? 6.650 -0.316 -7.030 1.00 94.69 417 ASN A O 1
ATOM 3023 N N . GLY A 1 418 ? 5.282 -0.624 -5.284 1.00 88.44 418 GLY A N 1
ATOM 3024 C CA . GLY A 1 418 ? 5.553 -2.056 -5.100 1.00 88.44 418 GLY A CA 1
ATOM 3025 C C . GLY A 1 418 ? 6.963 -2.382 -4.612 1.00 88.44 418 GLY A C 1
ATOM 3026 O O . GLY A 1 418 ? 7.439 -3.497 -4.798 1.00 88.44 418 GLY A O 1
ATOM 3027 N N . GLY A 1 419 ? 7.662 -1.408 -4.026 1.00 81.88 419 GLY A N 1
ATOM 3028 C CA . GLY A 1 419 ? 9.103 -1.473 -3.810 1.00 81.88 419 GLY A CA 1
ATOM 3029 C C . GLY A 1 419 ? 9.595 -1.508 -2.370 1.00 81.88 419 GLY A C 1
ATOM 3030 O O . GLY A 1 419 ? 8.836 -1.404 -1.413 1.00 81.88 419 GLY A O 1
ATOM 3031 N N . GLY A 1 420 ? 10.906 -1.655 -2.203 1.00 80.69 420 GLY A N 1
ATOM 3032 C CA . GLY A 1 420 ? 11.558 -1.704 -0.896 1.00 80.69 420 GLY A CA 1
ATOM 3033 C C . GLY A 1 420 ? 12.615 -0.619 -0.731 1.00 80.69 420 GLY A C 1
ATOM 3034 O O . GLY A 1 420 ? 13.506 -0.511 -1.563 1.00 80.69 420 GLY A O 1
ATOM 3035 N N . TRP A 1 421 ? 12.585 0.132 0.366 1.00 80.94 421 TRP A N 1
ATOM 3036 C CA . TRP A 1 421 ? 13.643 1.068 0.746 1.00 80.94 421 TRP A CA 1
ATOM 3037 C C . TRP A 1 421 ? 14.361 0.613 2.013 1.00 80.94 421 TRP A C 1
ATOM 3039 O O . TRP A 1 421 ? 13.711 0.171 2.963 1.00 80.94 421 TRP A O 1
ATOM 3049 N N . PHE A 1 422 ? 15.692 0.731 2.069 1.00 78.25 422 PHE A N 1
ATOM 3050 C CA . PHE A 1 422 ? 16.498 0.312 3.230 1.00 78.25 422 PHE A CA 1
ATOM 3051 C C . PHE A 1 422 ? 16.088 -1.074 3.763 1.00 78.25 422 PHE A C 1
ATOM 3053 O O . PHE A 1 422 ? 15.620 -1.216 4.891 1.00 78.25 422 PHE A O 1
ATOM 3060 N N . ALA A 1 423 ? 16.248 -2.097 2.928 1.00 79.38 423 ALA A N 1
ATOM 3061 C CA . ALA A 1 423 ? 15.921 -3.500 3.183 1.00 79.38 423 ALA A CA 1
ATOM 3062 C C . ALA A 1 423 ? 14.439 -3.832 3.345 1.00 79.38 423 ALA A C 1
ATOM 3064 O O . ALA A 1 423 ? 14.111 -4.959 3.718 1.00 79.38 423 ALA A O 1
ATOM 3065 N N . GLY A 1 424 ? 13.551 -2.878 3.065 1.00 82.06 424 GLY A N 1
ATOM 3066 C CA . GLY A 1 424 ? 12.130 -3.158 2.951 1.00 82.06 424 GLY A CA 1
ATOM 3067 C C . GLY A 1 424 ? 11.835 -4.187 1.858 1.00 82.06 424 GLY A C 1
ATOM 3068 O O . GLY A 1 424 ? 12.584 -4.313 0.884 1.00 82.06 424 GLY A O 1
ATOM 3069 N N . VAL A 1 425 ? 10.736 -4.916 2.038 1.00 85.56 425 VAL A N 1
ATOM 3070 C CA . VAL A 1 425 ? 10.163 -5.834 1.048 1.00 85.56 425 VAL A CA 1
ATOM 3071 C C . VAL A 1 425 ? 8.767 -5.340 0.680 1.00 85.56 425 VAL A C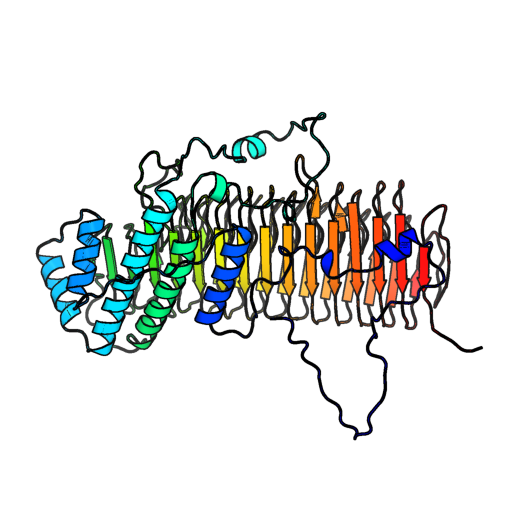 1
ATOM 3073 O O . VAL A 1 425 ? 7.903 -5.236 1.554 1.00 85.56 425 VAL A O 1
ATOM 3076 N N . GLY A 1 426 ? 8.569 -5.039 -0.600 1.00 88.00 426 GLY A N 1
ATOM 3077 C CA . GLY A 1 426 ? 7.324 -4.518 -1.156 1.00 88.00 426 GLY A CA 1
ATOM 3078 C C . GLY A 1 426 ? 6.729 -5.407 -2.240 1.00 88.00 426 GLY A C 1
ATOM 3079 O O . GLY A 1 426 ? 7.467 -6.112 -2.931 1.00 88.00 426 GLY A O 1
ATOM 3080 N N . ALA A 1 427 ? 5.408 -5.342 -2.395 1.00 89.75 427 ALA A N 1
ATOM 3081 C CA . ALA A 1 427 ? 4.700 -5.874 -3.550 1.00 89.75 427 ALA A CA 1
ATOM 3082 C C . ALA A 1 427 ? 3.481 -5.004 -3.907 1.00 89.75 427 ALA A C 1
ATOM 3084 O O . ALA A 1 427 ? 2.663 -4.690 -3.048 1.00 89.75 427 ALA A O 1
ATOM 3085 N N . LEU A 1 428 ? 3.330 -4.651 -5.177 1.00 94.56 428 LEU A N 1
ATOM 3086 C CA . LEU A 1 428 ? 2.118 -4.044 -5.722 1.00 94.56 428 LEU A CA 1
ATOM 3087 C C . LEU A 1 428 ? 1.524 -5.021 -6.730 1.00 94.56 428 LEU A C 1
ATOM 3089 O O . LEU A 1 428 ? 2.243 -5.535 -7.586 1.00 94.56 428 LEU A O 1
ATOM 3093 N N . LEU A 1 429 ? 0.248 -5.337 -6.556 1.00 94.12 429 LEU A N 1
ATOM 3094 C CA . LEU A 1 429 ? -0.509 -6.189 -7.459 1.00 94.12 429 LEU A CA 1
ATOM 3095 C C . LEU A 1 429 ? -1.696 -5.394 -7.974 1.00 94.12 429 LEU A C 1
ATOM 3097 O O . LEU A 1 429 ? -2.536 -5.017 -7.162 1.00 94.12 429 LEU A O 1
ATOM 3101 N N . ASP A 1 430 ? -1.748 -5.193 -9.278 1.00 95.62 430 ASP A N 1
ATOM 3102 C CA . ASP A 1 430 ? -2.891 -4.624 -9.969 1.00 95.62 430 ASP A CA 1
ATOM 3103 C C . ASP A 1 430 ? -3.629 -5.734 -10.736 1.00 95.62 430 ASP A C 1
ATOM 3105 O O . ASP A 1 430 ? -3.013 -6.634 -11.317 1.00 95.62 430 ASP A O 1
ATOM 3109 N N . GLY A 1 431 ? -4.959 -5.730 -10.649 1.00 90.88 431 GLY A N 1
ATOM 3110 C CA . GLY A 1 431 ? -5.838 -6.694 -11.314 1.00 90.88 431 GLY A CA 1
ATOM 3111 C C . GLY A 1 431 ? -6.163 -6.341 -12.768 1.00 90.88 431 GLY A C 1
ATOM 3112 O O . GLY A 1 431 ? -6.920 -7.085 -13.407 1.00 90.88 431 GLY A O 1
ATOM 3113 N N . GLY A 1 432 ? -5.594 -5.247 -13.271 1.00 86.75 432 GLY A N 1
ATOM 3114 C CA . GLY A 1 432 ? -5.674 -4.763 -14.638 1.00 86.75 432 GLY A CA 1
ATOM 3115 C C . GLY A 1 432 ? -6.547 -3.521 -14.766 1.00 86.75 432 GLY A C 1
ATOM 3116 O O . GLY A 1 432 ? -7.416 -3.254 -13.935 1.00 86.75 432 GLY A O 1
ATOM 3117 N N . GLY A 1 433 ? -6.401 -2.823 -15.883 1.00 96.12 433 GLY A N 1
ATOM 3118 C CA . GLY A 1 433 ? -6.895 -1.466 -15.980 1.00 96.12 433 GLY A CA 1
ATOM 3119 C C . GLY A 1 433 ? -6.387 -0.730 -17.197 1.00 96.12 433 GLY A C 1
ATOM 3120 O O . GLY A 1 433 ? -6.353 -1.263 -18.298 1.00 96.12 433 GLY A O 1
ATOM 3121 N N . SER A 1 434 ? -6.119 0.559 -17.065 1.00 98.25 434 SER A N 1
ATOM 3122 C CA . SER A 1 434 ? -5.222 1.271 -17.983 1.00 98.25 434 SER A CA 1
ATOM 3123 C C . SER A 1 434 ? -4.593 2.355 -17.137 1.00 98.25 434 SER A C 1
ATOM 3125 O O . SER A 1 434 ? -5.158 3.450 -16.974 1.00 98.25 434 SER A O 1
ATOM 3127 N N . ASP A 1 435 ? -3.468 1.986 -16.556 1.00 98.56 435 ASP A N 1
ATOM 3128 C CA . ASP A 1 435 ? -2.967 2.495 -15.301 1.00 98.56 435 ASP A CA 1
ATOM 3129 C C . ASP A 1 435 ? -1.734 3.358 -15.531 1.00 98.56 435 ASP A C 1
ATOM 3131 O O . ASP A 1 435 ? -1.097 3.389 -16.592 1.00 98.56 435 ASP A O 1
ATOM 3135 N N . THR A 1 436 ? -1.417 4.181 -14.539 1.00 98.62 436 THR A N 1
ATOM 3136 C CA . THR A 1 436 ? -0.253 5.063 -14.595 1.00 98.62 436 THR A CA 1
ATOM 3137 C C . THR A 1 436 ? 0.626 4.874 -13.376 1.00 98.62 436 THR A C 1
ATOM 3139 O O . THR A 1 436 ? 0.270 5.259 -12.266 1.00 98.62 436 THR A O 1
ATOM 3142 N N . TYR A 1 437 ? 1.852 4.422 -13.614 1.00 98.44 437 TYR A N 1
ATOM 3143 C CA . TYR A 1 437 ? 2.897 4.244 -12.618 1.00 98.44 437 TYR A CA 1
ATOM 3144 C C . TYR A 1 437 ? 3.978 5.300 -12.813 1.00 98.44 437 TYR A C 1
ATOM 3146 O O . TYR A 1 437 ? 4.735 5.288 -13.781 1.00 98.44 437 TYR A O 1
ATOM 3154 N N . THR A 1 438 ? 4.075 6.249 -11.889 1.00 97.50 438 THR A N 1
ATOM 3155 C CA . THR A 1 438 ? 5.080 7.315 -11.928 1.00 97.50 438 THR A CA 1
ATOM 3156 C C . THR A 1 438 ? 6.031 7.189 -10.752 1.00 97.50 438 THR A C 1
ATOM 3158 O O . THR A 1 438 ? 5.608 7.248 -9.603 1.00 97.50 438 THR A O 1
ATOM 3161 N N . ALA A 1 439 ? 7.321 7.108 -11.053 1.00 93.88 439 ALA A N 1
ATOM 3162 C CA . ALA A 1 439 ? 8.427 7.226 -10.122 1.00 93.88 439 ALA A CA 1
ATOM 3163 C C . ALA A 1 439 ? 9.281 8.443 -10.513 1.00 93.88 439 ALA A C 1
ATOM 3165 O O . ALA A 1 439 ? 9.770 8.534 -11.641 1.00 93.88 439 ALA A O 1
ATOM 3166 N N . GLU A 1 440 ? 9.452 9.405 -9.604 1.00 92.19 440 GLU A N 1
ATOM 3167 C CA . GLU A 1 440 ? 10.248 10.613 -9.864 1.00 92.19 440 GLU A CA 1
ATOM 3168 C C . GLU A 1 440 ? 11.773 10.341 -9.784 1.00 92.19 440 GLU A C 1
ATOM 3170 O O . GLU A 1 440 ? 12.227 9.227 -10.027 1.00 92.19 440 GLU A O 1
ATOM 3175 N N . ASP A 1 441 ? 12.589 11.371 -9.515 1.00 87.12 441 ASP A N 1
ATOM 3176 C CA . ASP A 1 441 ? 14.042 11.445 -9.769 1.00 87.12 441 ASP A CA 1
ATOM 3177 C C . ASP A 1 441 ? 14.827 10.147 -9.511 1.00 87.12 441 ASP A C 1
ATOM 3179 O O . ASP A 1 441 ? 15.479 9.659 -10.430 1.00 87.12 441 ASP A O 1
ATOM 3183 N N . ARG A 1 442 ? 14.736 9.576 -8.303 1.00 86.81 442 ARG A N 1
ATOM 3184 C CA . ARG A 1 442 ? 15.327 8.275 -7.919 1.00 86.81 442 ARG A CA 1
ATOM 3185 C C . ARG A 1 442 ? 14.291 7.256 -7.437 1.00 86.81 442 ARG A C 1
ATOM 3187 O O . ARG A 1 442 ? 14.596 6.407 -6.602 1.00 86.81 442 ARG A O 1
ATOM 3194 N N . GLY A 1 443 ? 13.042 7.411 -7.861 1.00 88.88 443 GLY A N 1
ATOM 3195 C CA . GLY A 1 443 ? 11.978 6.489 -7.482 1.00 88.88 443 GLY A CA 1
ATOM 3196 C C . GLY A 1 443 ? 12.062 5.163 -8.241 1.00 88.88 443 GLY A C 1
ATOM 3197 O O . GLY A 1 443 ? 12.750 5.054 -9.260 1.00 88.88 443 GLY A O 1
ATOM 3198 N N . THR A 1 444 ? 11.308 4.169 -7.777 1.00 91.75 444 THR A N 1
ATOM 3199 C CA . THR A 1 444 ? 11.253 2.844 -8.409 1.00 91.75 444 THR A CA 1
ATOM 3200 C C . THR A 1 444 ? 9.817 2.357 -8.624 1.00 91.75 444 THR A C 1
ATOM 3202 O O . THR A 1 444 ? 8.973 2.454 -7.732 1.00 91.75 444 THR A O 1
ATOM 3205 N N . ASN A 1 445 ? 9.551 1.765 -9.790 1.00 94.62 445 ASN A N 1
ATOM 3206 C CA . ASN A 1 445 ? 8.340 0.990 -10.080 1.00 94.62 445 ASN A CA 1
ATOM 3207 C C . ASN A 1 445 ? 8.699 -0.504 -10.080 1.00 94.62 445 ASN A C 1
ATOM 3209 O O . ASN A 1 445 ? 9.554 -0.930 -10.855 1.00 94.62 445 ASN A O 1
ATOM 3213 N N . GLY A 1 446 ? 8.116 -1.298 -9.179 1.00 87.75 446 GLY A N 1
ATOM 3214 C CA . GLY A 1 446 ? 8.449 -2.718 -8.978 1.00 87.75 446 GLY A CA 1
ATOM 3215 C C . GLY A 1 446 ? 9.860 -2.971 -8.453 1.00 87.75 446 GLY A C 1
ATOM 3216 O O . GLY A 1 446 ? 10.376 -4.079 -8.540 1.00 87.75 446 GLY A O 1
ATOM 3217 N N . GLY A 1 447 ? 10.515 -1.940 -7.928 1.00 81.81 447 GLY A N 1
ATOM 3218 C CA . GLY A 1 447 ? 11.936 -1.933 -7.605 1.00 81.81 447 GLY A CA 1
ATOM 3219 C C . GLY A 1 447 ? 12.251 -1.575 -6.168 1.00 81.81 447 GLY A C 1
ATOM 3220 O O . GLY A 1 447 ? 11.406 -1.009 -5.490 1.00 81.81 447 GLY A O 1
ATOM 3221 N N . GLY A 1 448 ? 13.473 -1.806 -5.695 1.00 77.69 448 GLY A N 1
ATOM 3222 C CA . GLY A 1 448 ? 13.906 -1.301 -4.390 1.00 77.69 448 GLY A CA 1
ATOM 3223 C C . GLY A 1 448 ? 15.101 -0.357 -4.464 1.00 77.69 448 GLY A C 1
ATOM 3224 O O . GLY A 1 448 ? 16.013 -0.584 -5.248 1.00 77.69 448 GLY A O 1
ATOM 3225 N N . ASP A 1 449 ? 15.143 0.661 -3.609 1.00 79.44 449 ASP A N 1
ATOM 3226 C CA . ASP A 1 449 ? 16.384 1.369 -3.284 1.00 79.44 449 ASP A CA 1
ATOM 3227 C C . ASP A 1 449 ? 16.956 0.759 -2.001 1.00 79.44 449 ASP A C 1
ATOM 3229 O O . ASP A 1 449 ? 16.454 0.956 -0.890 1.00 79.44 449 ASP A O 1
ATOM 3233 N N . SER A 1 450 ? 18.007 -0.049 -2.156 1.00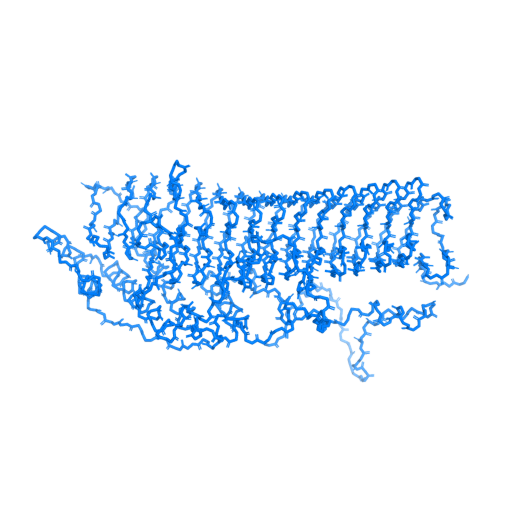 79.31 450 SER A N 1
ATOM 3234 C CA . SER A 1 450 ? 18.551 -0.878 -1.078 1.00 79.31 450 SER A CA 1
ATOM 3235 C C . SER A 1 450 ? 17.554 -1.909 -0.518 1.00 79.31 450 SER A C 1
ATOM 3237 O O . SER A 1 450 ? 17.698 -2.310 0.637 1.00 79.31 450 SER A O 1
ATOM 3239 N N . GLY A 1 451 ? 16.527 -2.317 -1.271 1.00 80.75 451 GLY A N 1
ATOM 3240 C CA . GLY A 1 451 ? 15.467 -3.239 -0.830 1.00 80.75 451 GLY A CA 1
ATOM 3241 C C . GLY A 1 451 ? 14.936 -4.138 -1.950 1.00 80.75 451 GLY A C 1
ATOM 3242 O O . GLY A 1 451 ? 15.491 -4.161 -3.046 1.00 80.75 451 GLY A O 1
ATOM 3243 N N . THR A 1 452 ? 13.869 -4.889 -1.676 1.00 85.31 452 THR A N 1
ATOM 3244 C CA . THR A 1 452 ? 13.243 -5.806 -2.646 1.00 85.31 452 THR A CA 1
ATOM 3245 C C . THR A 1 452 ? 11.863 -5.293 -3.050 1.00 85.31 452 THR A C 1
ATOM 3247 O O . THR A 1 452 ? 11.051 -4.981 -2.178 1.00 85.31 452 THR A O 1
ATOM 3250 N N . GLY A 1 453 ? 11.599 -5.234 -4.356 1.00 88.12 453 GLY A N 1
ATOM 3251 C CA . GLY A 1 453 ? 10.312 -4.844 -4.928 1.00 88.12 453 GLY A CA 1
ATOM 3252 C C . GLY A 1 453 ? 9.754 -5.865 -5.917 1.00 88.12 453 GLY A C 1
ATOM 3253 O O . GLY A 1 453 ? 10.506 -6.604 -6.558 1.00 88.12 453 GLY A O 1
ATOM 3254 N N . PHE A 1 454 ? 8.429 -5.884 -6.021 1.00 89.50 454 PHE A N 1
ATOM 3255 C CA . PHE A 1 454 ? 7.665 -6.663 -6.986 1.00 89.50 454 PHE A CA 1
ATOM 3256 C C . PHE A 1 454 ? 6.443 -5.854 -7.436 1.00 89.50 454 PHE A C 1
ATOM 3258 O O . PHE A 1 454 ? 5.668 -5.394 -6.602 1.00 89.50 454 PHE A O 1
ATOM 3265 N N . LEU A 1 455 ? 6.263 -5.692 -8.740 1.00 94.50 455 LEU A N 1
ATOM 3266 C CA . LEU A 1 455 ? 5.055 -5.134 -9.342 1.00 94.50 455 LEU A CA 1
ATOM 3267 C C . LEU A 1 455 ? 4.513 -6.149 -10.345 1.00 94.50 455 LEU A C 1
ATOM 3269 O O . LEU A 1 455 ? 5.274 -6.656 -11.171 1.00 94.50 455 LEU A O 1
ATOM 3273 N N . LEU A 1 456 ? 3.229 -6.466 -10.227 1.00 94.31 456 LEU A N 1
ATOM 3274 C CA . LEU A 1 456 ? 2.475 -7.225 -11.216 1.00 94.31 456 LEU A CA 1
ATOM 3275 C C . LEU A 1 456 ? 1.279 -6.395 -11.654 1.00 94.31 456 LEU A C 1
ATOM 3277 O O . LEU A 1 456 ? 0.500 -6.003 -10.789 1.00 94.31 456 LEU A O 1
ATOM 3281 N N . ASP A 1 457 ? 1.137 -6.230 -12.959 1.00 95.94 457 ASP A N 1
ATOM 3282 C CA . ASP A 1 457 ? -0.078 -5.759 -13.609 1.00 95.94 457 ASP A CA 1
ATOM 3283 C C . ASP A 1 457 ? -0.678 -6.917 -14.428 1.00 95.94 457 ASP A C 1
ATOM 3285 O O . ASP A 1 457 ? 0.044 -7.609 -15.157 1.00 95.94 457 ASP A O 1
ATOM 3289 N N . GLU A 1 458 ? -1.966 -7.227 -14.230 1.00 93.31 458 GLU A N 1
ATOM 3290 C CA . GLU A 1 458 ? -2.655 -8.290 -14.983 1.00 93.31 458 GLU A CA 1
ATOM 3291 C C . GLU A 1 458 ? -3.149 -7.834 -16.373 1.00 93.31 458 GLU A C 1
ATOM 3293 O O . GLU A 1 458 ? -3.529 -8.696 -17.184 1.00 93.31 458 GLU A O 1
ATOM 3298 N N . GLY A 1 459 ? -3.080 -6.534 -16.674 1.00 90.44 459 GLY A N 1
ATOM 3299 C CA . GLY A 1 459 ? -3.050 -5.992 -18.028 1.00 90.44 459 GLY A CA 1
ATOM 3300 C C . GLY A 1 459 ? -3.913 -4.755 -18.248 1.00 90.44 459 GLY A C 1
ATOM 3301 O O . GLY A 1 459 ? -4.878 -4.515 -17.533 1.00 90.44 459 GLY A O 1
ATOM 3302 N N . GLY A 1 460 ? -3.675 -4.047 -19.340 1.00 96.94 460 GLY A N 1
ATOM 3303 C CA . GLY A 1 460 ? -4.293 -2.764 -19.602 1.00 96.94 460 GLY A CA 1
ATOM 3304 C C . GLY A 1 460 ? -3.782 -2.132 -20.881 1.00 96.94 460 GLY A C 1
ATOM 3305 O O . GLY A 1 460 ? -3.571 -2.823 -21.860 1.00 96.94 460 GLY A O 1
ATOM 3306 N N . ASP A 1 461 ? -3.706 -0.808 -20.935 1.00 98.44 461 ASP A N 1
ATOM 3307 C CA . ASP A 1 461 ? -2.822 -0.090 -21.865 1.00 98.44 461 ASP A CA 1
ATOM 3308 C C . ASP A 1 461 ? -2.100 0.917 -20.948 1.00 98.44 461 ASP A C 1
ATOM 3310 O O . ASP A 1 461 ? -2.588 2.034 -20.714 1.00 98.44 461 ASP A O 1
ATOM 3314 N N . ASP A 1 462 ? -0.989 0.485 -20.364 1.00 98.56 462 ASP A N 1
ATOM 3315 C CA . ASP A 1 462 ? -0.418 1.035 -19.140 1.00 98.56 462 ASP A CA 1
ATOM 3316 C C . ASP A 1 462 ? 0.773 1.957 -19.410 1.00 98.56 462 ASP A C 1
ATOM 3318 O O . ASP A 1 462 ? 1.438 1.937 -20.452 1.00 98.56 462 ASP A O 1
ATOM 3322 N N . THR A 1 463 ? 1.042 2.863 -18.471 1.00 98.69 463 THR A N 1
ATOM 3323 C CA . THR A 1 463 ? 2.163 3.806 -18.573 1.00 98.69 463 THR A CA 1
ATOM 3324 C C . THR A 1 463 ? 3.059 3.747 -17.347 1.00 98.69 463 THR A C 1
ATOM 3326 O O . THR A 1 463 ? 2.684 4.184 -16.261 1.00 98.69 463 THR A O 1
ATOM 3329 N N . TYR A 1 464 ? 4.313 3.354 -17.558 1.00 98.50 464 TYR A N 1
ATOM 3330 C CA . TYR A 1 464 ? 5.370 3.302 -16.554 1.00 98.50 464 TYR A CA 1
ATOM 3331 C C . TYR A 1 464 ? 6.409 4.394 -16.811 1.00 98.50 464 TYR A C 1
ATOM 3333 O O . TYR A 1 464 ? 7.140 4.377 -17.800 1.00 98.50 464 TYR A O 1
ATOM 3341 N N . THR A 1 465 ? 6.512 5.363 -15.908 1.00 97.62 465 THR A N 1
ATOM 3342 C CA . THR A 1 465 ? 7.471 6.470 -15.992 1.00 97.62 465 THR A CA 1
ATOM 3343 C C . THR A 1 465 ? 8.447 6.434 -14.825 1.00 97.62 465 THR A C 1
ATOM 3345 O O . THR A 1 465 ? 8.031 6.439 -13.669 1.00 97.62 465 THR A O 1
ATOM 3348 N N . ALA A 1 466 ? 9.740 6.490 -15.134 1.00 94.62 466 ALA A N 1
ATOM 3349 C CA . ALA A 1 466 ? 10.841 6.635 -14.193 1.00 94.62 466 ALA A CA 1
ATOM 3350 C C . ALA A 1 466 ? 11.639 7.925 -14.473 1.00 94.62 466 ALA A C 1
ATOM 3352 O O . ALA A 1 466 ? 11.928 8.268 -15.625 1.00 94.62 466 ALA A O 1
ATOM 3353 N N . GLY A 1 467 ? 11.995 8.649 -13.408 1.00 92.69 467 GLY A N 1
ATOM 3354 C CA . GLY A 1 467 ? 12.722 9.920 -13.461 1.00 92.69 467 GLY A CA 1
ATOM 3355 C C . GLY A 1 467 ? 14.188 9.808 -13.899 1.00 92.69 467 GLY A C 1
ATOM 3356 O O . GLY A 1 467 ? 14.635 8.772 -14.382 1.00 92.69 467 GLY A O 1
ATOM 3357 N N . THR A 1 468 ? 14.947 10.901 -13.728 1.00 91.38 468 THR A N 1
ATOM 3358 C CA . THR A 1 468 ? 16.344 11.080 -14.195 1.00 91.38 468 THR A CA 1
ATOM 3359 C C . THR A 1 468 ? 17.264 9.914 -13.856 1.00 91.38 468 THR A C 1
ATOM 3361 O O . THR A 1 468 ? 18.210 9.621 -14.577 1.00 91.38 468 THR A O 1
ATOM 3364 N N . SER A 1 469 ? 17.056 9.301 -12.703 1.00 88.56 469 SER A N 1
ATOM 3365 C CA . SER A 1 469 ? 17.804 8.164 -12.196 1.00 88.56 469 SER A CA 1
ATOM 3366 C C . SER A 1 469 ? 16.843 7.152 -11.587 1.00 88.56 469 SER A C 1
ATOM 3368 O O . SER A 1 469 ? 17.229 6.498 -10.638 1.00 88.56 469 SER A O 1
ATOM 3370 N N . GLY A 1 470 ? 15.600 7.064 -12.064 1.00 90.00 470 GLY A N 1
ATOM 3371 C CA . GLY A 1 470 ? 14.625 6.100 -11.562 1.00 90.00 470 GLY A CA 1
ATOM 3372 C C . GLY A 1 470 ? 14.701 4.764 -12.300 1.00 90.00 470 GLY A C 1
ATOM 3373 O O . GLY A 1 470 ? 15.419 4.618 -13.300 1.00 90.00 470 GLY A O 1
ATOM 3374 N N . THR A 1 471 ? 13.911 3.793 -11.845 1.00 91.56 471 THR A N 1
ATOM 3375 C CA . THR A 1 471 ? 13.836 2.468 -12.473 1.00 91.56 471 THR A CA 1
ATOM 3376 C C . THR A 1 471 ? 12.399 1.982 -12.680 1.00 91.56 471 THR A C 1
ATOM 3378 O O . THR A 1 471 ? 11.552 2.105 -11.798 1.00 91.56 471 THR A O 1
ATOM 3381 N N . ASN A 1 472 ? 12.145 1.351 -13.828 1.00 93.62 472 ASN A N 1
ATOM 3382 C CA . ASN A 1 472 ? 10.972 0.508 -14.074 1.00 93.62 472 ASN A CA 1
ATOM 3383 C C . ASN A 1 472 ? 11.418 -0.958 -14.032 1.00 93.62 472 ASN A C 1
ATOM 3385 O O . ASN A 1 472 ? 12.290 -1.343 -14.803 1.00 93.62 472 ASN A O 1
ATOM 3389 N N . GLY A 1 473 ? 10.904 -1.773 -13.110 1.00 81.94 473 GLY A N 1
ATOM 3390 C CA . GLY A 1 473 ? 11.339 -3.166 -12.907 1.00 81.94 473 GLY A CA 1
ATOM 3391 C C . GLY A 1 473 ? 12.796 -3.322 -12.472 1.00 81.94 473 GLY A C 1
ATOM 3392 O O . GLY A 1 473 ? 13.376 -4.395 -12.594 1.00 81.94 473 GLY A O 1
ATOM 3393 N N . GLY A 1 474 ? 13.418 -2.249 -11.991 1.00 80.00 474 GLY A N 1
ATOM 3394 C CA . GLY A 1 474 ? 14.834 -2.181 -11.639 1.00 80.00 474 GLY A CA 1
ATOM 3395 C C . GLY A 1 474 ? 15.058 -1.735 -10.203 1.00 80.00 474 GLY A C 1
ATOM 3396 O O . GLY A 1 474 ? 14.105 -1.406 -9.517 1.00 80.00 474 GLY A O 1
ATOM 3397 N N . ALA A 1 475 ? 16.291 -1.659 -9.723 1.00 80.44 475 ALA A N 1
ATOM 3398 C CA . ALA A 1 475 ? 16.573 -1.291 -8.331 1.00 80.44 475 ALA A CA 1
ATOM 3399 C C . ALA A 1 475 ? 17.831 -0.420 -8.211 1.00 80.44 475 ALA A C 1
ATOM 3401 O O . ALA A 1 475 ? 18.627 -0.375 -9.145 1.00 80.44 475 ALA A O 1
ATOM 3402 N N . HIS A 1 476 ? 18.026 0.233 -7.063 1.00 78.75 476 HIS A N 1
ATOM 3403 C CA . HIS A 1 476 ? 19.255 0.950 -6.702 1.00 78.75 476 HIS A CA 1
ATOM 3404 C C . HIS A 1 476 ? 20.040 0.202 -5.623 1.00 78.75 476 HIS A C 1
ATOM 3406 O O . HIS A 1 476 ? 19.462 -0.384 -4.701 1.00 78.75 476 HIS A O 1
ATOM 3412 N N . GLU A 1 477 ? 21.370 0.231 -5.720 1.00 73.25 477 GLU A N 1
ATOM 3413 C CA . GLU A 1 477 ? 22.251 -0.153 -4.614 1.00 73.25 477 GLU A CA 1
ATOM 3414 C C . GLU A 1 477 ? 22.135 0.876 -3.487 1.00 73.25 477 GLU A C 1
ATOM 3416 O O . GLU A 1 477 ? 22.015 2.079 -3.725 1.00 73.25 477 GLU A O 1
ATOM 3421 N N . GLY A 1 478 ? 22.289 0.430 -2.243 1.00 57.72 478 GLY A N 1
ATOM 3422 C CA . GLY A 1 478 ? 22.760 1.351 -1.221 1.00 57.72 478 GLY A CA 1
ATOM 3423 C C . GLY A 1 478 ? 23.699 0.721 -0.221 1.00 57.72 478 GLY A C 1
ATOM 3424 O O . GLY A 1 478 ? 24.066 -0.447 -0.293 1.00 57.72 478 GLY A O 1
ATOM 3425 N N . ALA A 1 479 ? 24.109 1.542 0.746 1.00 49.41 479 ALA A N 1
ATOM 3426 C CA . ALA A 1 479 ? 25.324 1.354 1.541 1.00 49.41 479 ALA A CA 1
ATOM 3427 C C . ALA A 1 479 ? 25.463 0.006 2.285 1.00 49.41 479 ALA A C 1
ATOM 3429 O O . ALA A 1 479 ? 26.539 -0.273 2.810 1.00 49.41 479 ALA A O 1
ATOM 3430 N N . ASN A 1 480 ? 24.397 -0.799 2.390 1.00 54.53 480 ASN A N 1
ATOM 3431 C CA . ASN A 1 480 ? 24.394 -2.079 3.101 1.00 54.53 480 ASN A CA 1
ATOM 3432 C C . ASN A 1 480 ? 23.654 -3.231 2.381 1.00 54.53 480 ASN A C 1
ATOM 3434 O O . ASN A 1 480 ? 23.696 -4.347 2.908 1.00 54.53 480 ASN A O 1
ATOM 3438 N N . PHE A 1 481 ? 22.967 -2.991 1.255 1.00 61.97 481 PHE A N 1
ATOM 3439 C CA . PHE A 1 481 ? 22.078 -3.969 0.610 1.00 61.97 481 PHE A CA 1
ATOM 3440 C C . PHE A 1 481 ? 22.037 -3.792 -0.904 1.00 61.97 481 PHE A C 1
ATOM 3442 O O . PHE A 1 481 ? 21.913 -2.666 -1.389 1.00 61.97 481 PHE A O 1
ATOM 3449 N N . ASP A 1 482 ? 22.039 -4.916 -1.617 1.00 69.62 482 ASP A N 1
ATOM 3450 C CA . ASP A 1 482 ? 21.760 -4.927 -3.049 1.00 69.62 482 ASP A CA 1
ATOM 3451 C C . ASP A 1 482 ? 20.247 -4.854 -3.239 1.00 69.62 482 ASP A C 1
ATOM 3453 O O . ASP A 1 482 ? 19.503 -5.651 -2.654 1.00 69.62 482 ASP A O 1
ATOM 3457 N N . GLY A 1 483 ? 19.800 -3.879 -4.026 1.00 79.31 483 GLY A N 1
ATOM 3458 C CA . GLY A 1 483 ? 18.405 -3.776 -4.415 1.00 79.31 483 GLY A CA 1
ATOM 3459 C C . GLY A 1 483 ? 18.028 -4.845 -5.446 1.00 79.31 483 GLY A C 1
ATOM 3460 O O . GLY A 1 483 ? 18.819 -5.180 -6.331 1.00 79.31 483 GLY A O 1
ATOM 3461 N N . GLU A 1 484 ? 16.807 -5.363 -5.347 1.00 86.06 484 GLU A N 1
ATOM 3462 C CA . GLU A 1 484 ? 16.219 -6.304 -6.306 1.00 86.06 484 GLU A CA 1
ATOM 3463 C C . GLU A 1 484 ? 14.855 -5.767 -6.751 1.00 86.06 484 GLU A C 1
ATOM 3465 O O . GLU A 1 484 ? 13.998 -5.484 -5.912 1.00 86.06 484 GLU A O 1
ATOM 3470 N N . GLY A 1 485 ? 14.662 -5.612 -8.061 1.00 88.62 485 GLY A N 1
ATOM 3471 C CA . GLY A 1 485 ? 13.397 -5.187 -8.654 1.00 88.62 485 GLY A CA 1
ATOM 3472 C C . GLY A 1 485 ? 12.847 -6.208 -9.639 1.00 88.62 485 GLY A C 1
ATOM 3473 O O . GLY A 1 485 ? 13.601 -6.890 -10.337 1.00 88.62 485 GLY A O 1
ATOM 3474 N N . THR A 1 486 ? 11.528 -6.340 -9.678 1.00 89.69 486 THR A N 1
ATOM 3475 C CA . THR A 1 486 ? 10.798 -7.109 -10.681 1.00 89.69 486 THR A CA 1
ATOM 3476 C C . THR A 1 486 ? 9.499 -6.394 -11.028 1.00 89.69 486 THR A C 1
ATOM 3478 O O . THR A 1 486 ? 8.699 -6.106 -10.143 1.00 89.69 486 THR A O 1
ATOM 3481 N N . LEU A 1 487 ? 9.292 -6.145 -12.316 1.00 95.12 487 LEU A N 1
ATOM 3482 C CA . LEU A 1 487 ? 8.031 -5.687 -12.893 1.00 95.12 487 LEU A CA 1
ATOM 3483 C C . LEU A 1 487 ? 7.574 -6.743 -13.896 1.00 95.12 487 LEU A C 1
ATOM 3485 O O . LEU A 1 487 ? 8.370 -7.187 -14.730 1.00 95.12 487 LEU A O 1
ATOM 3489 N N . ILE A 1 488 ? 6.328 -7.184 -13.765 1.00 94.69 488 ILE A N 1
ATOM 3490 C CA . ILE A 1 488 ? 5.670 -8.074 -14.714 1.00 94.69 488 ILE A CA 1
ATOM 3491 C C . ILE A 1 488 ? 4.403 -7.385 -15.198 1.00 94.69 488 ILE A C 1
ATOM 3493 O O . ILE A 1 488 ? 3.536 -7.102 -14.379 1.00 94.69 488 ILE A O 1
ATOM 3497 N N . ASP A 1 489 ? 4.311 -7.198 -16.505 1.00 96.00 489 ASP A N 1
ATOM 3498 C CA . ASP A 1 489 ? 3.075 -6.863 -17.197 1.00 96.00 489 ASP A CA 1
ATOM 3499 C C . ASP A 1 489 ? 2.588 -8.103 -17.965 1.00 96.00 489 ASP A C 1
ATOM 3501 O O . ASP A 1 489 ? 3.387 -8.886 -18.508 1.00 96.00 489 ASP A O 1
ATOM 3505 N N . GLU A 1 490 ? 1.290 -8.382 -17.901 1.00 93.69 490 GLU A N 1
ATOM 3506 C CA . GLU A 1 490 ? 0.696 -9.576 -18.499 1.00 93.69 490 GLU A CA 1
ATOM 3507 C C . GLU A 1 490 ? 0.077 -9.323 -19.880 1.00 93.69 490 GLU A C 1
ATOM 3509 O O . GLU A 1 490 ? 0.029 -10.280 -20.673 1.00 93.69 490 GLU A O 1
ATOM 3514 N N . ALA A 1 491 ? -0.408 -8.112 -20.175 1.00 92.69 491 ALA A N 1
ATOM 3515 C CA . ALA A 1 491 ? -1.050 -7.793 -21.449 1.00 92.69 491 ALA A CA 1
ATOM 3516 C C . ALA A 1 491 ? -1.314 -6.294 -21.616 1.00 92.69 491 ALA A C 1
ATOM 3518 O O . ALA A 1 491 ? -1.978 -5.724 -20.768 1.00 92.69 491 ALA A O 1
ATOM 3519 N N . GLY A 1 492 ? -1.075 -5.745 -22.801 1.00 97.19 492 GLY A N 1
ATOM 3520 C CA . GLY A 1 492 ? -1.545 -4.399 -23.102 1.00 97.19 492 GLY A CA 1
ATOM 3521 C C . GLY A 1 492 ? -0.993 -3.822 -24.384 1.00 97.19 492 GLY A C 1
ATOM 3522 O O . GLY A 1 492 ? -0.737 -4.558 -25.326 1.00 97.19 492 GLY A O 1
ATOM 3523 N N . ASN A 1 493 ? -0.942 -2.502 -24.509 1.00 98.38 493 ASN A N 1
ATOM 3524 C CA . ASN A 1 493 ? -0.000 -1.830 -25.405 1.00 98.38 493 ASN A CA 1
ATOM 3525 C C . ASN A 1 493 ? 0.652 -0.736 -24.573 1.00 98.38 493 ASN A C 1
ATOM 3527 O O . ASN A 1 493 ? 0.145 0.391 -24.485 1.00 98.38 493 ASN A O 1
ATOM 3531 N N . ASP A 1 494 ? 1.766 -1.090 -23.962 1.00 98.50 494 ASP A N 1
ATOM 3532 C CA . ASP A 1 494 ? 2.250 -0.427 -22.768 1.00 98.50 494 ASP A CA 1
ATOM 3533 C C . ASP A 1 494 ? 3.423 0.495 -23.093 1.00 98.50 494 ASP A C 1
ATOM 3535 O O . ASP A 1 494 ? 4.122 0.382 -24.109 1.00 98.50 494 ASP A O 1
ATOM 3539 N N . SER A 1 495 ? 3.624 1.498 -22.244 1.00 98.50 495 SER A N 1
ATOM 3540 C CA . SER A 1 495 ? 4.659 2.510 -22.431 1.00 98.50 495 SER A CA 1
ATOM 3541 C C . SER A 1 495 ? 5.584 2.575 -21.226 1.00 98.50 495 SER A C 1
ATOM 3543 O O . SER A 1 495 ? 5.214 3.090 -20.174 1.00 98.50 495 SER A O 1
ATOM 3545 N N . TYR A 1 496 ? 6.844 2.206 -21.426 1.00 98.44 496 TYR A N 1
ATOM 3546 C CA . TYR A 1 496 ? 7.911 2.249 -20.432 1.00 98.44 496 TYR A CA 1
ATOM 3547 C C . TYR A 1 496 ? 8.903 3.364 -20.752 1.00 98.44 496 TYR A C 1
ATOM 3549 O O . TYR A 1 496 ? 9.699 3.268 -21.684 1.00 98.44 496 TYR A O 1
ATOM 3557 N N . ALA A 1 497 ? 8.909 4.429 -19.958 1.00 97.12 497 ALA A N 1
ATOM 3558 C CA . ALA A 1 497 ? 9.797 5.570 -20.139 1.00 97.12 497 ALA A CA 1
ATOM 3559 C C . ALA A 1 497 ? 10.720 5.750 -18.931 1.00 97.12 497 ALA A C 1
ATOM 3561 O O . ALA A 1 497 ? 10.253 5.917 -17.807 1.00 97.12 497 ALA A O 1
ATOM 3562 N N . ALA A 1 498 ? 12.030 5.794 -19.167 1.00 94.25 498 ALA A N 1
ATOM 3563 C CA . ALA A 1 498 ? 13.036 6.126 -18.165 1.00 94.25 498 ALA A CA 1
ATOM 3564 C C . ALA A 1 498 ? 13.862 7.336 -18.620 1.00 94.25 498 ALA A C 1
ATOM 3566 O O . ALA A 1 498 ? 14.449 7.333 -19.704 1.00 94.25 498 ALA A O 1
ATOM 3567 N N . ALA A 1 499 ? 13.905 8.393 -17.808 1.00 93.62 499 ALA A N 1
ATOM 3568 C CA . ALA A 1 499 ? 14.545 9.653 -18.181 1.00 93.62 499 ALA A CA 1
ATOM 3569 C C . ALA A 1 499 ? 16.054 9.676 -17.880 1.00 93.62 499 ALA A C 1
ATOM 3571 O O . ALA A 1 499 ? 16.516 9.077 -16.921 1.00 93.62 499 ALA A O 1
ATOM 3572 N N . ASP A 1 500 ? 16.817 10.441 -18.668 1.00 92.12 500 ASP A N 1
ATOM 3573 C CA . ASP A 1 500 ? 18.271 10.653 -18.527 1.00 92.12 500 ASP A CA 1
ATOM 3574 C C . ASP A 1 500 ? 19.081 9.362 -18.307 1.00 92.12 500 ASP A C 1
ATOM 3576 O O . ASP A 1 500 ? 19.292 8.662 -19.288 1.00 92.12 500 ASP A O 1
ATOM 3580 N N . VAL A 1 501 ? 19.516 9.035 -17.081 1.00 89.62 501 VAL A N 1
ATOM 3581 C CA . VAL A 1 501 ? 20.283 7.814 -16.735 1.00 89.62 501 VAL A CA 1
ATOM 3582 C C . VAL A 1 501 ? 19.408 6.688 -16.152 1.00 89.62 501 VAL A C 1
ATOM 3584 O O . VAL A 1 501 ? 19.937 5.680 -15.683 1.00 89.62 501 VAL A O 1
ATOM 3587 N N . GLY A 1 502 ? 18.084 6.854 -16.136 1.00 90.31 502 GLY A N 1
ATOM 3588 C CA . GLY A 1 502 ? 17.130 5.863 -15.642 1.00 90.31 502 GLY A CA 1
ATOM 3589 C C . GLY A 1 502 ? 17.106 4.571 -16.465 1.00 90.31 502 GLY A C 1
ATOM 3590 O O . GLY A 1 502 ? 17.667 4.480 -17.562 1.00 90.31 502 GLY A O 1
ATOM 3591 N N . THR A 1 503 ? 16.443 3.539 -15.940 1.00 92.06 503 THR A N 1
ATOM 3592 C CA . THR A 1 503 ? 16.450 2.209 -16.573 1.00 92.06 503 THR A CA 1
ATOM 3593 C C . THR A 1 503 ? 15.074 1.550 -16.652 1.00 92.06 503 THR A C 1
ATOM 3595 O O . THR A 1 503 ? 14.271 1.648 -15.728 1.00 92.06 503 THR A O 1
ATOM 3598 N N . ASN A 1 504 ? 14.839 0.822 -17.744 1.00 94.19 504 ASN A N 1
ATOM 3599 C CA . ASN A 1 504 ? 13.734 -0.118 -17.915 1.00 94.19 504 ASN A CA 1
ATOM 3600 C C . ASN A 1 504 ? 14.292 -1.546 -17.798 1.00 94.19 504 ASN A C 1
ATOM 3602 O O . ASN A 1 504 ? 15.149 -1.946 -18.583 1.00 94.19 504 ASN A O 1
ATOM 3606 N N . GLY A 1 505 ? 13.856 -2.302 -16.793 1.00 86.94 505 GLY A N 1
ATOM 3607 C CA . GLY A 1 505 ? 14.363 -3.630 -16.432 1.00 86.94 505 GLY A CA 1
ATOM 3608 C C . GLY A 1 505 ? 15.772 -3.646 -15.839 1.00 86.94 505 GLY A C 1
ATOM 3609 O O . GLY A 1 505 ? 16.382 -4.711 -15.757 1.00 86.94 505 GLY A O 1
ATOM 3610 N N . GLY A 1 506 ? 16.320 -2.490 -15.451 1.00 82.25 506 GLY A N 1
ATOM 3611 C CA . GLY A 1 506 ? 17.732 -2.337 -15.108 1.00 82.25 506 GLY A CA 1
ATOM 3612 C C . GLY A 1 506 ? 18.060 -2.149 -13.634 1.00 82.25 506 GLY A C 1
ATOM 3613 O O . GLY A 1 506 ? 17.444 -1.364 -12.927 1.00 82.25 506 GLY A O 1
ATOM 3614 N N . GLY A 1 507 ? 19.096 -2.827 -13.153 1.00 82.19 507 GLY A N 1
ATOM 3615 C CA . GLY A 1 507 ? 19.734 -2.472 -11.891 1.00 82.19 507 GLY A CA 1
ATOM 3616 C C . GLY A 1 507 ? 20.659 -1.260 -12.038 1.00 82.19 507 GLY A C 1
ATOM 3617 O O . GLY A 1 507 ? 21.434 -1.163 -12.992 1.00 82.19 507 GLY A O 1
ATOM 3618 N N . ALA A 1 508 ? 20.625 -0.351 -11.073 1.00 79.81 508 ALA A N 1
ATOM 3619 C CA . ALA A 1 508 ? 21.548 0.767 -10.945 1.00 79.81 508 ALA A CA 1
ATOM 3620 C C . ALA A 1 508 ? 22.492 0.562 -9.749 1.00 79.81 508 ALA A C 1
ATOM 3622 O O . ALA A 1 508 ? 22.136 -0.042 -8.737 1.00 79.81 508 ALA A O 1
ATOM 3623 N N . ASP A 1 509 ? 23.717 1.060 -9.883 1.00 80.31 509 ASP A N 1
ATOM 3624 C CA . ASP A 1 509 ? 24.765 1.091 -8.862 1.00 80.31 509 ASP A CA 1
ATOM 3625 C C . ASP A 1 509 ? 25.167 -0.285 -8.284 1.00 80.31 509 ASP A C 1
ATOM 3627 O O . ASP A 1 509 ? 25.793 -0.356 -7.242 1.00 80.31 509 ASP A O 1
ATOM 3631 N N . GLY A 1 510 ? 24.876 -1.401 -8.959 1.00 77.12 510 GLY A N 1
ATOM 3632 C CA . GLY A 1 510 ? 25.194 -2.756 -8.465 1.00 77.12 510 GLY A CA 1
ATOM 3633 C C . GLY A 1 510 ? 23.970 -3.590 -8.088 1.00 77.12 510 GLY A C 1
ATOM 3634 O O . GLY A 1 510 ? 24.101 -4.782 -7.819 1.00 77.12 510 GLY A O 1
ATOM 3635 N N . ALA A 1 511 ? 22.778 -2.992 -8.117 1.00 85.44 511 ALA A N 1
ATOM 3636 C CA . ALA A 1 511 ? 21.511 -3.688 -7.929 1.00 85.44 511 ALA A CA 1
ATOM 3637 C C . ALA A 1 511 ? 21.107 -4.541 -9.146 1.00 85.44 511 ALA A C 1
ATOM 3639 O O . ALA A 1 511 ? 21.776 -4.543 -10.182 1.00 85.44 511 ALA A O 1
ATOM 3640 N N . SER A 1 512 ? 19.997 -5.271 -9.013 1.00 87.00 512 SER A N 1
ATOM 3641 C CA . SER A 1 512 ? 19.438 -6.136 -10.059 1.00 87.00 512 SER A CA 1
ATOM 3642 C C . SER A 1 512 ? 18.023 -5.723 -10.463 1.00 87.00 512 SER A C 1
ATOM 3644 O O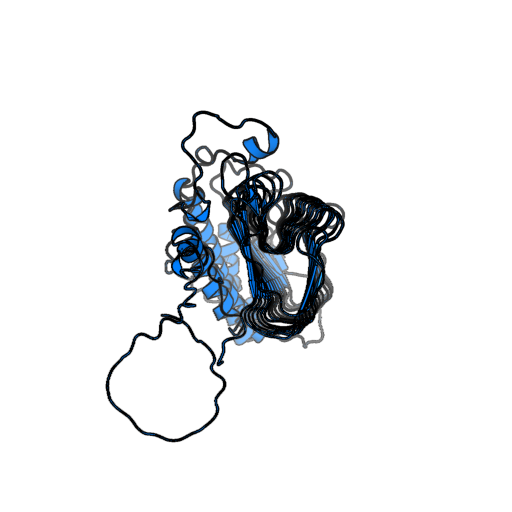 . SER A 1 512 ? 17.187 -5.441 -9.604 1.00 87.00 512 SER A O 1
ATOM 3646 N N . GLY A 1 513 ? 17.748 -5.750 -11.766 1.00 89.44 513 GLY A N 1
ATOM 3647 C CA . GLY A 1 513 ? 16.429 -5.510 -12.349 1.00 89.44 513 GLY A CA 1
ATOM 3648 C C . GLY A 1 513 ? 15.933 -6.656 -13.231 1.00 89.44 513 GLY A C 1
ATOM 3649 O O . GLY A 1 513 ? 16.713 -7.423 -13.810 1.00 89.44 513 GLY A O 1
ATOM 3650 N N . LEU A 1 514 ? 14.613 -6.774 -13.309 1.00 91.00 514 LEU A N 1
ATOM 3651 C CA . LEU A 1 514 ? 13.885 -7.630 -14.230 1.00 91.00 514 LEU A CA 1
ATOM 3652 C C . LEU A 1 514 ? 12.579 -6.939 -14.635 1.00 91.00 514 LEU A C 1
ATOM 3654 O O . LEU A 1 514 ? 11.714 -6.703 -13.798 1.00 91.00 514 LEU A O 1
ATOM 3658 N N . LEU A 1 515 ? 12.421 -6.687 -15.927 1.00 95.62 515 LEU A N 1
ATOM 3659 C CA . LEU A 1 515 ? 11.145 -6.327 -16.535 1.00 95.62 515 LEU A CA 1
ATOM 3660 C C . LEU A 1 515 ? 10.714 -7.477 -17.442 1.00 95.62 515 LEU A C 1
ATOM 3662 O O . LEU A 1 515 ? 11.514 -7.966 -18.246 1.00 95.62 515 LEU A O 1
ATOM 3666 N N . VAL A 1 516 ? 9.481 -7.939 -17.265 1.00 95.00 516 VAL A N 1
ATOM 3667 C CA . VAL A 1 516 ? 8.851 -8.930 -18.134 1.00 95.00 516 VAL A CA 1
ATOM 3668 C C . VAL A 1 516 ? 7.567 -8.339 -18.677 1.00 95.00 516 VAL A C 1
ATOM 3670 O O . VAL A 1 516 ? 6.645 -8.129 -17.901 1.00 95.00 516 VAL A O 1
ATOM 3673 N N . ASP A 1 517 ? 7.512 -8.168 -19.986 1.00 95.75 517 ASP A N 1
ATOM 3674 C CA . ASP A 1 517 ? 6.270 -7.950 -20.712 1.00 95.75 517 ASP A CA 1
ATOM 3675 C C . ASP A 1 517 ? 5.892 -9.254 -21.422 1.00 95.75 517 ASP A C 1
ATOM 3677 O O . ASP A 1 517 ? 6.747 -10.085 -21.780 1.00 95.75 517 ASP A O 1
ATOM 3681 N N . ARG A 1 518 ? 4.598 -9.538 -21.504 1.00 92.19 518 ARG A N 1
ATOM 3682 C CA . ARG A 1 518 ? 4.101 -10.810 -22.021 1.00 92.19 518 ARG A CA 1
ATOM 3683 C C . ARG A 1 518 ? 3.313 -10.689 -23.303 1.00 92.19 518 ARG A C 1
ATOM 3685 O O . ARG A 1 518 ? 3.207 -11.727 -23.975 1.00 92.19 518 ARG A O 1
ATOM 3692 N N . ALA A 1 519 ? 2.736 -9.536 -23.602 1.00 92.12 519 ALA A N 1
ATOM 3693 C CA . ALA A 1 519 ? 1.923 -9.356 -24.785 1.00 92.12 519 ALA A CA 1
ATOM 3694 C C . ALA A 1 519 ? 1.595 -7.885 -24.997 1.00 92.12 519 ALA A C 1
ATOM 3696 O O . ALA A 1 519 ? 0.899 -7.317 -24.169 1.00 92.12 519 ALA A O 1
ATOM 3697 N N . GLY A 1 520 ? 1.854 -7.376 -26.193 1.00 96.81 520 GLY A N 1
ATOM 3698 C CA . GLY A 1 520 ? 1.337 -6.068 -26.541 1.00 96.81 520 GLY A CA 1
ATOM 3699 C C . GLY A 1 520 ? 1.827 -5.537 -27.863 1.00 96.81 520 GLY A C 1
ATOM 3700 O O . GLY A 1 520 ? 2.032 -6.308 -28.790 1.00 96.81 520 GLY A O 1
ATOM 3701 N N . ASN A 1 521 ? 1.859 -4.221 -28.016 1.00 98.31 521 ASN A N 1
ATOM 3702 C CA . ASN A 1 521 ? 2.684 -3.549 -29.020 1.00 98.31 521 ASN A CA 1
ATOM 3703 C C . ASN A 1 521 ? 3.278 -2.356 -28.285 1.00 98.31 521 ASN A C 1
ATOM 3705 O O . ASN A 1 521 ? 2.692 -1.264 -28.249 1.00 98.31 521 ASN A O 1
ATOM 3709 N N . ASP A 1 522 ? 4.413 -2.599 -27.660 1.00 98.38 522 ASP A N 1
ATOM 3710 C CA . ASP A 1 522 ? 4.855 -1.846 -26.506 1.00 98.38 522 ASP A CA 1
ATOM 3711 C C . ASP A 1 522 ? 5.961 -0.876 -26.896 1.00 98.38 522 ASP A C 1
ATOM 3713 O O . ASP A 1 522 ? 6.634 -0.983 -27.930 1.00 98.38 522 ASP A O 1
ATOM 3717 N N . THR A 1 523 ? 6.129 0.159 -26.083 1.00 98.50 523 THR A N 1
ATOM 3718 C CA . THR A 1 523 ? 7.154 1.177 -26.296 1.00 98.50 523 THR A CA 1
ATOM 3719 C C . THR A 1 523 ? 8.082 1.257 -25.100 1.00 98.50 523 THR A C 1
ATOM 3721 O O . THR A 1 523 ? 7.669 1.582 -23.993 1.00 98.50 523 THR A O 1
ATOM 3724 N N . TYR A 1 524 ? 9.376 1.080 -25.350 1.00 98.25 524 TYR A N 1
ATOM 3725 C CA . TYR A 1 524 ? 10.439 1.175 -24.359 1.00 98.25 524 TYR A CA 1
ATOM 3726 C C . TYR A 1 524 ? 11.368 2.334 -24.698 1.00 98.25 524 TYR A C 1
ATOM 3728 O O . TYR A 1 524 ? 12.108 2.298 -25.681 1.00 98.25 524 TYR A O 1
ATOM 3736 N N . GLN A 1 525 ? 11.370 3.369 -23.869 1.00 96.69 525 GLN A N 1
ATOM 3737 C CA . GLN A 1 525 ? 12.179 4.567 -24.046 1.00 96.69 525 GLN A CA 1
ATOM 3738 C C . GLN A 1 525 ? 13.194 4.716 -22.910 1.00 96.69 525 GLN A C 1
ATOM 3740 O O . GLN A 1 525 ? 12.832 4.991 -21.767 1.00 96.69 525 GLN A O 1
ATOM 3745 N N . GLY A 1 526 ? 14.478 4.592 -23.245 1.00 92.75 526 GLY A N 1
ATOM 3746 C CA . GLY A 1 526 ? 15.604 4.968 -22.396 1.00 92.75 526 GLY A CA 1
ATOM 3747 C C . GLY A 1 526 ? 16.130 6.352 -22.783 1.00 92.75 526 GLY A C 1
ATOM 3748 O O . GLY A 1 526 ? 16.364 6.628 -23.961 1.00 92.75 526 GLY A O 1
ATOM 3749 N N . GLY A 1 527 ? 16.315 7.224 -21.792 1.00 89.56 527 GLY A N 1
ATOM 3750 C CA . GLY A 1 527 ? 16.806 8.591 -21.964 1.00 89.56 527 GLY A CA 1
ATOM 3751 C C . GLY A 1 527 ? 18.274 8.696 -22.398 1.00 89.56 527 GLY A C 1
ATOM 3752 O O . GLY A 1 527 ? 18.879 7.741 -22.875 1.00 89.56 527 GLY A O 1
ATOM 3753 N N . PHE A 1 528 ? 18.863 9.887 -22.232 1.00 89.25 528 PHE A N 1
ATOM 3754 C CA . PHE A 1 528 ? 20.180 10.251 -22.780 1.00 89.25 528 PHE A CA 1
ATOM 3755 C C . PHE A 1 528 ? 21.333 9.299 -22.419 1.00 89.25 528 PHE A C 1
ATOM 3757 O O . PHE A 1 528 ? 22.260 9.143 -23.206 1.00 89.25 528 PHE A O 1
ATOM 3764 N N . GLU A 1 529 ? 21.323 8.688 -21.245 1.00 87.06 529 GLU A N 1
ATOM 3765 C CA . GLU A 1 529 ? 22.256 7.633 -20.822 1.00 87.06 529 GLU A CA 1
ATOM 3766 C C . GLU A 1 529 ? 21.479 6.436 -20.237 1.00 87.06 529 GLU A C 1
ATOM 3768 O O . GLU A 1 529 ? 22.032 5.611 -19.512 1.00 87.06 529 GLU A O 1
ATOM 3773 N N . GLY A 1 530 ? 20.186 6.353 -20.556 1.00 85.50 530 GLY A N 1
ATOM 3774 C CA . GLY A 1 530 ? 19.250 5.393 -20.004 1.00 85.50 530 GLY A CA 1
ATOM 3775 C C . GLY A 1 530 ? 19.312 4.069 -20.743 1.00 85.50 530 GLY A C 1
ATOM 3776 O O . GLY A 1 530 ? 19.864 3.964 -21.844 1.00 85.50 530 GLY A O 1
ATOM 3777 N N . THR A 1 531 ? 18.763 3.025 -20.132 1.00 88.56 531 THR A N 1
ATOM 3778 C CA . THR A 1 531 ? 18.914 1.670 -20.674 1.00 88.56 531 THR A CA 1
ATOM 3779 C C . THR A 1 531 ? 17.604 0.896 -20.700 1.00 88.56 531 THR A C 1
ATOM 3781 O O . THR A 1 531 ? 16.845 0.941 -19.736 1.00 88.56 531 THR A O 1
ATOM 3784 N N . ASN A 1 532 ? 17.377 0.147 -21.780 1.00 91.31 532 ASN A N 1
ATOM 3785 C CA . ASN A 1 532 ? 16.290 -0.823 -21.921 1.00 91.31 532 ASN A CA 1
ATOM 3786 C C . ASN A 1 532 ? 16.872 -2.233 -21.794 1.00 91.31 532 ASN A C 1
ATOM 3788 O O . ASN A 1 532 ? 17.700 -2.635 -22.611 1.00 91.31 532 ASN A O 1
ATOM 3792 N N . GLY A 1 533 ? 16.520 -2.964 -20.739 1.00 81.62 533 GLY A N 1
ATOM 3793 C CA . GLY A 1 533 ? 17.153 -4.233 -20.366 1.00 81.62 533 GLY A CA 1
ATOM 3794 C C . GLY A 1 533 ? 18.626 -4.106 -19.985 1.00 81.62 533 GLY A C 1
ATOM 3795 O O . GLY A 1 533 ? 19.316 -5.108 -19.861 1.00 81.62 533 GLY A O 1
ATOM 3796 N N . GLY A 1 534 ? 19.146 -2.887 -19.842 1.00 74.38 534 GLY A N 1
ATOM 3797 C CA . GLY A 1 534 ? 20.515 -2.614 -19.427 1.00 74.38 534 GLY A CA 1
ATOM 3798 C C . GLY A 1 534 ? 20.630 -2.315 -17.944 1.00 74.38 534 GLY A C 1
ATOM 3799 O O . GLY A 1 534 ? 19.635 -2.247 -17.244 1.00 74.38 534 GLY A O 1
ATOM 3800 N N . ALA A 1 535 ? 21.849 -2.126 -17.456 1.00 79.00 535 ALA A N 1
ATOM 3801 C CA . ALA A 1 535 ? 22.096 -1.725 -16.078 1.00 79.00 535 ALA A CA 1
ATOM 3802 C C . ALA A 1 535 ? 23.174 -0.654 -16.008 1.00 79.00 535 ALA A C 1
ATOM 3804 O O . ALA A 1 535 ? 24.160 -0.732 -16.739 1.00 79.00 535 ALA A O 1
ATOM 3805 N N . ALA A 1 536 ? 23.029 0.307 -15.100 1.00 80.75 536 ALA A N 1
ATOM 3806 C CA . ALA A 1 536 ? 24.046 1.313 -14.811 1.00 80.75 536 ALA A CA 1
ATOM 3807 C C . ALA A 1 536 ? 24.891 0.838 -13.623 1.00 80.75 536 ALA A C 1
ATOM 3809 O O . ALA A 1 536 ? 24.578 1.130 -12.479 1.00 80.75 536 ALA A O 1
ATOM 3810 N N . GLY A 1 537 ? 25.928 0.041 -13.878 1.00 80.62 537 GLY A N 1
ATOM 3811 C CA . GLY A 1 537 ? 26.759 -0.573 -12.833 1.00 80.62 537 GLY A CA 1
ATOM 3812 C C . GLY A 1 537 ? 26.160 -1.800 -12.130 1.00 80.62 537 GLY A C 1
ATOM 3813 O O . GLY A 1 537 ? 26.850 -2.392 -11.307 1.00 80.62 537 GLY A O 1
ATOM 3814 N N . GLY A 1 538 ? 24.924 -2.203 -12.455 1.00 85.25 538 GLY A N 1
ATOM 3815 C CA . GLY A 1 538 ? 24.237 -3.392 -11.915 1.00 85.25 538 GLY A CA 1
ATOM 3816 C C . GLY A 1 538 ? 24.009 -4.531 -12.923 1.00 85.25 538 GLY A C 1
ATOM 3817 O O . GLY A 1 538 ? 24.724 -4.633 -13.921 1.00 85.25 538 GLY A O 1
ATOM 3818 N N . GLU A 1 539 ? 22.987 -5.359 -12.680 1.00 87.56 539 GLU A N 1
ATOM 3819 C CA . GLU A 1 539 ? 22.434 -6.349 -13.626 1.00 87.56 539 GLU A CA 1
ATOM 3820 C C . GLU A 1 539 ? 21.029 -5.926 -14.083 1.00 87.56 539 GLU A C 1
ATOM 3822 O O . GLU A 1 539 ? 20.190 -5.545 -13.269 1.00 87.56 539 GLU A O 1
ATOM 3827 N N . GLY A 1 540 ? 20.759 -5.989 -15.384 1.00 89.44 540 GLY A N 1
ATOM 3828 C CA . GLY A 1 540 ? 19.481 -5.607 -15.977 1.00 89.44 540 GLY A CA 1
ATOM 3829 C C . GLY A 1 540 ? 19.008 -6.633 -16.991 1.00 89.44 540 GLY A C 1
ATOM 3830 O O . GLY A 1 540 ? 19.811 -7.200 -17.740 1.00 89.44 540 GLY A O 1
ATOM 3831 N N . ARG A 1 541 ? 17.702 -6.899 -16.982 1.00 91.12 541 ARG A N 1
ATOM 3832 C CA . ARG A 1 541 ? 17.042 -7.855 -17.869 1.00 91.12 541 ARG A CA 1
ATOM 3833 C C . ARG A 1 541 ? 15.678 -7.318 -18.277 1.00 91.12 541 ARG A C 1
ATOM 3835 O O . ARG A 1 541 ? 14.849 -7.034 -17.418 1.00 91.12 541 ARG A O 1
ATOM 3842 N N . LEU A 1 542 ? 15.450 -7.242 -19.579 1.00 95.00 542 LEU A N 1
ATOM 3843 C CA . LEU A 1 542 ? 14.148 -6.984 -20.183 1.00 95.00 542 LEU A CA 1
ATOM 3844 C C . LEU A 1 542 ? 13.784 -8.182 -21.049 1.00 95.00 542 LEU A C 1
ATOM 3846 O O . LEU A 1 542 ? 14.596 -8.628 -21.865 1.00 95.00 542 LEU A O 1
ATOM 3850 N N . LEU A 1 543 ? 12.605 -8.741 -20.805 1.00 94.62 543 LEU A N 1
ATOM 3851 C CA . LEU A 1 543 ? 12.067 -9.868 -21.548 1.00 94.62 543 LEU A CA 1
ATOM 3852 C C . LEU A 1 543 ? 10.712 -9.464 -22.110 1.00 94.62 543 LEU A C 1
ATOM 3854 O O . LEU A 1 543 ? 9.760 -9.399 -21.339 1.00 94.62 543 LEU A O 1
ATOM 3858 N N . ASP A 1 544 ? 10.645 -9.281 -23.420 1.00 94.44 544 ASP A N 1
ATOM 3859 C CA . ASP A 1 544 ? 9.385 -9.238 -24.148 1.00 94.44 544 ASP A CA 1
ATOM 3860 C C . ASP A 1 544 ? 9.056 -10.632 -24.714 1.00 94.44 544 ASP A C 1
ATOM 3862 O O . ASP A 1 544 ? 9.949 -11.441 -25.028 1.00 94.44 544 ASP A O 1
ATOM 3866 N N . ARG A 1 545 ? 7.766 -10.975 -24.787 1.00 89.62 545 ARG A N 1
ATOM 3867 C CA . ARG A 1 545 ? 7.320 -12.257 -25.349 1.00 89.62 545 ARG A CA 1
ATOM 3868 C C . ARG A 1 545 ? 6.607 -12.183 -26.688 1.00 89.62 545 ARG A C 1
ATOM 3870 O O . ARG A 1 545 ? 6.621 -13.227 -27.367 1.00 89.62 545 ARG A O 1
ATOM 3877 N N . SER A 1 546 ? 5.891 -11.109 -26.984 1.00 90.25 546 SER A N 1
ATOM 3878 C CA . SER A 1 546 ? 5.145 -10.966 -28.228 1.00 90.25 546 SER A CA 1
ATOM 3879 C C . SER A 1 546 ? 4.593 -9.560 -28.396 1.00 90.25 546 SER A C 1
ATOM 3881 O O . SER A 1 546 ? 3.785 -9.149 -27.571 1.00 90.25 546 SER A O 1
ATOM 3883 N N . GLY A 1 547 ? 4.803 -8.983 -29.566 1.00 94.75 547 GLY A N 1
ATOM 3884 C CA . GLY A 1 547 ? 4.201 -7.716 -29.951 1.00 94.75 547 GLY A CA 1
ATOM 3885 C C . GLY A 1 547 ? 4.851 -7.173 -31.205 1.00 94.75 547 GLY A C 1
ATOM 3886 O O . GLY A 1 547 ? 5.786 -7.779 -31.690 1.00 94.75 547 GLY A O 1
ATOM 3887 N N . ASP A 1 548 ? 4.321 -6.118 -31.821 1.00 97.31 548 ASP A N 1
ATOM 3888 C CA . ASP A 1 548 ? 5.120 -5.321 -32.762 1.00 97.31 548 ASP A CA 1
ATOM 3889 C C . ASP A 1 548 ? 5.671 -4.109 -31.979 1.00 97.31 548 ASP A C 1
ATOM 3891 O O . ASP A 1 548 ? 5.006 -3.068 -31.885 1.00 97.31 548 ASP A O 1
ATOM 3895 N N . ASP A 1 549 ? 6.878 -4.235 -31.424 1.00 97.69 549 ASP A N 1
ATOM 3896 C CA . ASP A 1 549 ? 7.370 -3.369 -30.346 1.00 97.69 549 ASP A CA 1
ATOM 3897 C C . ASP A 1 549 ? 8.372 -2.305 -30.809 1.00 97.69 549 ASP A C 1
ATOM 3899 O O . ASP A 1 549 ? 8.998 -2.366 -31.874 1.00 97.69 549 ASP A O 1
ATOM 3903 N N . THR A 1 550 ? 8.541 -1.262 -29.994 1.00 97.81 550 THR A N 1
ATOM 3904 C CA . THR A 1 550 ? 9.503 -0.182 -30.242 1.00 97.81 550 THR A CA 1
ATOM 3905 C C . THR A 1 550 ? 10.443 0.019 -29.062 1.00 97.81 550 THR A C 1
ATOM 3907 O O . THR A 1 550 ? 10.037 0.421 -27.978 1.00 97.81 550 THR A O 1
ATOM 3910 N N . TYR A 1 551 ? 11.742 -0.116 -29.317 1.00 96.56 551 TYR A N 1
ATOM 3911 C CA . TYR A 1 551 ? 12.817 0.118 -28.359 1.00 96.56 551 TYR A CA 1
ATOM 3912 C C . TYR A 1 551 ? 13.655 1.322 -28.783 1.00 96.56 551 TYR A C 1
ATOM 3914 O O . TYR A 1 551 ? 14.368 1.291 -29.788 1.00 96.56 551 TYR A O 1
ATOM 3922 N N . ALA A 1 552 ? 13.611 2.393 -28.001 1.00 95.38 552 ALA A N 1
ATOM 3923 C CA . ALA A 1 552 ? 14.337 3.630 -28.243 1.00 95.38 552 ALA A CA 1
ATOM 3924 C C . ALA A 1 552 ? 15.329 3.917 -27.112 1.00 95.38 552 ALA A C 1
ATOM 3926 O O . ALA A 1 552 ? 14.954 3.975 -25.944 1.00 95.38 552 ALA A O 1
ATOM 3927 N N . ALA A 1 553 ? 16.590 4.149 -27.471 1.00 91.44 553 ALA A N 1
ATOM 3928 C CA . ALA A 1 553 ? 17.632 4.632 -26.575 1.00 91.44 553 ALA A CA 1
ATOM 3929 C C . ALA A 1 553 ? 18.195 5.964 -27.093 1.00 91.44 553 ALA A C 1
ATOM 3931 O O . ALA A 1 553 ? 18.720 6.044 -28.209 1.00 91.44 553 ALA A O 1
ATOM 3932 N N . GLU A 1 554 ? 18.095 7.020 -26.289 1.00 91.00 554 GLU A N 1
ATOM 3933 C CA . GLU A 1 554 ? 18.535 8.365 -26.666 1.00 91.00 554 GLU A CA 1
ATOM 3934 C C . GLU A 1 554 ? 20.017 8.607 -26.337 1.00 91.00 554 GLU A C 1
ATOM 3936 O O . GLU A 1 554 ? 20.591 8.001 -25.438 1.00 91.00 554 GLU A O 1
ATOM 3941 N N . GLY A 1 555 ? 20.667 9.533 -27.051 1.00 87.81 555 GLY A N 1
ATOM 3942 C CA . GLY A 1 555 ? 22.024 9.994 -26.728 1.00 87.81 555 GLY A CA 1
ATOM 3943 C C . GLY A 1 555 ? 23.104 8.897 -26.705 1.00 87.81 555 GLY A C 1
ATOM 3944 O O . GLY A 1 555 ? 23.668 8.522 -27.730 1.00 87.81 555 GLY A O 1
ATOM 3945 N N . ALA A 1 556 ? 23.500 8.473 -25.512 1.00 85.81 556 ALA A N 1
ATOM 3946 C CA . ALA A 1 556 ? 24.459 7.409 -25.226 1.00 85.81 556 ALA A CA 1
ATOM 3947 C C . ALA A 1 556 ? 23.821 6.194 -24.515 1.00 85.81 556 ALA A C 1
ATOM 3949 O O . ALA A 1 556 ? 24.560 5.339 -24.024 1.00 85.81 556 ALA A O 1
ATOM 3950 N N . GLY A 1 557 ? 22.488 6.117 -24.473 1.00 87.25 557 GLY A N 1
ATOM 3951 C CA . GLY A 1 557 ? 21.729 4.998 -23.925 1.00 87.25 557 GLY A CA 1
ATOM 3952 C C . GLY A 1 557 ? 21.866 3.696 -24.719 1.00 87.25 557 GLY A C 1
ATOM 3953 O O . GLY A 1 557 ? 22.479 3.636 -25.792 1.00 87.25 557 GLY A O 1
ATOM 3954 N N . THR A 1 558 ? 21.293 2.617 -24.190 1.00 88.50 558 THR A N 1
ATOM 3955 C CA . THR A 1 558 ? 21.466 1.264 -24.741 1.00 88.50 558 THR A CA 1
ATOM 3956 C C . THR A 1 558 ? 20.170 0.453 -24.758 1.00 88.50 558 THR A C 1
ATOM 3958 O O . THR A 1 558 ? 19.388 0.473 -23.812 1.00 88.50 558 THR A O 1
ATOM 3961 N N . ASN A 1 559 ? 19.996 -0.353 -25.809 1.00 91.19 559 ASN A N 1
ATOM 3962 C CA . ASN A 1 559 ? 19.000 -1.427 -25.851 1.00 91.19 559 ASN A CA 1
ATOM 3963 C C . ASN A 1 559 ? 19.725 -2.766 -25.635 1.00 91.19 559 ASN A C 1
ATOM 3965 O O . ASN A 1 559 ? 20.557 -3.153 -26.455 1.00 91.19 559 ASN A O 1
ATOM 3969 N N . GLY A 1 560 ? 19.477 -3.457 -24.522 1.00 87.00 560 GLY A N 1
ATOM 3970 C CA . GLY A 1 560 ? 20.135 -4.716 -24.142 1.00 87.00 560 GLY A CA 1
ATOM 3971 C C . GLY A 1 560 ? 21.612 -4.569 -23.772 1.00 87.00 560 GLY A C 1
ATOM 3972 O O . GLY A 1 560 ? 22.410 -5.472 -24.018 1.00 87.00 560 GLY A O 1
ATOM 3973 N N . GLY A 1 561 ? 22.015 -3.411 -23.246 1.00 83.12 561 GLY A N 1
ATOM 3974 C CA . GLY A 1 561 ? 23.413 -3.065 -22.981 1.00 83.12 561 GLY A CA 1
ATOM 3975 C C . GLY A 1 561 ? 23.637 -2.476 -21.596 1.00 83.12 561 GLY A C 1
ATOM 3976 O O . GLY A 1 561 ? 22.875 -1.620 -21.181 1.00 83.12 561 GLY A O 1
ATOM 3977 N N . GLY A 1 562 ? 24.691 -2.866 -20.884 1.00 82.38 562 GLY A N 1
ATOM 3978 C CA . GLY A 1 562 ? 25.071 -2.205 -19.634 1.00 82.38 562 GLY A CA 1
ATOM 3979 C C . GLY A 1 562 ? 25.872 -0.911 -19.828 1.00 82.38 562 GLY A C 1
ATOM 3980 O O . GLY A 1 562 ? 26.575 -0.725 -20.826 1.00 82.38 562 GLY A O 1
ATOM 3981 N N . TYR A 1 563 ? 25.818 -0.046 -18.823 1.00 81.75 563 TYR A N 1
ATOM 3982 C CA . TYR A 1 563 ? 26.594 1.178 -18.658 1.00 81.75 563 TYR A CA 1
ATOM 3983 C C . TYR A 1 563 ? 27.469 1.067 -17.394 1.00 81.75 563 TYR A C 1
ATOM 3985 O O . TYR A 1 563 ? 27.105 0.364 -16.456 1.00 81.75 563 TYR A O 1
ATOM 3993 N N . TRP A 1 564 ? 28.639 1.718 -17.367 1.00 82.62 564 TRP A N 1
ATOM 3994 C CA . TRP A 1 564 ? 29.572 1.734 -16.215 1.00 82.62 564 TRP A CA 1
ATOM 3995 C C . TRP A 1 564 ? 29.849 0.357 -15.578 1.00 82.62 564 TRP A C 1
ATOM 3997 O O . TRP A 1 564 ? 29.533 0.132 -14.418 1.00 82.62 564 TRP A O 1
ATOM 4007 N N . ASP A 1 565 ? 30.440 -0.571 -16.333 1.00 84.38 565 ASP A N 1
ATOM 4008 C CA . ASP A 1 565 ? 30.697 -1.964 -15.907 1.00 84.38 565 ASP A CA 1
ATOM 4009 C C . ASP A 1 565 ? 29.435 -2.809 -15.599 1.00 84.38 565 ASP A C 1
ATOM 4011 O O . ASP A 1 565 ? 29.566 -3.980 -15.245 1.00 84.38 565 ASP A O 1
ATOM 4015 N N . GLY A 1 566 ? 28.229 -2.264 -15.803 1.00 84.25 566 GLY A N 1
ATOM 4016 C CA . GLY A 1 566 ? 26.966 -2.989 -15.672 1.00 84.25 566 GLY A CA 1
ATOM 4017 C C . GLY A 1 566 ? 26.745 -4.046 -16.757 1.00 84.25 566 GLY A C 1
ATOM 4018 O O . GLY A 1 566 ? 27.378 -4.034 -17.820 1.00 84.25 566 GLY A O 1
ATOM 4019 N N . GLU A 1 567 ? 25.812 -4.955 -16.495 1.00 87.56 567 GLU A N 1
ATOM 4020 C CA . GLU A 1 567 ? 25.449 -6.079 -17.354 1.00 87.56 567 GLU A CA 1
ATOM 4021 C C . GLU A 1 567 ? 23.986 -5.970 -17.791 1.00 87.56 567 GLU A C 1
ATOM 4023 O O . GLU A 1 567 ? 23.093 -5.912 -16.954 1.00 87.56 567 GLU A O 1
ATOM 4028 N N . GLY A 1 568 ? 23.744 -5.945 -19.101 1.00 87.31 568 GLY A N 1
ATOM 4029 C CA . GLY A 1 568 ? 22.410 -5.792 -19.679 1.00 87.31 568 GLY A CA 1
ATOM 4030 C C . GLY A 1 568 ? 22.003 -6.931 -20.603 1.00 87.31 568 GLY A C 1
ATOM 4031 O O . GLY A 1 568 ? 22.813 -7.403 -21.404 1.00 87.31 568 GLY A O 1
ATOM 4032 N N . PHE A 1 569 ? 20.741 -7.331 -20.544 1.00 88.38 569 PHE A N 1
ATOM 4033 C CA . PHE A 1 569 ? 20.128 -8.294 -21.445 1.00 88.38 569 PHE A CA 1
ATOM 4034 C C . PHE A 1 569 ? 18.748 -7.811 -21.891 1.00 88.38 569 PHE A C 1
ATOM 4036 O O . PHE A 1 569 ? 17.881 -7.543 -21.066 1.00 88.38 569 PHE A O 1
ATOM 4043 N N . LEU A 1 570 ? 18.537 -7.762 -23.202 1.00 92.81 570 LEU A N 1
ATOM 4044 C CA . LEU A 1 570 ? 17.220 -7.616 -23.811 1.00 92.81 570 LEU A CA 1
ATOM 4045 C C . LEU A 1 570 ? 16.937 -8.888 -24.602 1.00 92.81 570 LEU A C 1
ATOM 4047 O O . LEU A 1 570 ? 17.762 -9.292 -25.427 1.00 92.81 570 LEU A O 1
ATOM 4051 N N . LEU A 1 571 ? 15.816 -9.533 -24.306 1.00 92.69 571 LEU A N 1
ATOM 4052 C CA . LEU A 1 571 ? 15.291 -10.656 -25.067 1.00 92.69 571 LEU A CA 1
ATOM 4053 C C . LEU A 1 571 ? 13.906 -10.285 -25.580 1.00 92.69 571 LEU A C 1
ATOM 4055 O O . LEU A 1 571 ? 12.981 -10.209 -24.782 1.00 92.69 571 LEU A O 1
ATOM 4059 N N . ASP A 1 572 ? 13.797 -10.136 -26.889 1.00 91.81 572 ASP A N 1
ATOM 4060 C CA . ASP A 1 572 ? 12.529 -10.106 -27.601 1.00 91.81 572 ASP A CA 1
ATOM 4061 C C . ASP A 1 572 ? 12.323 -11.471 -28.259 1.00 91.81 572 ASP A C 1
ATOM 4063 O O . ASP A 1 572 ? 13.272 -12.107 -28.745 1.00 91.81 572 ASP A O 1
ATOM 4067 N N . ARG A 1 573 ? 11.104 -11.995 -28.193 1.00 88.12 573 ARG A N 1
ATOM 4068 C CA . ARG A 1 573 ? 10.814 -13.348 -28.654 1.00 88.12 573 ARG A CA 1
ATOM 4069 C C . ARG A 1 573 ? 1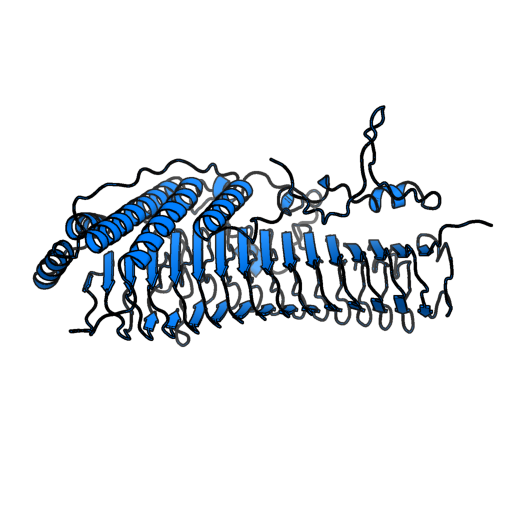0.081 -13.392 -29.987 1.00 88.12 573 ARG A C 1
ATOM 4071 O O . ARG A 1 573 ? 10.236 -14.417 -30.667 1.00 88.12 573 ARG A O 1
ATOM 4078 N N . ALA A 1 574 ? 9.236 -12.419 -30.303 1.00 87.25 574 ALA A N 1
ATOM 4079 C CA . ALA A 1 574 ? 8.369 -12.486 -31.471 1.00 87.25 574 ALA A CA 1
ATOM 4080 C C . ALA A 1 574 ? 7.757 -11.125 -31.797 1.00 87.25 574 ALA A C 1
ATOM 4082 O O . ALA A 1 574 ? 6.998 -10.625 -30.979 1.00 87.25 574 ALA A O 1
ATOM 4083 N N . GLY A 1 575 ? 7.889 -10.669 -33.039 1.00 90.44 575 GLY A N 1
ATOM 4084 C CA . GLY A 1 575 ? 7.303 -9.386 -33.394 1.00 90.44 575 GLY A CA 1
ATOM 4085 C C . GLY A 1 575 ? 7.603 -8.891 -34.788 1.00 90.44 575 GLY A C 1
ATOM 4086 O O . GLY A 1 575 ? 7.946 -9.673 -35.667 1.00 90.44 575 GLY A O 1
ATOM 4087 N N . ASN A 1 576 ? 7.377 -7.611 -35.047 1.00 93.38 576 ASN A N 1
ATOM 4088 C CA . ASN A 1 576 ? 8.022 -6.888 -36.143 1.00 93.38 576 ASN A CA 1
ATOM 4089 C C . ASN A 1 576 ? 8.511 -5.575 -35.548 1.00 93.38 576 ASN A C 1
ATOM 4091 O O . ASN A 1 576 ? 7.815 -4.555 -35.604 1.00 93.38 576 ASN A O 1
ATOM 4095 N N . ASP A 1 577 ? 9.710 -5.621 -34.992 1.00 94.06 577 ASP A N 1
ATOM 4096 C CA . ASP A 1 577 ? 10.107 -4.686 -33.951 1.00 94.06 577 ASP A CA 1
ATOM 4097 C C . ASP A 1 577 ? 11.053 -3.620 -34.488 1.00 94.06 577 ASP A C 1
ATOM 4099 O O . ASP A 1 577 ? 11.715 -3.767 -35.524 1.00 94.06 577 ASP A O 1
ATOM 4103 N N . ILE A 1 578 ? 11.119 -2.497 -33.779 1.00 94.12 578 ILE A N 1
ATOM 4104 C CA . ILE A 1 578 ? 11.961 -1.361 -34.142 1.00 94.12 578 ILE A CA 1
ATOM 4105 C C . ILE A 1 578 ? 12.928 -1.058 -33.005 1.00 94.12 578 ILE A C 1
ATOM 4107 O O . ILE A 1 578 ? 12.534 -0.608 -31.935 1.00 94.12 578 ILE A O 1
ATOM 4111 N N . TYR A 1 579 ? 14.224 -1.180 -33.280 1.00 93.00 579 TYR A N 1
ATOM 4112 C CA . TYR A 1 579 ? 15.298 -0.880 -32.338 1.00 93.00 579 TYR A CA 1
ATOM 4113 C C . TYR A 1 579 ? 16.088 0.346 -32.787 1.00 93.00 579 TYR A C 1
ATOM 4115 O O . TYR A 1 579 ? 16.891 0.290 -33.725 1.00 93.00 579 TYR A O 1
ATOM 4123 N N . THR A 1 580 ? 15.927 1.455 -32.074 1.00 92.62 580 THR A N 1
ATOM 4124 C CA . THR A 1 580 ? 16.615 2.720 -32.341 1.00 92.62 580 THR A CA 1
ATOM 4125 C C . THR A 1 580 ? 17.571 3.067 -31.206 1.00 92.62 580 THR A C 1
ATOM 4127 O O . THR A 1 580 ? 17.165 3.145 -30.050 1.00 92.62 580 THR A O 1
ATOM 4130 N N . ALA A 1 581 ? 18.834 3.334 -31.536 1.00 89.00 581 ALA A N 1
ATOM 4131 C CA . ALA A 1 581 ? 19.807 3.931 -30.629 1.00 89.00 581 ALA A CA 1
ATOM 4132 C C . ALA A 1 581 ? 20.458 5.164 -31.279 1.00 89.00 581 ALA A C 1
ATOM 4134 O O . ALA A 1 581 ? 21.125 5.073 -32.318 1.00 89.00 581 ALA A O 1
ATOM 4135 N N . GLU A 1 582 ? 20.256 6.333 -30.673 1.00 87.88 582 GLU A N 1
ATOM 4136 C CA . GLU A 1 582 ? 20.711 7.619 -31.210 1.00 87.88 582 GLU A CA 1
ATOM 4137 C C . GLU A 1 582 ? 22.211 7.880 -30.973 1.00 87.88 582 GLU A C 1
ATOM 4139 O O . GLU A 1 582 ? 22.859 7.179 -30.210 1.00 87.88 582 GLU A O 1
ATOM 4144 N N . ASP A 1 583 ? 22.774 8.911 -31.621 1.00 79.94 583 ASP A N 1
ATOM 4145 C CA . ASP A 1 583 ? 24.106 9.495 -31.366 1.00 79.94 583 ASP A CA 1
ATOM 4146 C C . ASP A 1 583 ? 25.276 8.505 -31.125 1.00 79.94 583 ASP A C 1
ATOM 4148 O O . ASP A 1 583 ? 26.050 8.208 -32.045 1.00 79.94 583 ASP A O 1
ATOM 4152 N N . ARG A 1 584 ? 25.480 8.088 -29.866 1.00 76.44 584 ARG A N 1
ATOM 4153 C CA . ARG A 1 584 ? 26.531 7.176 -29.372 1.00 76.44 584 ARG A CA 1
ATOM 4154 C C . ARG A 1 584 ? 25.971 5.896 -28.746 1.00 76.44 584 ARG A C 1
ATOM 4156 O O . ARG A 1 584 ? 26.770 5.077 -28.294 1.00 76.44 584 ARG A O 1
ATOM 4163 N N . GLY A 1 585 ? 24.656 5.753 -28.693 1.00 79.69 585 GLY A N 1
ATOM 4164 C CA . GLY A 1 585 ? 23.976 4.590 -28.165 1.00 79.69 585 GLY A CA 1
ATOM 4165 C C . GLY A 1 585 ? 24.196 3.337 -29.004 1.00 79.69 585 GLY A C 1
ATOM 4166 O O . GLY A 1 585 ? 24.737 3.369 -30.120 1.00 79.69 585 GLY A O 1
ATOM 4167 N N . THR A 1 586 ? 23.800 2.202 -28.435 1.00 83.38 586 THR A N 1
ATOM 4168 C CA . THR A 1 586 ? 24.013 0.887 -29.047 1.00 83.38 586 THR A CA 1
ATOM 4169 C C . THR A 1 586 ? 22.815 -0.036 -28.878 1.00 83.38 586 THR A C 1
ATOM 4171 O O . THR A 1 586 ? 22.315 -0.210 -27.767 1.00 83.38 586 THR A O 1
ATOM 4174 N N . ASN A 1 587 ? 22.437 -0.712 -29.967 1.00 86.00 587 ASN A N 1
ATOM 4175 C CA . ASN A 1 587 ? 21.550 -1.874 -29.925 1.00 86.00 587 ASN A CA 1
ATOM 4176 C C . ASN A 1 587 ? 22.386 -3.131 -29.661 1.00 86.00 587 ASN A C 1
ATOM 4178 O O . ASN A 1 587 ? 23.082 -3.606 -30.554 1.00 86.00 587 ASN A O 1
ATOM 4182 N N . GLY A 1 588 ? 22.366 -3.668 -28.450 1.00 78.81 588 GLY A N 1
ATOM 4183 C CA . GLY A 1 588 ? 23.229 -4.763 -28.022 1.00 78.81 588 GLY A CA 1
ATOM 4184 C C . GLY A 1 588 ? 24.693 -4.341 -27.827 1.00 78.81 588 GLY A C 1
ATOM 4185 O O . GLY A 1 588 ? 25.301 -3.653 -28.653 1.00 78.81 588 GLY A O 1
ATOM 4186 N N . GLY A 1 589 ? 25.289 -4.797 -26.725 1.00 77.19 589 GLY A N 1
ATOM 4187 C CA . GLY A 1 589 ? 26.597 -4.337 -26.248 1.00 77.19 589 GLY A CA 1
ATOM 4188 C C . GLY A 1 589 ? 26.497 -3.157 -25.277 1.00 77.19 589 GLY A C 1
ATOM 4189 O O . GLY A 1 589 ? 25.479 -2.483 -25.217 1.00 77.19 589 GLY A O 1
ATOM 4190 N N . GLY A 1 590 ? 27.542 -2.946 -24.473 1.00 76.69 590 GLY A N 1
ATOM 4191 C CA . GLY A 1 590 ? 27.554 -1.918 -23.429 1.00 76.69 590 GLY A CA 1
ATOM 4192 C C . GLY A 1 590 ? 28.530 -0.771 -23.690 1.00 76.69 590 GLY A C 1
ATOM 4193 O O . GLY A 1 590 ? 29.384 -0.831 -24.583 1.00 76.69 590 GLY A O 1
ATOM 4194 N N . TRP A 1 591 ? 28.422 0.271 -22.868 1.00 76.50 591 TRP A N 1
ATOM 4195 C CA . TRP A 1 591 ? 29.248 1.476 -22.930 1.00 76.50 591 TRP A CA 1
ATOM 4196 C C . TRP A 1 591 ? 30.014 1.700 -21.617 1.00 76.50 591 TRP A C 1
ATOM 4198 O O . TRP A 1 591 ? 29.636 1.211 -20.556 1.00 76.50 591 TRP A O 1
ATOM 4208 N N . SER A 1 592 ? 31.142 2.419 -21.679 1.00 80.69 592 SER A N 1
ATOM 4209 C CA . SER A 1 592 ? 31.992 2.725 -20.512 1.00 80.69 592 SER A CA 1
ATOM 4210 C C . SER A 1 592 ? 32.346 1.507 -19.636 1.00 80.69 592 SER A C 1
ATOM 4212 O O . SER A 1 592 ? 32.343 1.606 -18.416 1.00 80.69 592 SER A O 1
ATOM 4214 N N . GLY A 1 593 ? 32.665 0.365 -20.256 1.00 77.81 593 GLY A N 1
ATOM 4215 C CA . GLY A 1 593 ? 33.030 -0.877 -19.553 1.00 77.81 593 GLY A CA 1
ATOM 4216 C C . GLY A 1 593 ? 31.880 -1.872 -19.388 1.00 77.81 593 GLY A C 1
ATOM 4217 O O . GLY A 1 593 ? 32.141 -3.052 -19.167 1.00 77.81 593 GLY A O 1
ATOM 4218 N N . GLY A 1 594 ? 30.637 -1.428 -19.599 1.00 80.50 594 GLY A N 1
ATOM 4219 C CA . GLY A 1 594 ? 29.461 -2.286 -19.540 1.00 80.50 594 GLY A CA 1
ATOM 4220 C C . GLY A 1 594 ? 29.441 -3.382 -20.608 1.00 80.50 594 GLY A C 1
ATOM 4221 O O . GLY A 1 594 ? 30.059 -3.286 -21.678 1.00 80.50 594 GLY A O 1
ATOM 4222 N N . VAL A 1 595 ? 28.695 -4.437 -20.305 1.00 84.19 595 VAL A N 1
ATOM 4223 C CA . VAL A 1 595 ? 28.470 -5.601 -21.161 1.00 84.19 595 VAL A CA 1
ATOM 4224 C C . VAL A 1 595 ? 26.983 -5.701 -21.452 1.00 84.19 595 VAL A C 1
ATOM 4226 O O . VAL A 1 595 ? 26.155 -5.374 -20.610 1.00 84.19 595 VAL A O 1
ATOM 4229 N N . GLY A 1 596 ? 26.618 -6.181 -22.634 1.00 83.75 596 GLY A N 1
ATOM 4230 C CA . GLY A 1 596 ? 25.253 -6.641 -22.804 1.00 83.75 596 GLY A CA 1
ATOM 4231 C C . GLY A 1 596 ? 24.972 -7.376 -24.094 1.00 83.75 596 GLY A C 1
ATOM 4232 O O . GLY A 1 596 ? 25.812 -7.413 -25.009 1.00 83.75 596 GLY A O 1
ATOM 4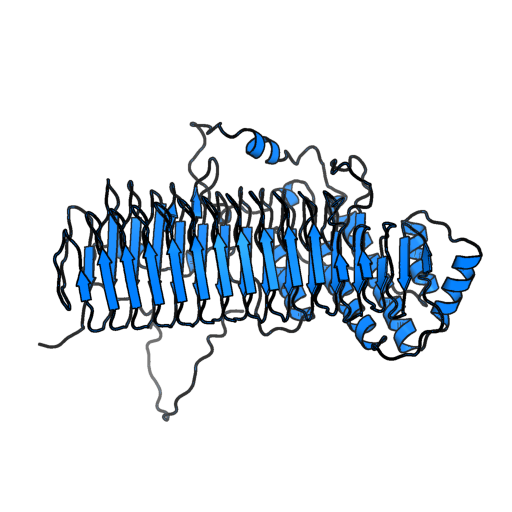233 N N . ALA A 1 597 ? 23.802 -8.001 -24.109 1.00 84.81 597 ALA A N 1
ATOM 4234 C CA . ALA A 1 597 ? 23.255 -8.724 -25.236 1.00 84.81 597 ALA A CA 1
ATOM 4235 C C . ALA A 1 597 ? 21.827 -8.266 -25.550 1.00 84.81 597 ALA A C 1
ATOM 4237 O O . ALA A 1 597 ? 20.979 -8.209 -24.667 1.00 84.81 597 ALA A O 1
ATOM 4238 N N . LEU A 1 598 ? 21.573 -8.028 -26.832 1.00 87.62 598 LEU A N 1
ATOM 4239 C CA . LEU A 1 598 ? 20.229 -7.984 -27.398 1.00 87.62 598 LEU A CA 1
ATOM 4240 C C . LEU A 1 598 ? 20.017 -9.282 -28.178 1.00 87.62 598 LEU A C 1
ATOM 4242 O O . LEU A 1 598 ? 20.849 -9.619 -29.027 1.00 87.62 598 LEU A O 1
ATOM 4246 N N . LEU A 1 599 ? 18.962 -10.023 -27.859 1.00 87.12 599 LEU A N 1
ATOM 4247 C CA . LEU A 1 599 ? 18.547 -11.239 -28.548 1.00 87.12 599 LEU A CA 1
ATOM 4248 C C . LEU A 1 599 ? 17.140 -11.043 -29.083 1.00 87.12 599 LEU A C 1
ATOM 4250 O O . LEU A 1 599 ? 16.251 -10.697 -28.316 1.00 87.12 599 LEU A O 1
ATOM 4254 N N . ASP A 1 600 ? 16.977 -11.309 -30.368 1.00 86.81 600 ASP A N 1
ATOM 4255 C CA . ASP A 1 600 ? 15.700 -11.199 -31.059 1.00 86.81 600 ASP A CA 1
ATOM 4256 C C . ASP A 1 600 ? 15.363 -12.557 -31.695 1.00 86.81 600 ASP A C 1
ATOM 4258 O O . ASP A 1 600 ? 16.202 -13.204 -32.342 1.00 86.81 600 ASP A O 1
ATOM 4262 N N . GLY A 1 601 ? 14.176 -13.058 -31.365 1.00 79.19 601 GLY A N 1
ATOM 4263 C CA . GLY A 1 601 ? 13.752 -14.423 -31.636 1.00 79.19 601 GLY A CA 1
ATOM 4264 C C . GLY A 1 601 ? 13.143 -14.629 -33.017 1.00 79.19 601 GLY A C 1
ATOM 4265 O O . GLY A 1 601 ? 13.365 -15.688 -33.614 1.00 79.19 601 GLY A O 1
ATOM 4266 N N . GLY A 1 602 ? 12.369 -13.674 -33.523 1.00 79.31 602 GLY A N 1
ATOM 4267 C CA . GLY A 1 602 ? 11.781 -13.806 -34.846 1.00 79.31 602 GLY A CA 1
ATOM 4268 C C . GLY A 1 602 ? 10.781 -12.721 -35.173 1.00 79.31 602 GLY A C 1
ATOM 4269 O O . GLY A 1 602 ? 9.988 -12.321 -34.336 1.00 79.31 602 GLY A O 1
ATOM 4270 N N . GLY A 1 603 ? 10.741 -12.360 -36.443 1.00 84.12 603 GLY A N 1
ATOM 4271 C CA . GLY A 1 603 ? 9.982 -11.203 -36.847 1.00 84.12 603 GLY A CA 1
ATOM 4272 C C . GLY A 1 603 ? 10.445 -10.688 -38.183 1.00 84.12 603 GLY A C 1
ATOM 4273 O O . GLY A 1 603 ? 10.956 -11.447 -39.011 1.00 84.12 603 GLY A O 1
ATOM 4274 N N . ARG A 1 604 ? 10.196 -9.410 -38.432 1.00 88.12 604 ARG A N 1
ATOM 4275 C CA . ARG A 1 604 ? 10.875 -8.685 -39.499 1.00 88.12 604 ARG A CA 1
ATOM 4276 C C . ARG A 1 604 ? 11.216 -7.309 -38.970 1.00 88.12 604 ARG A C 1
ATOM 4278 O O . ARG A 1 604 ? 10.402 -6.386 -39.068 1.00 88.12 604 ARG A O 1
ATOM 4285 N N . ASP A 1 605 ? 12.462 -7.170 -38.556 1.00 88.56 605 ASP A N 1
ATOM 4286 C CA . ASP A 1 605 ? 12.809 -6.216 -37.513 1.00 88.56 605 ASP A CA 1
ATOM 4287 C C . ASP A 1 605 ? 13.748 -5.147 -38.067 1.00 88.56 605 ASP A C 1
ATOM 4289 O O . ASP A 1 605 ? 14.627 -5.400 -38.906 1.00 88.56 605 ASP A O 1
ATOM 4293 N N . GLU A 1 606 ? 13.530 -3.904 -37.651 1.00 89.38 606 GLU A N 1
ATOM 4294 C CA . GLU A 1 606 ? 14.295 -2.745 -38.091 1.00 89.38 606 GLU A CA 1
ATOM 4295 C C . GLU A 1 606 ? 15.289 -2.311 -37.013 1.00 89.38 606 GLU A C 1
ATOM 4297 O O . GLU A 1 606 ? 14.940 -2.035 -35.871 1.00 89.38 606 GLU A O 1
ATOM 4302 N N . TYR A 1 607 ? 16.557 -2.182 -37.404 1.00 87.00 607 TYR A N 1
ATOM 4303 C CA . TYR A 1 607 ? 17.634 -1.765 -36.513 1.00 87.00 607 TYR A CA 1
ATOM 4304 C C . TYR A 1 607 ? 18.274 -0.469 -37.008 1.00 87.00 607 TYR A C 1
ATOM 4306 O O . TYR A 1 607 ? 18.764 -0.401 -38.142 1.00 87.00 607 TYR A O 1
ATOM 4314 N N . GLU A 1 608 ? 18.350 0.536 -36.137 1.00 87.56 608 GLU A N 1
ATOM 4315 C CA . GLU A 1 608 ? 19.031 1.810 -36.365 1.00 87.56 608 GLU A CA 1
ATOM 4316 C C . GLU A 1 608 ? 19.982 2.138 -35.207 1.00 87.56 608 GLU A C 1
ATOM 4318 O O . GLU A 1 608 ? 19.552 2.452 -34.106 1.00 87.56 608 GLU A O 1
ATOM 4323 N N . ASP A 1 609 ? 21.296 2.085 -35.456 1.00 79.38 609 ASP A N 1
ATOM 4324 C CA . ASP A 1 609 ? 22.310 2.628 -34.547 1.00 79.38 609 ASP A CA 1
ATOM 4325 C C . ASP A 1 609 ? 23.515 3.215 -35.318 1.00 79.38 609 ASP A C 1
ATOM 4327 O O . ASP A 1 609 ? 23.838 2.832 -36.454 1.00 79.38 609 ASP A O 1
ATOM 4331 N N . GLY A 1 610 ? 24.202 4.186 -34.706 1.00 67.12 610 GLY A N 1
ATOM 4332 C CA . GLY A 1 610 ? 25.370 4.847 -35.306 1.00 67.12 610 GLY A CA 1
ATOM 4333 C C . GLY A 1 610 ? 26.621 3.957 -35.389 1.00 67.12 610 GLY A C 1
ATOM 4334 O O . GLY A 1 610 ? 27.524 4.225 -36.190 1.00 67.12 610 GLY A O 1
ATOM 4335 N N . ALA A 1 611 ? 26.681 2.900 -34.572 1.00 61.94 611 ALA A N 1
ATOM 4336 C CA . ALA A 1 611 ? 27.849 2.034 -34.402 1.00 61.94 611 ALA A CA 1
ATOM 4337 C C . ALA A 1 611 ? 27.780 0.695 -35.176 1.00 61.94 611 ALA A C 1
ATOM 4339 O O . ALA A 1 611 ? 28.826 0.186 -35.588 1.00 61.94 611 ALA A O 1
ATOM 4340 N N . GLY A 1 612 ? 26.588 0.130 -35.391 1.00 56.41 612 GLY A N 1
ATOM 4341 C CA . GLY A 1 612 ? 26.301 -1.159 -36.045 1.00 56.41 612 GLY A CA 1
ATOM 4342 C C . GLY A 1 612 ? 25.593 -1.044 -37.409 1.00 56.41 612 GLY A C 1
ATOM 4343 O O . GLY A 1 612 ? 25.717 -1.951 -38.236 1.00 56.41 612 GLY A O 1
ATOM 4344 N N . GLY A 1 613 ? 24.979 0.107 -37.702 1.00 61.19 613 GLY A N 1
ATOM 4345 C CA . GLY A 1 613 ? 24.461 0.512 -39.011 1.00 61.19 613 GLY A CA 1
ATOM 4346 C C . GLY A 1 613 ? 23.019 0.077 -39.297 1.00 61.19 613 GLY A C 1
ATOM 4347 O O . GLY A 1 613 ? 22.589 -1.001 -38.914 1.00 61.19 613 GLY A O 1
ATOM 4348 N N . THR A 1 614 ? 22.299 0.875 -40.095 1.00 66.06 614 THR A N 1
ATOM 4349 C CA . THR A 1 614 ? 20.846 0.747 -40.335 1.00 66.06 614 THR A CA 1
ATOM 4350 C C . THR A 1 614 ? 20.442 -0.396 -41.272 1.00 66.06 614 THR A C 1
ATOM 4352 O O . THR A 1 614 ? 21.017 -0.504 -42.366 1.00 66.06 614 THR A O 1
ATOM 4355 N N . GLY A 1 615 ? 19.467 -1.241 -40.915 1.00 68.88 615 GLY A N 1
ATOM 4356 C CA . GLY A 1 615 ? 18.978 -2.332 -41.779 1.00 68.88 615 GLY A CA 1
ATOM 4357 C C . GLY A 1 615 ? 17.826 -3.174 -41.215 1.00 68.88 615 GLY A C 1
ATOM 4358 O O . GLY A 1 615 ? 17.413 -2.956 -40.089 1.00 68.88 615 GLY A O 1
ATOM 4359 N N . VAL A 1 616 ? 17.350 -4.127 -42.029 1.00 71.94 616 VAL A N 1
ATOM 4360 C CA . VAL A 1 616 ? 16.331 -5.140 -41.680 1.00 71.94 616 VAL A CA 1
ATOM 4361 C C . VAL A 1 616 ? 17.023 -6.499 -41.537 1.00 71.94 616 VAL A C 1
ATOM 4363 O O . VAL A 1 616 ? 17.849 -6.796 -42.414 1.00 71.94 616 VAL A O 1
ATOM 4366 N N . ASP A 1 617 ? 16.719 -7.246 -40.471 1.00 67.62 617 ASP A N 1
ATOM 4367 C CA . ASP A 1 617 ? 17.233 -8.588 -40.109 1.00 67.62 617 ASP A CA 1
ATOM 4368 C C . ASP A 1 617 ? 18.758 -8.716 -40.304 1.00 67.62 617 ASP A C 1
ATOM 4370 O O . ASP A 1 617 ? 19.279 -9.205 -41.321 1.00 67.62 617 ASP A O 1
ATOM 4374 N N . ARG A 1 618 ? 19.524 -8.163 -39.357 1.00 57.94 618 ARG A N 1
ATOM 4375 C CA . ARG A 1 618 ? 20.992 -8.152 -39.387 1.00 57.94 618 ARG A CA 1
ATOM 4376 C C . ARG A 1 618 ? 21.561 -8.886 -38.179 1.00 57.94 618 ARG A C 1
ATOM 4378 O O . ARG A 1 618 ? 21.902 -8.276 -37.170 1.00 57.94 618 ARG A O 1
ATOM 4385 N N . THR A 1 619 ? 21.898 -10.156 -38.378 1.00 57.75 619 THR A N 1
ATOM 4386 C CA . THR A 1 619 ? 22.838 -10.868 -37.507 1.00 57.75 619 THR A CA 1
ATOM 4387 C C . THR A 1 619 ? 24.201 -10.144 -37.484 1.00 57.75 619 THR A C 1
ATOM 4389 O O . THR A 1 619 ? 24.964 -10.203 -38.457 1.00 57.75 619 THR A O 1
ATOM 4392 N N . VAL A 1 620 ? 24.559 -9.474 -36.378 1.00 60.56 620 VAL A N 1
ATOM 4393 C CA . VAL A 1 620 ? 25.869 -8.805 -36.214 1.00 60.56 620 VAL A CA 1
ATOM 4394 C C . VAL A 1 620 ? 26.495 -9.129 -34.854 1.00 60.56 620 VAL A C 1
ATOM 4396 O O . VAL A 1 620 ? 26.545 -8.299 -33.951 1.00 60.56 620 VAL A O 1
ATOM 4399 N N . ALA A 1 621 ? 27.077 -10.326 -34.725 1.00 57.66 621 ALA A N 1
ATOM 4400 C CA . ALA A 1 621 ? 27.982 -10.635 -33.614 1.00 57.66 621 ALA A CA 1
ATOM 4401 C C . ALA A 1 621 ? 29.461 -10.728 -34.046 1.00 57.66 621 ALA A C 1
ATOM 4403 O O . ALA A 1 621 ? 29.745 -11.325 -35.093 1.00 57.66 621 ALA A O 1
ATOM 4404 N N . PRO A 1 622 ? 30.425 -10.233 -33.224 1.00 55.19 622 PRO A N 1
ATOM 4405 C CA . PRO A 1 622 ? 30.265 -9.541 -31.932 1.00 55.19 622 PRO A CA 1
ATOM 4406 C C . PRO A 1 622 ? 30.599 -8.034 -31.992 1.00 55.19 622 PRO A C 1
ATOM 4408 O O . PRO A 1 622 ? 31.530 -7.606 -32.681 1.00 55.19 622 PRO A O 1
ATOM 4411 N N . LYS A 1 623 ? 29.886 -7.226 -31.201 1.00 56.91 623 LYS A N 1
ATOM 4412 C CA . LYS A 1 623 ? 29.943 -5.753 -31.167 1.00 56.91 623 LYS A CA 1
ATOM 4413 C C . LYS A 1 623 ? 31.039 -5.197 -30.229 1.00 56.91 623 LYS A C 1
ATOM 4415 O O . LYS A 1 623 ? 30.833 -4.214 -29.529 1.00 56.91 623 LYS A O 1
ATOM 4420 N N . GLY A 1 624 ? 32.227 -5.822 -30.198 1.00 53.12 624 GLY A N 1
ATOM 4421 C CA . GLY A 1 624 ? 33.391 -5.409 -29.382 1.00 53.12 624 GLY A CA 1
ATOM 4422 C C . GLY A 1 624 ? 34.029 -6.549 -28.573 1.00 53.12 624 GLY A C 1
ATOM 4423 O O . GLY A 1 624 ? 33.782 -7.719 -28.850 1.00 53.12 624 GLY A O 1
ATOM 4424 N N . THR A 1 625 ? 34.873 -6.237 -27.576 1.00 49.56 625 THR A N 1
ATOM 4425 C CA . THR A 1 625 ? 35.600 -7.251 -26.771 1.00 49.56 625 THR A CA 1
ATOM 4426 C C . THR A 1 625 ? 34.684 -8.149 -25.922 1.00 49.56 625 THR A C 1
ATOM 4428 O O . THR A 1 625 ? 35.154 -9.194 -25.476 1.00 49.56 625 THR A O 1
ATOM 4431 N N . VAL A 1 626 ? 33.415 -7.759 -25.698 1.00 53.62 626 VAL A N 1
ATOM 4432 C CA . VAL A 1 626 ? 32.461 -8.482 -24.825 1.00 53.62 626 VAL A CA 1
ATOM 4433 C C . VAL A 1 626 ? 30.954 -8.362 -25.179 1.00 53.62 626 VAL A C 1
ATOM 4435 O O . VAL A 1 626 ? 30.172 -9.042 -24.531 1.00 53.62 626 VAL A O 1
ATOM 4438 N N . GLY A 1 627 ? 30.510 -7.571 -26.175 1.00 58.22 627 GLY A N 1
ATOM 4439 C CA . GLY A 1 627 ? 29.069 -7.287 -26.419 1.00 58.22 627 GLY A CA 1
ATOM 4440 C C . GLY A 1 627 ? 28.441 -7.953 -27.659 1.00 58.22 627 GLY A C 1
ATOM 4441 O O . GLY A 1 627 ? 29.152 -8.216 -28.637 1.00 58.22 627 GLY A O 1
ATOM 4442 N N . ALA A 1 628 ? 27.121 -8.205 -27.644 1.00 61.88 628 ALA A N 1
ATOM 4443 C CA . ALA A 1 628 ? 26.393 -8.869 -28.740 1.00 61.88 628 ALA A CA 1
ATOM 4444 C C . ALA A 1 628 ? 25.002 -8.267 -29.049 1.00 61.88 628 ALA A C 1
ATOM 4446 O O . ALA A 1 628 ? 24.332 -7.730 -28.180 1.00 61.88 628 ALA A O 1
ATOM 4447 N N . GLN A 1 629 ? 24.579 -8.412 -30.305 1.00 69.75 629 GLN A N 1
ATOM 4448 C CA . GLN A 1 629 ? 23.224 -8.222 -30.831 1.00 69.75 629 GLN A CA 1
ATOM 4449 C C . GLN A 1 629 ? 22.987 -9.437 -31.735 1.00 69.75 629 GLN A C 1
ATOM 4451 O O . GLN A 1 629 ? 23.772 -9.624 -32.672 1.00 69.75 629 GLN A O 1
ATOM 4456 N N . VAL A 1 630 ? 22.038 -10.322 -31.448 1.00 68.00 630 VAL A N 1
ATOM 4457 C CA . VAL A 1 630 ? 21.848 -11.531 -32.263 1.00 68.00 630 VAL A CA 1
ATOM 4458 C C . VAL A 1 630 ? 20.371 -11.821 -32.458 1.00 68.00 630 VAL A C 1
ATOM 4460 O O . VAL A 1 630 ? 19.730 -12.380 -31.575 1.00 68.00 630 VAL A O 1
ATOM 4463 N N . ASP A 1 631 ? 19.904 -11.476 -33.653 1.00 67.88 631 ASP A N 1
ATOM 4464 C CA . ASP A 1 631 ? 18.660 -11.956 -34.250 1.00 67.88 631 ASP A CA 1
ATOM 4465 C C . ASP A 1 631 ? 18.892 -13.362 -34.852 1.00 67.88 631 ASP A C 1
ATOM 4467 O O . ASP A 1 631 ? 19.981 -13.626 -35.398 1.00 67.88 631 ASP A O 1
ATOM 4471 N N . SER A 1 632 ? 17.930 -14.287 -34.742 1.00 56.56 632 SER A N 1
ATOM 4472 C CA . SER A 1 632 ? 17.941 -15.456 -35.633 1.00 56.56 632 SER A CA 1
ATOM 4473 C C . SER A 1 632 ? 16.570 -16.038 -35.983 1.00 56.56 632 SER A C 1
ATOM 4475 O O . SER A 1 632 ? 16.028 -16.871 -35.253 1.00 56.56 632 SER A O 1
ATOM 4477 N N . ASP A 1 633 ? 16.163 -15.764 -37.220 1.00 63.25 633 ASP A N 1
ATOM 4478 C CA . ASP A 1 633 ? 15.265 -16.569 -38.053 1.00 63.25 633 ASP A CA 1
ATOM 4479 C C . ASP A 1 633 ? 15.761 -18.030 -38.200 1.00 63.25 633 ASP A C 1
ATOM 4481 O O . ASP A 1 633 ? 16.771 -18.273 -38.867 1.00 63.25 633 ASP A O 1
ATOM 4485 N N . ASP A 1 634 ? 15.080 -19.059 -37.677 1.00 50.03 634 ASP A N 1
ATOM 4486 C CA . ASP A 1 634 ? 15.500 -20.465 -37.888 1.00 50.03 634 ASP A CA 1
ATOM 4487 C C . ASP A 1 634 ? 14.590 -21.229 -38.873 1.00 50.03 634 ASP A C 1
ATOM 4489 O O . ASP A 1 634 ? 13.383 -21.326 -38.660 1.00 50.03 634 ASP A O 1
ATOM 4493 N N . THR A 1 635 ? 15.044 -21.980 -39.890 1.00 56.91 635 THR A N 1
ATOM 4494 C CA . THR A 1 635 ? 16.025 -21.845 -40.999 1.00 56.91 635 THR A CA 1
ATOM 4495 C C . THR A 1 635 ? 15.723 -23.015 -41.972 1.00 56.91 635 THR A C 1
ATOM 4497 O O . THR A 1 635 ? 15.273 -24.072 -41.529 1.00 56.91 635 THR A O 1
ATOM 4500 N N . THR A 1 636 ? 15.962 -22.909 -43.294 1.00 30.73 636 THR A N 1
ATOM 4501 C CA . THR A 1 636 ? 16.585 -23.970 -44.149 1.00 30.73 636 THR A CA 1
ATOM 4502 C C . THR A 1 636 ? 16.533 -23.664 -45.658 1.00 30.73 636 THR A C 1
ATOM 4504 O O . THR A 1 636 ? 15.479 -23.333 -46.196 1.00 30.73 636 THR A O 1
ATOM 4507 N N . PRO A 1 637 ? 17.578 -24.104 -46.380 1.00 37.53 637 PRO A N 1
ATOM 4508 C CA . PRO A 1 637 ? 18.815 -23.388 -46.689 1.00 37.53 637 PRO A CA 1
ATOM 4509 C C . PRO A 1 637 ? 18.737 -22.425 -47.889 1.00 37.53 637 PRO A C 1
ATOM 4511 O O . PRO A 1 637 ? 17.915 -22.651 -48.810 1.00 37.53 637 PRO A O 1
#

Radius of gyration: 26.29 Å; chains: 1; bounding box: 71×64×80 Å

Sequence (637 aa):
MALVLLGLATSATAASPSADANVRDRLHLPLLPDPVAQRLSVDASAIGSRTEAPVTLEADRVSLTRQAAEWQANQHGAELADVEVPHHGSPSDALTTLMDRHNTTPSSEDRRALQVLDTLPAEQHDALTRFVDAFLAFDAATQRAYEGYDPGTVRPQAAMAASGTDVDPDRPSHQSASARGATPLAEAGVDLGPILTSRTHVLQAATRLQDAFPQSGAQTACDPLTVAPAFSIDLTSCDNLYEEDVAVLVDGGGDDRYRNNAGGSNLAEGTCQLLQTREYASAALIDLGHGEDAFGDRTDPRSCGANGGGYEGAGFLFDEGGDDVYHAHRVGTNGGGSLGAGFLLDETGNDTYTAASHGTNGGGDNLGTGSLLDRAGNDTYTARLSGANGGATSDGVGFLLDRAGNDAYGAEDLGTNGGGWFAGVGALLDGGGSDTYTAEDRGTNGGGDSGTGFLLDEGGDDTYTAGTSGTNGGAHEGANFDGEGTLIDEAGNDSYAAADVGTNGGGADGASGLLVDRAGNDTYQGGFEGTNGGAAGGEGRLLDRSGDDTYAAEGAGTNGGGYWDGEGFLLDRAGNDIYTAEDRGTNGGGWSGGVGALLDGGGRDEYEDGAGGTGVDRTVAPKGTVGAQVDSDDTTP